Protein AF-A0A7J2VVN9-F1 (afdb_monomer)

Structure (mmCIF, N/CA/C/O backbone):
data_AF-A0A7J2VVN9-F1
#
_entry.id   AF-A0A7J2VVN9-F1
#
loop_
_atom_site.group_PDB
_atom_site.id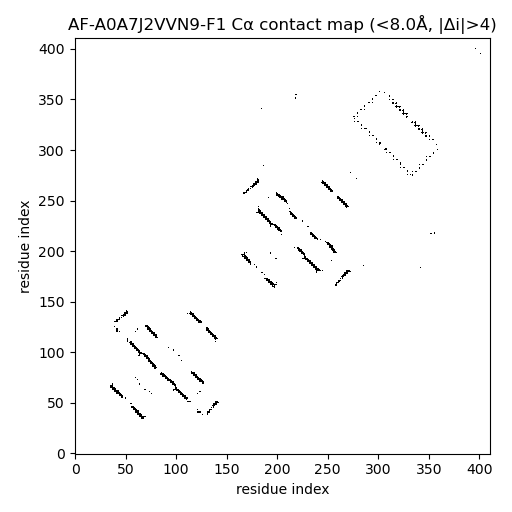
_atom_site.type_symbol
_atom_site.label_atom_id
_atom_site.label_alt_id
_atom_site.label_comp_id
_atom_site.label_asym_id
_atom_site.label_entity_id
_atom_site.label_seq_id
_atom_site.pdbx_PDB_ins_code
_atom_site.Cartn_x
_atom_site.Cartn_y
_atom_site.Cartn_z
_atom_site.occupancy
_atom_site.B_iso_or_equiv
_atom_site.auth_seq_id
_atom_site.auth_comp_id
_atom_site.auth_asym_id
_atom_site.auth_atom_id
_atom_site.pdbx_PDB_model_num
ATOM 1 N N . MET A 1 1 ? 41.593 1.697 -72.044 1.00 54.31 1 MET A N 1
ATOM 2 C CA . MET A 1 1 ? 40.332 1.819 -71.274 1.00 54.31 1 MET A CA 1
ATOM 3 C C . MET A 1 1 ? 39.118 1.327 -72.062 1.00 54.31 1 MET A C 1
ATOM 5 O O . MET A 1 1 ? 38.317 0.597 -71.500 1.00 54.31 1 MET A O 1
ATOM 9 N N . GLU A 1 2 ? 39.014 1.615 -73.360 1.00 51.53 2 GLU A N 1
ATOM 10 C CA . GLU A 1 2 ? 37.853 1.244 -74.196 1.00 51.53 2 GLU A CA 1
ATOM 11 C C . GLU A 1 2 ? 37.579 -0.270 -74.304 1.00 51.53 2 GLU A C 1
ATOM 13 O O . GLU A 1 2 ? 36.425 -0.691 -74.287 1.00 51.53 2 GLU A O 1
ATOM 18 N N . ARG A 1 3 ? 38.615 -1.123 -74.301 1.00 52.56 3 ARG A N 1
ATOM 19 C CA . ARG A 1 3 ? 38.439 -2.591 -74.343 1.00 52.56 3 ARG A CA 1
ATOM 20 C C . ARG A 1 3 ? 37.792 -3.180 -73.081 1.00 52.56 3 ARG A C 1
ATOM 22 O O . ARG A 1 3 ? 37.100 -4.188 -73.172 1.00 52.56 3 ARG A O 1
ATOM 29 N N . TYR A 1 4 ? 37.966 -2.542 -71.924 1.00 64.62 4 TYR A N 1
ATOM 30 C CA . TYR A 1 4 ? 37.359 -2.999 -70.667 1.00 64.62 4 TYR A CA 1
ATOM 31 C C . TYR A 1 4 ? 35.884 -2.602 -70.558 1.00 64.62 4 TYR A C 1
ATOM 33 O O . TYR A 1 4 ? 35.097 -3.328 -69.958 1.00 64.62 4 TYR A O 1
ATOM 41 N N . ILE A 1 5 ? 35.494 -1.500 -71.203 1.00 71.25 5 ILE A N 1
ATOM 42 C CA . ILE A 1 5 ? 34.099 -1.052 -71.268 1.00 71.25 5 ILE A CA 1
ATOM 43 C C . ILE A 1 5 ? 33.277 -2.023 -72.125 1.00 71.25 5 ILE A C 1
ATOM 45 O O . ILE A 1 5 ? 32.183 -2.413 -71.725 1.00 71.25 5 ILE A O 1
ATOM 49 N N . LEU A 1 6 ? 33.830 -2.494 -73.248 1.00 71.62 6 LEU A N 1
ATOM 50 C CA . LEU A 1 6 ? 33.146 -3.460 -74.112 1.00 71.62 6 LEU A CA 1
ATOM 51 C C . LEU A 1 6 ? 32.907 -4.804 -73.403 1.00 71.62 6 LEU A C 1
ATOM 53 O O . LEU A 1 6 ? 31.810 -5.347 -73.477 1.00 71.62 6 LEU A O 1
ATOM 57 N N . ILE A 1 7 ? 33.907 -5.307 -72.668 1.00 78.44 7 ILE A N 1
ATOM 58 C CA . ILE A 1 7 ? 33.799 -6.555 -71.893 1.00 78.44 7 ILE A CA 1
ATOM 59 C C . ILE A 1 7 ? 32.754 -6.415 -70.780 1.00 78.44 7 ILE A C 1
ATOM 61 O O . ILE A 1 7 ? 31.955 -7.325 -70.573 1.00 78.44 7 ILE A O 1
ATOM 65 N N . PHE A 1 8 ? 32.711 -5.265 -70.103 1.00 74.56 8 PHE A N 1
ATOM 66 C CA . PHE A 1 8 ? 31.728 -5.007 -69.052 1.00 74.56 8 PHE A CA 1
ATOM 67 C C . PHE A 1 8 ? 30.294 -4.943 -69.600 1.00 74.56 8 PHE A C 1
ATOM 69 O O . PHE A 1 8 ? 29.388 -5.530 -69.013 1.00 74.56 8 PHE A O 1
ATOM 76 N N . ILE A 1 9 ? 30.091 -4.309 -70.760 1.00 77.06 9 ILE A N 1
ATOM 77 C CA . ILE A 1 9 ? 28.781 -4.258 -71.430 1.00 77.06 9 ILE A CA 1
ATOM 78 C C . ILE A 1 9 ? 28.341 -5.661 -71.870 1.00 77.06 9 ILE A C 1
ATOM 80 O O . ILE A 1 9 ? 27.191 -6.037 -71.650 1.00 77.06 9 ILE A O 1
ATOM 84 N N . LEU A 1 10 ? 29.250 -6.470 -72.422 1.00 77.06 10 LEU A N 1
ATOM 85 C CA . LEU A 1 10 ? 28.954 -7.846 -72.842 1.00 77.06 10 LEU A CA 1
ATOM 86 C C . LEU A 1 10 ? 28.573 -8.744 -71.655 1.00 77.06 10 LEU A C 1
ATOM 88 O O . LEU A 1 10 ? 27.655 -9.560 -71.755 1.00 77.06 10 LEU A O 1
ATOM 92 N N . LEU A 1 11 ? 29.230 -8.551 -70.510 1.00 78.94 11 LEU A N 1
ATOM 93 C CA . LEU A 1 11 ? 28.948 -9.288 -69.280 1.00 78.94 11 LEU A CA 1
ATOM 94 C C . LEU A 1 11 ? 27.598 -8.874 -68.670 1.00 78.94 11 LEU A C 1
ATOM 96 O O . LEU A 1 11 ? 26.834 -9.731 -68.228 1.00 78.94 11 LEU A O 1
ATOM 100 N N . LEU A 1 12 ? 27.249 -7.584 -68.742 1.00 72.75 12 LEU A N 1
ATOM 101 C CA . LEU A 1 12 ? 25.950 -7.070 -68.301 1.00 72.75 12 LEU A CA 1
ATOM 102 C C . LEU A 1 12 ? 24.794 -7.595 -69.174 1.00 72.75 12 LEU A C 1
ATOM 104 O O . LEU A 1 12 ? 23.745 -7.977 -68.657 1.00 72.75 12 LEU A O 1
ATOM 108 N N . VAL A 1 13 ? 24.998 -7.671 -70.494 1.00 77.31 13 VAL A N 1
ATOM 109 C CA . VAL A 1 13 ? 24.012 -8.219 -71.443 1.00 77.31 13 VAL A CA 1
ATOM 110 C C . VAL A 1 13 ? 23.832 -9.729 -71.252 1.00 77.31 13 VAL A C 1
ATOM 112 O O . VAL A 1 13 ? 22.702 -10.212 -71.294 1.00 77.31 13 VAL A O 1
ATOM 115 N N . SER A 1 14 ? 24.906 -10.470 -70.959 1.00 69.94 14 SER A N 1
ATOM 116 C CA . SER A 1 14 ? 24.836 -11.904 -70.638 1.00 69.94 14 SER A CA 1
ATOM 117 C C . SER A 1 14 ? 24.003 -12.177 -69.377 1.00 69.94 14 SER A C 1
ATOM 119 O O . SER A 1 14 ? 23.122 -13.037 -69.393 1.00 69.94 14 SER A O 1
ATOM 121 N N . ILE A 1 15 ? 24.190 -11.383 -68.314 1.00 70.50 15 ILE A N 1
ATOM 122 C CA . ILE A 1 15 ? 23.403 -11.490 -67.071 1.00 70.50 15 ILE A CA 1
ATOM 123 C C . ILE A 1 15 ? 21.917 -11.192 -67.330 1.00 70.50 15 ILE A C 1
ATOM 125 O O . ILE A 1 15 ? 21.035 -11.894 -66.826 1.00 70.50 15 ILE A O 1
ATOM 129 N N . LEU A 1 16 ? 21.620 -10.196 -68.169 1.00 65.69 16 LEU A N 1
ATOM 130 C CA . LEU A 1 16 ? 20.244 -9.844 -68.521 1.00 65.69 16 LEU A CA 1
ATOM 131 C C . LEU A 1 16 ? 19.568 -10.906 -69.403 1.00 65.69 16 LEU A C 1
ATOM 133 O O . LEU A 1 16 ? 18.378 -11.162 -69.227 1.00 65.69 16 LEU A O 1
ATOM 137 N N . LEU A 1 17 ? 20.307 -11.575 -70.291 1.00 64.75 17 LEU A N 1
ATOM 138 C CA . LEU A 1 17 ? 19.769 -12.654 -71.126 1.00 64.75 17 LEU A CA 1
ATOM 139 C C . LEU A 1 17 ? 19.561 -13.955 -70.337 1.00 64.75 17 LEU A C 1
ATOM 141 O O . LEU A 1 17 ? 18.522 -14.595 -70.497 1.00 64.75 17 LEU A O 1
ATOM 145 N N . PHE A 1 18 ? 20.473 -14.318 -69.429 1.00 56.47 18 PHE A N 1
ATOM 146 C CA . PHE A 1 18 ? 20.329 -15.529 -68.608 1.00 56.47 18 PHE A CA 1
ATOM 147 C C . PHE A 1 18 ? 19.225 -15.426 -67.548 1.00 56.47 18 PHE A C 1
ATOM 149 O O . PHE A 1 18 ? 18.619 -16.441 -67.208 1.00 56.47 18 PHE A O 1
ATOM 156 N N . SER A 1 19 ? 18.883 -14.219 -67.086 1.00 53.41 19 SER A N 1
ATOM 157 C CA . SER A 1 19 ? 17.768 -14.031 -66.141 1.00 53.41 19 SER A CA 1
ATOM 158 C C . SER A 1 19 ? 16.377 -14.290 -66.740 1.00 53.41 19 SER A C 1
ATOM 160 O O . SER A 1 19 ? 15.420 -14.453 -65.987 1.00 53.41 19 SER A O 1
ATOM 162 N N . ARG A 1 20 ? 16.243 -14.375 -68.075 1.00 51.59 20 ARG A N 1
ATOM 163 C CA . ARG A 1 20 ? 14.962 -14.681 -68.744 1.00 51.59 20 ARG A CA 1
ATOM 164 C C . ARG A 1 20 ? 14.750 -16.159 -69.083 1.00 51.59 20 ARG A C 1
ATOM 166 O O . ARG A 1 20 ? 13.628 -16.525 -69.419 1.00 51.59 20 ARG A O 1
ATOM 173 N N . TYR A 1 21 ? 15.778 -17.004 -68.982 1.00 51.88 21 TYR A N 1
ATOM 174 C CA . TYR A 1 21 ? 15.713 -18.409 -69.419 1.00 51.88 21 TYR A CA 1
ATOM 175 C C . TYR A 1 21 ? 15.824 -19.448 -68.294 1.00 51.88 21 TYR A C 1
ATOM 177 O O . TYR A 1 21 ? 15.706 -20.642 -68.559 1.00 51.88 21 TYR A O 1
ATOM 185 N N . SER A 1 22 ? 15.958 -19.042 -67.030 1.00 48.84 22 SER A N 1
ATOM 186 C CA . SER A 1 22 ? 16.034 -19.972 -65.891 1.00 48.84 22 SER A CA 1
ATOM 187 C C . SER A 1 22 ? 14.689 -20.597 -65.466 1.00 48.84 22 SER A C 1
ATOM 189 O O . SER A 1 22 ? 14.632 -21.269 -64.441 1.00 48.84 22 SER A O 1
ATOM 191 N N . GLY A 1 23 ? 13.612 -20.423 -66.242 1.00 48.97 23 GLY A N 1
ATOM 192 C CA . GLY A 1 23 ? 12.259 -20.884 -65.890 1.00 48.97 23 GLY A CA 1
ATOM 193 C C . GLY A 1 23 ? 11.760 -22.180 -66.550 1.00 48.97 23 GLY A C 1
ATOM 194 O O . GLY A 1 23 ? 10.648 -22.595 -66.245 1.00 48.97 23 GLY A O 1
ATOM 195 N N . TYR A 1 24 ? 12.516 -22.823 -67.452 1.00 45.91 24 TYR A N 1
ATOM 196 C CA . TYR A 1 24 ? 11.967 -23.880 -68.331 1.00 45.91 24 TYR A CA 1
ATOM 197 C C . TYR A 1 24 ? 12.238 -25.342 -67.933 1.00 45.91 24 TYR A C 1
ATOM 199 O O . TYR A 1 24 ? 11.859 -26.246 -68.672 1.00 45.91 24 TYR A O 1
ATOM 207 N N . PHE A 1 25 ? 12.806 -25.610 -66.756 1.00 44.59 25 PHE A N 1
ATOM 208 C CA . PHE A 1 25 ? 12.904 -26.976 -66.221 1.00 44.59 25 PHE A CA 1
ATOM 209 C C . PHE A 1 25 ? 12.124 -27.104 -64.911 1.00 44.59 25 PHE A C 1
ATOM 211 O O . PHE A 1 25 ? 12.698 -27.211 -63.830 1.00 44.59 25 PHE A O 1
ATOM 218 N N . VAL A 1 26 ? 10.792 -27.093 -65.010 1.00 46.69 26 VAL A N 1
ATOM 219 C CA . VAL A 1 26 ? 9.916 -27.527 -63.915 1.00 46.69 26 VAL A CA 1
ATOM 220 C C . VAL A 1 26 ? 9.619 -29.012 -64.121 1.00 46.69 26 VAL A C 1
ATOM 222 O O . VAL A 1 26 ? 8.921 -29.403 -65.052 1.00 46.69 26 VAL A O 1
ATOM 225 N N . SER A 1 27 ? 10.219 -29.830 -63.257 1.00 52.69 27 SER A N 1
ATOM 226 C CA . SER A 1 27 ? 9.911 -31.249 -63.045 1.00 52.69 27 SER A CA 1
ATOM 227 C C . SER A 1 27 ? 8.397 -31.466 -62.869 1.00 52.69 27 SER A C 1
ATOM 229 O O . SER A 1 27 ? 7.743 -30.586 -62.304 1.00 52.69 27 SER A O 1
ATOM 231 N N . PRO A 1 28 ? 7.817 -32.605 -63.301 1.00 46.62 28 PRO A N 1
ATOM 232 C CA . PRO A 1 28 ? 6.397 -32.887 -63.111 1.00 46.62 28 PRO A CA 1
ATOM 233 C C . PRO A 1 28 ? 6.008 -32.702 -61.644 1.00 46.62 28 PRO A C 1
ATOM 235 O O . PRO A 1 28 ? 6.649 -33.231 -60.734 1.00 46.62 28 PRO A O 1
ATOM 238 N N . THR A 1 29 ? 4.965 -31.902 -61.438 1.00 47.56 29 THR A N 1
ATOM 239 C CA . THR A 1 29 ? 4.355 -31.596 -60.148 1.00 47.56 29 THR A CA 1
ATOM 240 C C . THR A 1 29 ? 4.072 -32.887 -59.387 1.00 47.56 29 THR A C 1
ATOM 242 O O . THR A 1 29 ? 3.136 -33.617 -59.716 1.00 47.56 29 THR A O 1
ATOM 245 N N . VAL A 1 30 ? 4.862 -33.164 -58.349 1.00 42.16 30 VAL A N 1
ATOM 246 C CA . VAL A 1 30 ? 4.464 -34.115 -57.315 1.00 42.16 30 VAL A CA 1
ATOM 247 C C . VAL A 1 30 ? 3.270 -33.473 -56.618 1.00 42.16 30 VAL A C 1
ATOM 249 O O . VAL A 1 30 ? 3.413 -32.461 -55.934 1.00 42.16 30 VAL A O 1
ATOM 252 N N . SER A 1 31 ? 2.076 -34.013 -56.854 1.00 39.78 31 SER A N 1
ATOM 253 C CA . SER A 1 31 ? 0.870 -33.616 -56.134 1.00 39.78 31 SER A CA 1
ATOM 254 C C . SER A 1 31 ? 0.997 -34.120 -54.698 1.00 39.78 31 SER A C 1
ATOM 256 O O . SER A 1 31 ? 0.586 -35.227 -54.362 1.00 39.78 31 SER A O 1
ATOM 258 N N . VAL A 1 32 ? 1.659 -33.330 -53.855 1.00 48.81 32 VAL A N 1
ATOM 259 C CA . VAL A 1 32 ? 1.630 -33.527 -52.411 1.00 48.81 32 VAL A CA 1
ATOM 260 C C . VAL A 1 32 ? 0.395 -32.780 -51.926 1.00 48.81 32 VAL A C 1
ATOM 262 O O . VAL A 1 32 ? 0.388 -31.551 -51.870 1.00 48.81 32 VAL A O 1
ATOM 265 N N . SER A 1 33 ? -0.675 -33.513 -51.619 1.00 41.75 33 SER A N 1
ATOM 266 C CA . SER A 1 33 ? -1.794 -32.962 -50.855 1.00 41.75 33 SER A CA 1
ATOM 267 C C . SER A 1 33 ? -1.299 -32.710 -49.431 1.00 41.75 33 SER A C 1
ATOM 269 O O . SER A 1 33 ? -1.388 -33.579 -48.567 1.00 41.75 33 SER A O 1
ATOM 271 N N . ILE A 1 34 ? -0.682 -31.549 -49.206 1.00 62.16 34 ILE A N 1
ATOM 272 C CA . ILE A 1 34 ? -0.289 -31.098 -47.872 1.00 62.16 34 ILE A CA 1
ATOM 273 C C . ILE A 1 34 ? -1.542 -30.495 -47.248 1.00 62.16 34 ILE A C 1
ATOM 275 O O . ILE A 1 34 ? -1.877 -29.338 -47.501 1.00 62.16 34 ILE A O 1
ATOM 279 N N . GLU A 1 35 ? -2.269 -31.294 -46.471 1.00 76.81 35 GLU A N 1
ATOM 280 C CA . GLU A 1 35 ? -3.360 -30.756 -45.666 1.00 76.81 35 GLU A CA 1
ATOM 281 C C . GLU A 1 35 ? -2.802 -29.705 -44.692 1.00 76.81 35 GLU A C 1
ATOM 283 O O . GLU A 1 35 ? -1.783 -29.948 -44.033 1.00 76.81 35 GLU A O 1
ATOM 288 N N . PRO A 1 36 ? -3.432 -28.521 -44.591 1.00 83.12 36 PRO A N 1
ATOM 289 C CA . PRO A 1 36 ? -2.976 -27.483 -43.683 1.00 83.12 36 PRO A CA 1
ATOM 290 C C . PRO A 1 36 ? -3.052 -27.977 -42.234 1.00 83.12 36 PRO A C 1
ATOM 292 O O . PRO A 1 36 ? -4.127 -28.286 -41.717 1.00 83.12 36 PRO A O 1
ATOM 295 N N . LYS A 1 37 ? -1.905 -28.024 -41.552 1.00 88.94 37 LYS A N 1
ATOM 296 C CA . LYS A 1 37 ? -1.806 -28.492 -40.168 1.00 88.94 37 LYS A CA 1
ATOM 297 C C . LYS A 1 37 ? -1.775 -27.298 -39.217 1.00 88.94 37 LYS A C 1
ATOM 299 O O . LYS A 1 37 ? -0.860 -26.485 -39.276 1.00 88.94 37 LYS A O 1
ATOM 304 N N . LYS A 1 38 ? -2.754 -27.215 -38.314 1.00 92.56 38 LYS A N 1
ATOM 305 C CA . LYS A 1 38 ? -2.739 -26.309 -37.149 1.00 92.56 38 LYS A CA 1
ATOM 306 C C . LYS A 1 38 ? -2.186 -27.047 -35.939 1.00 92.56 38 LYS A C 1
ATOM 308 O O . LYS A 1 38 ? -2.835 -27.993 -35.473 1.00 92.56 38 LYS A O 1
ATOM 313 N N . GLU A 1 39 ? -1.023 -26.626 -35.457 1.00 94.44 39 GLU A N 1
ATOM 314 C CA . GLU A 1 39 ? -0.313 -27.241 -34.337 1.00 94.44 39 GLU A CA 1
ATOM 315 C C . GLU A 1 39 ? 0.547 -26.194 -33.621 1.00 94.44 39 GLU A C 1
ATOM 317 O O . GLU A 1 39 ? 1.228 -25.398 -34.265 1.00 94.44 39 GLU A O 1
ATOM 322 N N . ALA A 1 40 ? 0.522 -26.213 -32.293 1.00 96.19 40 ALA A N 1
ATOM 323 C CA . ALA A 1 40 ? 1.376 -25.387 -31.453 1.00 96.19 40 ALA A CA 1
ATOM 324 C C . ALA A 1 40 ? 2.096 -26.261 -30.427 1.00 96.19 40 ALA A C 1
ATOM 326 O O . ALA A 1 40 ? 1.557 -27.276 -29.979 1.00 96.19 40 ALA A O 1
ATOM 327 N N . LYS A 1 41 ? 3.293 -25.839 -30.023 1.00 97.25 41 LYS A N 1
ATOM 328 C CA . LYS A 1 41 ? 4.080 -26.460 -28.955 1.00 97.25 41 LYS A CA 1
ATOM 329 C C . LYS A 1 41 ? 4.408 -25.420 -27.892 1.00 97.25 41 LYS A C 1
ATOM 331 O O . LYS A 1 41 ? 4.777 -24.301 -28.236 1.00 97.25 41 LYS A O 1
ATOM 336 N N . ILE A 1 42 ? 4.337 -25.813 -26.621 1.00 97.75 42 ILE A N 1
ATOM 337 C CA . ILE A 1 42 ? 4.761 -24.973 -25.496 1.00 97.75 42 ILE A CA 1
ATOM 338 C C . ILE A 1 42 ? 6.118 -25.455 -24.984 1.00 97.75 42 ILE A C 1
ATOM 340 O O . ILE A 1 42 ? 6.287 -26.638 -24.673 1.00 97.75 42 ILE A O 1
ATOM 344 N N . LEU A 1 43 ? 7.067 -24.533 -24.865 1.00 96.94 43 LEU A N 1
ATOM 345 C CA . LEU A 1 43 ? 8.331 -24.714 -24.162 1.00 96.94 43 LEU A CA 1
ATOM 346 C C . LEU A 1 43 ? 8.239 -23.988 -22.823 1.00 96.94 43 LEU A C 1
ATOM 348 O O . LEU A 1 43 ? 7.843 -22.828 -22.772 1.00 96.94 43 LEU A O 1
ATOM 352 N N . LEU A 1 44 ? 8.589 -24.674 -21.742 1.00 96.69 44 LEU A N 1
ATOM 353 C CA . LEU A 1 44 ? 8.511 -24.125 -20.396 1.00 96.69 44 LEU A CA 1
ATOM 354 C C . LEU A 1 44 ? 9.911 -24.107 -19.783 1.00 96.69 44 LEU A C 1
ATOM 356 O O . LEU A 1 44 ? 10.586 -25.135 -19.768 1.00 96.69 44 LEU A O 1
ATOM 360 N N . ASN A 1 45 ? 10.338 -22.947 -19.294 1.00 97.25 45 ASN A N 1
ATOM 361 C CA . ASN A 1 45 ? 11.632 -22.747 -18.651 1.00 97.25 45 ASN A CA 1
ATOM 362 C C . ASN A 1 45 ? 11.429 -22.200 -17.234 1.00 97.25 45 ASN A C 1
ATOM 364 O O . ASN A 1 45 ? 10.692 -21.233 -17.048 1.00 97.25 45 ASN A O 1
ATOM 368 N N . TYR A 1 46 ? 12.058 -22.847 -16.258 1.00 97.94 46 TYR A N 1
ATOM 369 C CA . TYR A 1 46 ? 11.968 -22.549 -14.828 1.00 97.94 46 TYR A CA 1
ATOM 370 C C . TYR A 1 46 ? 13.116 -23.268 -14.095 1.00 97.94 46 TYR A C 1
ATOM 372 O O . TYR A 1 46 ? 13.712 -24.214 -14.627 1.00 97.94 46 TYR A O 1
ATOM 380 N N . LYS A 1 47 ? 13.440 -22.850 -12.870 1.00 97.19 47 LYS A N 1
ATOM 381 C CA . LYS A 1 47 ? 14.387 -23.555 -12.001 1.00 97.19 47 LYS A CA 1
ATOM 382 C C . LYS A 1 47 ? 13.679 -24.715 -11.286 1.00 97.19 47 LYS A C 1
ATOM 384 O O . LYS A 1 47 ? 12.613 -24.521 -10.713 1.00 97.19 47 LYS A O 1
ATOM 389 N N . PRO A 1 48 ? 14.260 -25.925 -11.250 1.00 96.81 48 PRO A N 1
ATOM 390 C CA . PRO A 1 48 ? 13.617 -27.072 -10.604 1.00 96.81 48 PRO A CA 1
ATOM 391 C C . PRO A 1 48 ? 13.590 -26.973 -9.071 1.00 96.81 48 PRO A C 1
ATOM 393 O O . PRO A 1 48 ? 12.766 -27.629 -8.440 1.00 96.81 48 PRO A O 1
ATOM 396 N N . ILE A 1 49 ? 14.493 -26.197 -8.466 1.00 97.06 49 ILE A N 1
ATOM 397 C CA . ILE A 1 49 ? 14.588 -26.008 -7.016 1.00 97.06 49 ILE A CA 1
ATOM 398 C C . ILE A 1 49 ? 14.920 -24.542 -6.749 1.00 97.06 49 ILE A C 1
ATOM 400 O O . ILE A 1 49 ? 15.845 -24.007 -7.367 1.00 97.06 49 ILE A O 1
ATOM 404 N N . ILE A 1 50 ? 14.201 -23.929 -5.810 1.00 96.94 50 ILE A N 1
ATOM 405 C CA . ILE A 1 50 ? 14.506 -22.598 -5.279 1.00 96.94 50 ILE A CA 1
ATOM 406 C C . ILE A 1 50 ? 14.404 -22.566 -3.759 1.00 96.94 50 ILE A C 1
ATOM 408 O O . ILE A 1 50 ? 13.708 -23.373 -3.139 1.00 96.94 50 ILE A O 1
ATOM 412 N N . ASP A 1 51 ? 15.098 -21.605 -3.161 1.00 95.31 51 ASP A N 1
ATOM 413 C CA . ASP A 1 51 ? 14.886 -21.254 -1.765 1.00 95.31 51 ASP A CA 1
ATOM 414 C C . ASP A 1 51 ? 13.575 -20.464 -1.604 1.00 95.31 51 ASP A C 1
ATOM 416 O O . ASP A 1 51 ? 13.184 -19.719 -2.502 1.00 95.31 51 ASP A O 1
ATOM 420 N N . ILE A 1 52 ? 12.897 -20.582 -0.460 1.00 95.88 52 ILE A N 1
ATOM 421 C CA . ILE A 1 52 ? 11.683 -19.803 -0.154 1.00 95.88 52 ILE A CA 1
ATOM 422 C C . ILE A 1 52 ? 11.914 -18.284 -0.188 1.00 95.88 52 ILE A C 1
ATOM 424 O O . ILE A 1 52 ? 10.969 -17.518 -0.361 1.00 95.88 52 ILE A O 1
ATOM 428 N N . THR A 1 53 ? 13.161 -17.842 -0.023 1.00 91.88 53 THR A N 1
ATOM 429 C CA . THR A 1 53 ? 13.555 -16.431 -0.131 1.00 91.88 53 THR A CA 1
ATOM 430 C C . THR A 1 53 ? 13.810 -15.976 -1.573 1.00 91.88 53 THR A C 1
ATOM 432 O O . THR A 1 53 ? 13.895 -14.774 -1.829 1.00 91.88 53 THR A O 1
ATOM 435 N N . GLU A 1 54 ? 13.913 -16.906 -2.527 1.00 93.56 54 GLU A N 1
ATOM 436 C CA . GLU A 1 54 ? 14.091 -16.606 -3.945 1.00 93.56 54 GLU A CA 1
ATOM 437 C C . GLU A 1 54 ? 12.748 -16.444 -4.677 1.00 93.56 54 GLU A C 1
ATOM 439 O O . GLU A 1 54 ? 11.704 -16.965 -4.287 1.00 93.56 54 GLU A O 1
ATOM 444 N N . ARG A 1 55 ? 12.791 -15.720 -5.799 1.00 95.44 55 ARG A N 1
ATOM 445 C CA . ARG A 1 55 ? 11.693 -15.638 -6.771 1.00 95.44 55 ARG A CA 1
ATOM 446 C C . ARG A 1 55 ? 11.921 -16.627 -7.912 1.00 95.44 55 ARG A C 1
ATOM 448 O O . ARG A 1 55 ? 13.046 -16.758 -8.397 1.00 95.44 55 ARG A O 1
ATOM 455 N N . GLU A 1 56 ? 10.847 -17.248 -8.381 1.0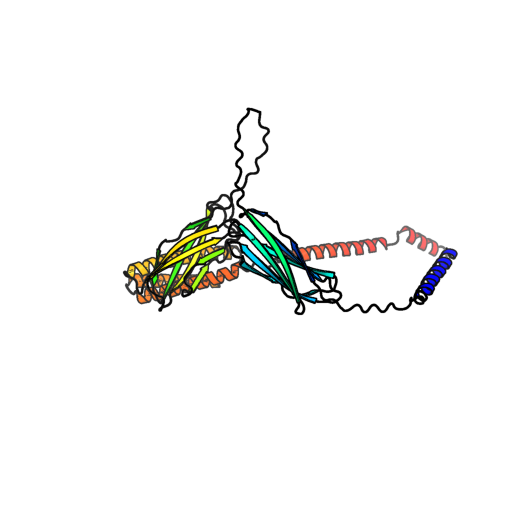0 97.12 56 GLU A N 1
ATOM 456 C CA . GLU A 1 56 ? 10.846 -18.141 -9.535 1.00 97.12 56 GLU A CA 1
ATOM 457 C C . GLU A 1 56 ? 10.537 -17.347 -10.808 1.00 97.12 56 GLU A C 1
ATOM 459 O O . GLU A 1 56 ? 9.498 -16.689 -10.908 1.00 97.12 56 GLU A O 1
ATOM 464 N N . ASN A 1 57 ? 11.437 -17.396 -11.789 1.00 96.81 57 ASN A N 1
ATOM 465 C CA . ASN A 1 57 ? 11.233 -16.757 -13.088 1.00 96.81 57 ASN A CA 1
ATOM 466 C C . ASN A 1 57 ? 10.781 -17.832 -14.079 1.00 96.81 57 ASN A C 1
ATOM 468 O O . ASN A 1 57 ? 11.593 -18.661 -14.490 1.00 96.81 57 ASN A O 1
ATOM 472 N N . ILE A 1 58 ? 9.508 -17.804 -14.469 1.00 97.44 58 ILE A N 1
ATOM 473 C CA . ILE A 1 58 ? 8.921 -18.802 -15.367 1.00 97.44 58 ILE A CA 1
ATOM 474 C C . ILE A 1 58 ? 8.722 -18.159 -16.738 1.00 97.44 58 ILE A C 1
ATOM 476 O O . ILE A 1 58 ? 8.078 -17.115 -16.866 1.00 97.44 58 ILE A O 1
ATOM 480 N N . THR A 1 59 ? 9.248 -18.811 -17.772 1.00 97.31 59 THR A N 1
ATOM 481 C CA . THR A 1 59 ? 9.027 -18.431 -19.169 1.00 97.31 59 THR A CA 1
ATOM 482 C C . THR A 1 59 ? 8.259 -19.538 -19.872 1.00 97.31 59 THR A C 1
ATOM 484 O O . THR A 1 59 ? 8.721 -20.679 -19.924 1.00 97.31 59 THR A O 1
ATOM 487 N N . ALA A 1 60 ? 7.100 -19.201 -20.429 1.00 97.38 60 ALA A N 1
ATOM 488 C CA . ALA A 1 60 ? 6.331 -20.077 -21.302 1.00 97.38 60 ALA A CA 1
ATOM 489 C C . ALA A 1 60 ? 6.400 -19.535 -22.733 1.00 97.38 60 ALA A C 1
ATOM 491 O O . ALA A 1 60 ? 5.945 -18.424 -23.002 1.00 97.38 60 ALA A O 1
ATOM 492 N N . GLU A 1 61 ? 6.986 -20.302 -23.648 1.00 97.12 61 GLU A N 1
ATOM 493 C CA . GLU A 1 61 ? 7.075 -19.949 -25.063 1.00 97.12 61 GLU A CA 1
ATOM 494 C C . GLU A 1 61 ? 6.134 -20.819 -25.885 1.00 97.12 61 GLU A C 1
ATOM 496 O O . GLU A 1 61 ? 6.209 -22.046 -25.821 1.00 97.12 61 GLU A O 1
ATOM 501 N N . VAL A 1 62 ? 5.276 -20.197 -26.689 1.00 97.56 62 VAL A N 1
ATOM 502 C CA . VAL A 1 62 ? 4.412 -20.900 -27.640 1.00 97.56 62 VAL A CA 1
ATOM 503 C C . VAL A 1 62 ? 5.003 -20.753 -29.030 1.00 97.56 62 VAL A C 1
ATOM 505 O O . VAL A 1 62 ? 5.282 -19.641 -29.476 1.00 97.56 62 VAL A O 1
ATOM 508 N N . VAL A 1 63 ? 5.200 -21.879 -29.711 1.00 97.62 63 VAL A N 1
ATOM 509 C CA . VAL A 1 63 ? 5.736 -21.946 -31.072 1.00 97.62 63 VAL A CA 1
ATOM 510 C C . VAL A 1 63 ? 4.675 -22.543 -31.985 1.00 97.62 63 VAL A C 1
ATOM 512 O O . VAL A 1 63 ? 4.190 -23.647 -31.721 1.00 97.62 63 VAL A O 1
ATOM 515 N N . ASN A 1 64 ? 4.340 -21.849 -33.073 1.00 97.50 64 ASN A N 1
ATOM 516 C CA . ASN A 1 64 ? 3.497 -22.416 -34.121 1.00 97.50 64 ASN A CA 1
ATOM 517 C C . ASN A 1 64 ? 4.332 -23.396 -34.960 1.00 97.50 64 ASN A C 1
ATOM 519 O O . ASN A 1 64 ? 5.168 -22.986 -35.765 1.00 97.50 64 ASN A O 1
ATOM 523 N N . THR A 1 65 ? 4.115 -24.696 -34.762 1.00 96.56 65 THR A N 1
ATOM 524 C CA . THR A 1 65 ? 4.781 -25.765 -35.525 1.00 96.56 65 THR A CA 1
ATOM 525 C C . THR A 1 65 ? 3.949 -26.239 -36.718 1.00 96.56 65 THR A C 1
ATOM 527 O O . THR A 1 65 ? 4.365 -27.145 -37.439 1.00 96.56 65 THR A O 1
ATOM 530 N N . GLY A 1 66 ? 2.766 -25.653 -36.911 1.00 94.06 66 GLY A N 1
ATOM 531 C CA . GLY A 1 66 ? 1.878 -25.910 -38.031 1.00 94.06 66 GLY A CA 1
ATOM 532 C C . GLY A 1 66 ? 2.327 -25.249 -39.334 1.00 94.06 66 GLY A C 1
ATOM 533 O O . GLY A 1 66 ? 3.325 -24.537 -39.404 1.00 94.06 66 GLY A O 1
ATOM 534 N N . SER A 1 67 ? 1.551 -25.484 -40.391 1.00 92.88 67 SER A N 1
ATOM 535 C CA . SER A 1 67 ? 1.776 -24.929 -41.730 1.00 92.88 67 SER A CA 1
ATOM 536 C C . SER A 1 67 ? 0.881 -23.727 -42.053 1.00 92.88 67 SER A C 1
ATOM 538 O O . SER A 1 67 ? 0.965 -23.181 -43.150 1.00 92.88 67 SER A O 1
ATOM 540 N N . VAL A 1 68 ? 0.013 -23.316 -41.122 1.00 95.56 68 VAL A N 1
ATOM 541 C CA . VAL A 1 68 ? -0.884 -22.154 -41.250 1.00 95.56 68 VAL A CA 1
ATOM 542 C C . VAL A 1 68 ? -0.862 -21.301 -39.983 1.00 95.56 68 VAL A C 1
ATOM 544 O O . VAL A 1 68 ? -0.422 -21.760 -38.929 1.00 95.56 68 VAL A O 1
ATOM 547 N N . SER A 1 69 ? -1.329 -20.057 -40.080 1.00 95.44 69 SER A N 1
ATOM 548 C CA . SER A 1 69 ? -1.429 -19.165 -38.926 1.00 95.44 69 SER A CA 1
ATOM 549 C C . SER A 1 69 ? -2.438 -19.675 -37.895 1.00 95.44 69 SER A C 1
ATOM 551 O O . SER A 1 69 ? -3.466 -20.249 -38.271 1.00 95.44 69 SER A O 1
ATOM 553 N N . ILE A 1 70 ? -2.162 -19.423 -36.618 1.00 96.56 70 ILE A N 1
ATOM 554 C CA . ILE A 1 70 ? -3.041 -19.774 -35.498 1.00 96.56 70 ILE A CA 1
ATOM 555 C C . ILE A 1 70 ? -3.344 -18.540 -34.649 1.00 96.56 70 ILE A C 1
ATOM 557 O O . ILE A 1 70 ? -2.450 -17.733 -34.395 1.00 96.56 70 ILE A O 1
ATOM 561 N N . TYR A 1 71 ? -4.590 -18.410 -34.195 1.00 96.50 71 TYR A N 1
ATOM 562 C CA . TYR A 1 71 ? -4.968 -17.415 -33.195 1.00 96.50 71 TYR A CA 1
ATOM 563 C C . TYR A 1 71 ? -4.919 -18.057 -31.811 1.00 96.50 71 TYR A C 1
ATOM 565 O O . TYR A 1 71 ? -5.688 -18.974 -31.532 1.00 96.50 71 TYR A O 1
ATOM 573 N N . GLU A 1 72 ? -3.972 -17.620 -30.994 1.00 95.56 72 GLU A N 1
ATOM 574 C CA . GLU A 1 72 ? -3.513 -18.299 -29.788 1.00 95.56 72 GLU A CA 1
ATOM 575 C C . GLU A 1 72 ? -3.792 -17.472 -28.533 1.00 95.56 72 GLU A C 1
ATOM 577 O O . GLU A 1 72 ? -3.643 -16.253 -28.560 1.00 95.56 72 GLU A O 1
ATOM 582 N N . GLU A 1 73 ? -4.181 -18.140 -27.446 1.00 96.44 73 GLU A N 1
ATOM 583 C CA . GLU A 1 73 ? -4.353 -17.576 -26.106 1.00 96.44 73 GLU A CA 1
ATOM 584 C C . GLU A 1 73 ? -3.658 -18.469 -25.064 1.00 96.44 73 GLU A C 1
ATOM 586 O O . GLU A 1 73 ? -4.049 -19.628 -24.854 1.00 96.44 73 GLU A O 1
ATOM 591 N N . LEU A 1 74 ? -2.639 -17.916 -24.401 1.00 96.81 74 LEU A N 1
ATOM 592 C CA . LEU A 1 74 ? -1.835 -18.607 -23.398 1.00 96.81 74 LEU A CA 1
ATOM 593 C C . LEU A 1 74 ? -2.340 -18.325 -21.981 1.00 96.81 74 LEU A C 1
ATOM 595 O O . LEU A 1 74 ? -2.512 -17.178 -21.569 1.00 96.81 74 LEU A O 1
ATOM 599 N N . MET A 1 75 ? -2.455 -19.389 -21.197 1.00 97.69 75 MET A N 1
ATOM 600 C CA . MET A 1 75 ? -2.729 -19.364 -19.767 1.00 97.69 75 MET A CA 1
ATOM 601 C C . MET A 1 75 ? -1.620 -20.109 -19.021 1.00 97.69 75 MET A C 1
ATOM 603 O O . MET A 1 75 ? -1.269 -21.236 -19.377 1.00 97.69 75 MET A O 1
ATOM 607 N N . VAL A 1 76 ? -1.102 -19.518 -17.946 1.00 98.00 76 VAL A N 1
ATOM 608 C CA . VAL A 1 76 ? -0.189 -20.193 -17.015 1.00 98.00 76 VAL A CA 1
ATOM 609 C C . VAL A 1 76 ? -0.815 -20.232 -15.629 1.00 98.00 76 VAL A C 1
ATOM 611 O O . VAL A 1 76 ? -1.144 -19.201 -15.049 1.00 98.00 76 VAL A O 1
ATOM 614 N N . ARG A 1 77 ? -0.962 -21.435 -15.077 1.00 98.31 77 ARG A N 1
ATOM 615 C CA . ARG A 1 77 ? -1.561 -21.683 -13.765 1.00 98.31 77 ARG A CA 1
ATOM 616 C C . ARG A 1 77 ? -0.564 -22.382 -12.853 1.00 98.31 77 ARG A C 1
ATOM 618 O O . ARG A 1 77 ? 0.020 -23.397 -13.224 1.00 98.31 77 ARG A O 1
ATOM 625 N N . ILE A 1 78 ? -0.391 -21.861 -11.645 1.00 98.00 78 ILE A N 1
ATOM 626 C CA . ILE A 1 78 ? 0.503 -22.428 -10.636 1.00 98.00 78 ILE A CA 1
ATOM 627 C C . ILE A 1 78 ? -0.340 -23.131 -9.579 1.00 98.00 78 ILE A C 1
ATOM 629 O O . ILE A 1 78 ? -1.305 -22.569 -9.054 1.00 98.00 78 ILE A O 1
ATOM 633 N N . HIS A 1 79 ? 0.038 -24.363 -9.260 1.00 97.69 79 HIS A N 1
ATOM 634 C CA . HIS A 1 79 ? -0.593 -25.190 -8.243 1.00 97.69 79 HIS A CA 1
ATOM 635 C C . HIS A 1 79 ? 0.386 -25.459 -7.108 1.00 97.69 79 HIS A C 1
ATOM 637 O O . HIS A 1 79 ? 1.566 -25.704 -7.352 1.00 97.69 79 HIS A O 1
ATOM 643 N N . PHE A 1 80 ? -0.122 -25.482 -5.881 1.00 97.00 80 PHE A N 1
ATOM 644 C CA . PHE A 1 80 ? 0.619 -25.961 -4.721 1.00 97.00 80 PHE A CA 1
ATOM 645 C C . PHE A 1 80 ? 0.146 -27.365 -4.356 1.00 97.00 80 PHE A C 1
ATOM 647 O O . PHE A 1 80 ? -1.060 -27.605 -4.222 1.00 97.00 80 PHE A O 1
ATOM 654 N N . TYR A 1 81 ? 1.085 -28.297 -4.200 1.00 94.38 81 TYR A N 1
ATOM 655 C CA . TYR A 1 81 ? 0.776 -29.671 -3.834 1.00 94.38 81 TYR A CA 1
ATOM 656 C C . TYR A 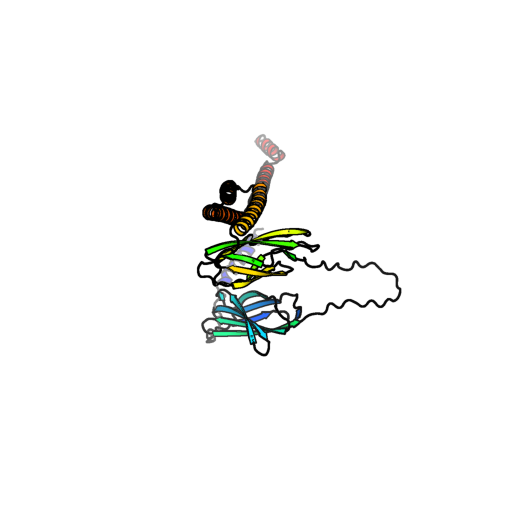1 81 ? 0.800 -29.852 -2.317 1.00 94.38 81 TYR A C 1
ATOM 658 O O . TYR A 1 81 ? 1.845 -30.043 -1.700 1.00 94.38 81 TYR A O 1
ATOM 666 N N . ASN A 1 82 ? -0.390 -29.858 -1.720 1.00 88.62 82 ASN A N 1
ATOM 667 C CA . ASN A 1 82 ? -0.600 -30.235 -0.323 1.00 88.62 82 ASN A CA 1
ATOM 668 C C . ASN A 1 82 ? -1.652 -31.346 -0.268 1.00 88.62 82 ASN A C 1
ATOM 670 O O . ASN A 1 82 ? -2.819 -31.105 0.041 1.00 88.62 82 ASN A O 1
ATOM 674 N N . ARG A 1 83 ? -1.252 -32.555 -0.697 1.00 86.44 83 ARG A N 1
ATOM 675 C CA . ARG A 1 83 ? -2.115 -33.749 -0.874 1.00 86.44 83 ARG A CA 1
ATOM 676 C C . ARG A 1 83 ? -3.219 -33.611 -1.936 1.00 86.44 83 ARG A C 1
ATOM 678 O O . ARG A 1 83 ? -3.923 -34.573 -2.215 1.00 86.44 83 ARG A O 1
ATOM 685 N N . SER A 1 84 ? -3.352 -32.435 -2.541 1.00 89.50 84 SER A N 1
ATOM 686 C CA . SER A 1 84 ? -4.197 -32.128 -3.696 1.00 89.50 84 SER A CA 1
ATOM 687 C C . SER A 1 84 ? -3.531 -31.020 -4.517 1.00 89.50 84 SER A C 1
ATOM 689 O O . SER A 1 84 ? -2.766 -30.223 -3.969 1.00 89.50 84 SER A O 1
ATOM 691 N N . LEU A 1 85 ? -3.788 -30.983 -5.829 1.00 92.19 85 LEU A N 1
ATOM 692 C CA . LEU A 1 85 ? -3.305 -29.928 -6.726 1.00 92.19 85 LEU A CA 1
ATOM 693 C C . LEU A 1 85 ? -4.237 -28.719 -6.638 1.00 92.19 85 LEU A C 1
ATOM 695 O O . LEU A 1 85 ? -5.181 -28.586 -7.416 1.00 92.19 85 LEU A O 1
ATOM 699 N N . ARG A 1 86 ? -3.992 -27.840 -5.664 1.00 91.00 86 ARG A N 1
ATOM 700 C CA . ARG A 1 86 ? -4.785 -26.619 -5.500 1.00 91.00 86 ARG A CA 1
ATOM 701 C C . ARG A 1 86 ? -4.199 -25.497 -6.362 1.00 91.00 86 ARG A C 1
ATOM 703 O O . ARG A 1 86 ? -3.024 -25.182 -6.171 1.00 91.00 86 ARG A O 1
ATOM 710 N N . PRO A 1 87 ? -4.977 -24.856 -7.252 1.00 95.31 87 PRO A N 1
ATOM 711 C CA . PRO A 1 87 ? -4.510 -23.673 -7.964 1.00 95.31 87 PRO A CA 1
ATOM 712 C C . PRO A 1 87 ? -4.343 -22.512 -6.979 1.00 95.31 87 PRO A C 1
ATOM 714 O O . PRO A 1 87 ? -5.225 -22.250 -6.158 1.00 95.31 87 PRO A O 1
ATOM 717 N N . ILE A 1 88 ? -3.196 -21.842 -7.041 1.00 96.62 88 ILE A N 1
ATOM 718 C CA . ILE A 1 88 ? -2.852 -20.710 -6.168 1.00 96.62 88 ILE A CA 1
ATOM 719 C C . ILE A 1 88 ? -2.635 -19.411 -6.943 1.00 96.62 88 ILE A C 1
ATOM 721 O O . ILE A 1 88 ? -2.760 -18.337 -6.363 1.00 96.62 88 ILE A O 1
ATOM 725 N N . ALA A 1 89 ? -2.332 -19.504 -8.237 1.00 95.75 89 ALA A N 1
ATOM 726 C CA . ALA A 1 89 ? -2.190 -18.359 -9.119 1.00 95.75 89 ALA A CA 1
ATOM 727 C C . ALA A 1 89 ? -2.543 -18.751 -10.555 1.00 95.75 89 ALA A C 1
ATOM 729 O O . ALA A 1 89 ? -2.321 -19.891 -10.971 1.00 95.75 89 ALA A O 1
ATOM 730 N N . GLU A 1 90 ? -3.081 -17.801 -11.307 1.00 97.69 90 GLU A N 1
ATOM 731 C CA . GLU A 1 90 ? -3.447 -17.970 -12.706 1.00 97.69 90 GLU A CA 1
ATOM 732 C C . GLU A 1 90 ? -3.192 -16.667 -13.460 1.00 97.69 90 GLU A C 1
ATOM 734 O O . GLU A 1 90 ? -3.507 -15.583 -12.969 1.00 97.69 90 GLU A O 1
ATOM 739 N N . TYR A 1 91 ? -2.593 -16.790 -14.639 1.00 96.56 91 TYR A N 1
ATOM 740 C CA . TYR A 1 91 ? -2.159 -15.680 -15.471 1.00 96.56 91 TYR A CA 1
ATOM 741 C C . TYR A 1 91 ? -2.565 -15.943 -16.918 1.00 96.56 91 TYR A C 1
ATOM 743 O O . TYR A 1 91 ? -2.481 -17.079 -17.385 1.00 96.56 91 TYR A O 1
ATOM 751 N N . TYR A 1 92 ? -2.958 -14.884 -17.619 1.00 95.44 92 TYR A N 1
ATOM 752 C CA . TYR A 1 92 ? -3.390 -14.924 -19.013 1.00 95.44 92 TYR A CA 1
ATOM 753 C C . TYR A 1 92 ? -2.547 -13.936 -19.824 1.00 95.44 92 TYR A C 1
ATOM 755 O O . TYR A 1 92 ? -2.325 -12.808 -19.373 1.00 95.44 92 TYR A O 1
ATOM 763 N N . ASP A 1 93 ? -2.079 -14.350 -21.001 1.00 94.25 93 ASP A N 1
ATOM 764 C CA . ASP A 1 93 ? -1.522 -13.433 -22.000 1.00 94.25 93 ASP A CA 1
ATOM 765 C C . ASP A 1 93 ? -2.635 -12.952 -22.943 1.00 94.25 93 ASP A C 1
ATOM 767 O O . ASP A 1 93 ? -3.670 -13.598 -23.110 1.00 94.25 93 ASP A O 1
ATOM 771 N N . SER A 1 94 ? -2.427 -11.796 -23.568 1.00 91.38 94 SER A N 1
ATOM 772 C CA . SER A 1 94 ? -3.330 -11.311 -24.609 1.00 91.38 94 SER A CA 1
ATOM 773 C C . SER A 1 94 ? -3.267 -12.232 -25.830 1.00 91.38 94 SER A C 1
ATOM 775 O O . SER A 1 94 ? -2.155 -12.576 -26.237 1.00 91.38 94 SER A O 1
ATOM 777 N N . PRO A 1 95 ? -4.408 -12.569 -26.458 1.00 93.50 95 PRO A N 1
ATOM 778 C CA . PRO A 1 95 ? -4.418 -13.415 -27.640 1.00 93.50 95 PRO A CA 1
ATOM 779 C C . PRO A 1 95 ? -3.648 -12.812 -28.820 1.00 93.50 95 PRO A C 1
ATOM 781 O O . PRO A 1 95 ? -3.699 -11.597 -29.053 1.00 93.50 95 PRO A O 1
ATOM 784 N N . ARG A 1 96 ? -2.952 -13.647 -29.599 1.00 94.88 96 ARG A N 1
ATOM 785 C CA . ARG A 1 96 ? -2.119 -13.207 -30.735 1.00 94.88 96 ARG A CA 1
ATOM 786 C C . ARG A 1 96 ? -2.240 -14.147 -31.923 1.00 94.88 96 ARG A C 1
ATOM 788 O O . ARG A 1 96 ? -2.490 -15.336 -31.781 1.00 94.88 96 ARG A O 1
ATOM 795 N N . ASN A 1 97 ? -2.018 -13.601 -33.114 1.00 96.56 97 ASN A N 1
ATOM 796 C CA . ASN A 1 97 ? -1.895 -14.400 -34.326 1.00 96.56 97 ASN A CA 1
ATOM 797 C C . ASN A 1 97 ? -0.422 -14.776 -34.543 1.00 96.56 97 ASN A C 1
ATOM 799 O O . ASN A 1 97 ? 0.416 -13.881 -34.644 1.00 96.56 97 ASN A O 1
ATOM 803 N N . LEU A 1 98 ? -0.115 -16.071 -34.622 1.00 96.62 98 LEU A N 1
ATOM 804 C CA . LEU A 1 98 ? 1.234 -16.588 -34.868 1.00 96.62 98 LEU A CA 1
ATOM 805 C C . LEU A 1 98 ? 1.313 -17.182 -36.273 1.00 96.62 98 LEU A C 1
ATOM 807 O O . LEU A 1 98 ? 0.566 -18.111 -36.597 1.00 96.62 98 LEU A O 1
ATOM 811 N N . LEU A 1 99 ? 2.234 -16.693 -37.106 1.00 97.38 99 LEU A N 1
ATOM 812 C CA . LEU A 1 99 ? 2.518 -17.302 -38.407 1.00 97.38 99 LEU A CA 1
ATOM 813 C C . LEU A 1 99 ? 3.291 -18.623 -38.227 1.00 97.38 99 LEU A C 1
ATOM 815 O O . LEU A 1 99 ? 3.842 -18.875 -37.154 1.00 97.38 99 LEU A O 1
ATOM 819 N N . PRO A 1 100 ? 3.335 -19.503 -39.243 1.00 96.88 100 PRO A N 1
ATOM 820 C CA . PRO A 1 100 ? 4.144 -20.720 -39.191 1.00 96.88 100 PRO A CA 1
ATOM 821 C C . PRO A 1 100 ? 5.606 -20.430 -38.825 1.00 96.88 100 PRO A C 1
ATOM 823 O O . PRO A 1 100 ? 6.278 -19.662 -39.511 1.00 96.88 100 PRO A O 1
ATOM 826 N N . GLY A 1 101 ? 6.099 -21.052 -37.752 1.00 93.12 101 GLY A N 1
ATOM 827 C CA . GLY A 1 101 ? 7.452 -20.842 -37.227 1.00 93.12 101 GLY A CA 1
ATOM 828 C C . GLY A 1 101 ? 7.616 -19.646 -36.279 1.00 93.12 101 GLY A C 1
ATOM 829 O O . GLY A 1 101 ? 8.675 -19.530 -35.653 1.00 93.12 101 GLY A O 1
ATOM 830 N N . ASP A 1 102 ? 6.596 -18.795 -36.121 1.00 96.81 102 ASP A N 1
ATOM 831 C CA . ASP A 1 102 ? 6.621 -17.720 -35.129 1.00 96.81 102 ASP A CA 1
ATOM 832 C C . ASP A 1 102 ? 6.588 -18.283 -33.709 1.00 96.81 102 ASP A C 1
ATOM 834 O O . ASP A 1 102 ? 6.056 -19.367 -33.432 1.00 96.81 102 ASP A O 1
ATOM 838 N N . ARG A 1 103 ? 7.149 -17.494 -32.792 1.00 96.06 103 ARG A N 1
ATOM 839 C CA . ARG A 1 103 ? 7.152 -17.776 -31.362 1.00 96.06 103 ARG A CA 1
ATOM 840 C C . ARG A 1 103 ? 6.715 -16.551 -30.571 1.00 96.06 103 ARG A C 1
ATOM 842 O O . ARG A 1 103 ? 7.087 -15.430 -30.914 1.00 96.06 103 ARG A O 1
ATOM 849 N N . THR A 1 104 ? 5.989 -16.774 -29.486 1.00 95.00 104 THR A N 1
ATOM 850 C CA . THR A 1 104 ? 5.704 -15.758 -28.468 1.00 95.00 104 THR A CA 1
ATOM 851 C C . THR A 1 104 ? 6.185 -16.258 -27.116 1.00 95.00 104 THR A C 1
ATOM 853 O O . THR A 1 104 ? 6.145 -17.459 -26.860 1.00 95.00 104 THR A O 1
ATOM 856 N N . ALA A 1 105 ? 6.670 -15.353 -26.271 1.00 93.75 105 ALA A N 1
ATOM 857 C CA . ALA A 1 105 ? 7.169 -15.674 -24.942 1.00 93.75 105 ALA A CA 1
ATOM 858 C C . ALA A 1 105 ? 6.395 -14.876 -23.894 1.00 93.75 105 ALA A C 1
ATOM 860 O O . ALA A 1 105 ? 6.289 -13.651 -23.985 1.00 93.75 105 ALA A O 1
ATOM 861 N N . PHE A 1 106 ? 5.898 -15.583 -22.887 1.00 94.44 106 PHE A N 1
ATOM 862 C CA . PHE A 1 106 ? 5.247 -15.020 -21.718 1.00 94.44 106 PHE A CA 1
ATOM 863 C C . PHE A 1 106 ? 6.152 -15.205 -20.503 1.00 94.44 106 PHE A C 1
ATOM 865 O O . PHE A 1 106 ? 6.515 -16.329 -20.147 1.00 94.44 106 PHE A O 1
ATOM 872 N N . PHE A 1 107 ? 6.535 -14.087 -19.890 1.00 95.12 107 PHE A N 1
ATOM 873 C CA . PHE A 1 107 ? 7.419 -14.045 -18.730 1.00 95.12 107 PHE A CA 1
ATOM 874 C C . PHE A 1 107 ? 6.600 -13.735 -17.487 1.00 95.12 107 PHE A C 1
ATOM 876 O O . PHE A 1 107 ? 5.899 -12.723 -17.442 1.00 95.12 107 PHE A O 1
ATOM 883 N N . LEU A 1 108 ? 6.733 -14.565 -16.459 1.00 95.00 108 LEU A N 1
ATOM 884 C CA . LEU A 1 108 ? 6.114 -14.323 -15.164 1.00 95.00 108 LEU A CA 1
ATOM 885 C C . LEU A 1 108 ? 7.143 -14.500 -14.044 1.00 95.00 108 LEU A C 1
ATOM 887 O O . LEU A 1 108 ? 8.068 -15.309 -14.130 1.00 95.00 108 LEU A O 1
ATOM 891 N N . VAL A 1 109 ? 6.957 -13.730 -12.978 1.00 96.50 109 VAL A N 1
ATOM 892 C CA . VAL A 1 109 ? 7.747 -13.831 -11.752 1.00 96.50 109 VAL A CA 1
ATOM 893 C C . VAL A 1 109 ? 6.809 -14.292 -10.649 1.00 96.50 109 VAL A C 1
ATOM 895 O O . VAL A 1 109 ? 5.843 -13.601 -10.326 1.00 96.50 109 VAL A O 1
ATOM 898 N N . PHE A 1 110 ? 7.085 -15.461 -10.087 1.00 96.88 110 PHE A N 1
ATOM 899 C CA . PHE A 1 110 ? 6.306 -16.054 -9.011 1.00 96.88 110 PHE A CA 1
ATOM 900 C C . PHE A 1 110 ? 7.106 -16.036 -7.707 1.00 96.88 110 PHE A C 1
ATOM 902 O O . PHE A 1 110 ? 8.271 -16.424 -7.676 1.00 96.88 110 PHE A O 1
ATOM 909 N N . VAL A 1 111 ? 6.480 -15.586 -6.621 1.00 96.75 111 VAL A N 1
ATOM 910 C CA . VAL A 1 111 ? 7.080 -15.590 -5.281 1.00 96.75 111 VAL A CA 1
ATOM 911 C C . VAL A 1 111 ? 6.320 -16.611 -4.433 1.00 96.75 111 VAL A C 1
ATOM 913 O O . VAL A 1 111 ? 5.134 -16.392 -4.167 1.00 96.75 111 VAL A O 1
ATOM 916 N N . PRO A 1 112 ? 6.946 -17.733 -4.037 1.00 95.94 112 PRO A N 1
ATOM 917 C CA . PRO A 1 112 ? 6.276 -18.741 -3.229 1.00 95.94 112 PRO A CA 1
ATOM 918 C C . PRO A 1 112 ? 5.974 -18.206 -1.824 1.00 95.94 112 PRO A C 1
ATOM 920 O O . PRO A 1 112 ? 6.762 -17.474 -1.234 1.00 95.94 112 PRO A O 1
ATOM 923 N N . ASN A 1 113 ? 4.828 -18.592 -1.267 1.00 93.00 113 ASN A N 1
ATOM 924 C CA . ASN A 1 113 ? 4.405 -18.205 0.085 1.00 93.00 113 ASN A CA 1
ATOM 925 C C . ASN A 1 113 ? 4.609 -19.318 1.129 1.00 93.00 113 ASN A C 1
ATOM 927 O O . ASN A 1 113 ? 4.438 -19.084 2.323 1.00 93.00 113 ASN A O 1
ATOM 931 N N . SER A 1 114 ? 4.961 -20.526 0.688 1.00 94.69 114 SER A N 1
ATOM 932 C CA . SER A 1 114 ? 5.256 -21.676 1.545 1.00 94.69 114 SER A CA 1
ATOM 933 C C . SER A 1 114 ? 6.281 -22.610 0.904 1.00 94.69 114 SER A C 1
ATOM 935 O O . SER A 1 114 ? 6.408 -22.653 -0.321 1.00 94.69 114 SER A O 1
ATOM 937 N N . THR A 1 115 ? 6.984 -23.401 1.715 1.00 96.12 115 THR A N 1
ATOM 938 C CA . THR A 1 115 ? 7.815 -24.504 1.214 1.00 96.12 115 THR A CA 1
ATOM 939 C C . THR A 1 115 ? 6.955 -25.655 0.703 1.00 96.12 115 THR A C 1
ATOM 941 O O . THR A 1 115 ? 5.821 -25.851 1.145 1.00 96.12 115 THR A O 1
ATOM 944 N N . GLY A 1 116 ? 7.501 -26.435 -0.226 1.00 96.19 116 GLY A N 1
ATOM 945 C CA . GLY A 1 116 ? 6.854 -27.619 -0.785 1.00 96.19 116 GLY A CA 1
ATOM 946 C C . GLY A 1 116 ? 6.950 -27.687 -2.304 1.00 96.19 116 GLY A C 1
ATOM 947 O O . GLY A 1 116 ? 7.716 -26.958 -2.929 1.00 96.19 116 GLY A O 1
ATOM 948 N N . THR A 1 117 ? 6.171 -28.588 -2.894 1.00 97.94 117 THR A N 1
ATOM 949 C CA . THR A 1 117 ? 6.187 -28.838 -4.338 1.00 97.94 117 THR A CA 1
ATOM 950 C C . THR A 1 117 ? 5.125 -28.006 -5.044 1.00 97.94 117 THR A C 1
ATOM 952 O O . THR A 1 117 ? 3.947 -28.027 -4.675 1.00 97.94 117 THR A O 1
ATOM 955 N N . TYR A 1 118 ? 5.539 -27.326 -6.106 1.00 98.06 118 TYR A N 1
ATOM 956 C CA . TYR A 1 118 ? 4.681 -26.533 -6.970 1.00 98.06 118 TYR A CA 1
ATOM 957 C C . TYR A 1 118 ? 4.657 -27.124 -8.378 1.00 98.06 118 TYR A C 1
ATOM 959 O O . TYR A 1 118 ? 5.644 -27.681 -8.862 1.00 98.06 118 TYR A O 1
ATOM 967 N N . PHE A 1 119 ? 3.514 -26.983 -9.043 1.00 98.31 119 PHE A N 1
ATOM 968 C CA . PHE A 1 119 ? 3.322 -27.397 -10.428 1.00 98.31 119 PHE A CA 1
ATOM 969 C C . PHE A 1 119 ? 2.905 -26.208 -11.281 1.00 98.31 119 PHE A C 1
ATOM 971 O O . PHE A 1 119 ? 2.024 -25.439 -10.903 1.00 98.31 119 PHE A O 1
ATOM 978 N N . ILE A 1 120 ? 3.512 -26.088 -12.452 1.00 98.12 120 ILE A N 1
ATOM 979 C CA . ILE A 1 120 ? 3.210 -25.067 -13.448 1.00 98.12 120 ILE A CA 1
ATOM 980 C C . ILE A 1 120 ? 2.438 -25.759 -14.566 1.00 98.12 120 ILE A C 1
ATOM 982 O O . ILE A 1 120 ? 2.948 -26.697 -15.168 1.00 98.12 120 ILE A O 1
ATOM 986 N N . GLN A 1 121 ? 1.226 -25.307 -14.853 1.00 98.25 121 GLN A N 1
ATOM 987 C CA . GLN A 1 121 ? 0.452 -25.726 -16.014 1.00 98.25 121 GLN A CA 1
ATOM 988 C C . GLN A 1 121 ? 0.451 -24.576 -17.015 1.00 98.25 121 GLN A C 1
ATOM 990 O O . GLN A 1 121 ? -0.181 -23.552 -16.766 1.00 98.25 121 GLN A O 1
ATOM 995 N N . ALA A 1 122 ? 1.139 -24.737 -18.140 1.00 97.88 122 ALA A N 1
ATOM 996 C CA . ALA A 1 122 ? 1.026 -23.823 -19.268 1.00 97.88 122 ALA A CA 1
ATOM 997 C C . ALA A 1 122 ? 0.078 -24.445 -20.295 1.00 97.88 122 ALA A C 1
ATOM 999 O O . ALA A 1 122 ? 0.338 -25.537 -20.800 1.00 97.88 122 ALA A O 1
ATOM 1000 N N . LYS A 1 123 ? -1.028 -23.766 -20.584 1.00 97.94 123 LYS A N 1
ATOM 1001 C CA . LYS A 1 123 ? -2.062 -24.210 -21.517 1.00 97.94 123 LYS A CA 1
ATOM 1002 C C . LYS A 1 123 ? -2.275 -23.133 -22.566 1.00 97.94 123 LYS A C 1
ATOM 1004 O O . LYS A 1 123 ? -2.562 -21.995 -22.225 1.00 97.94 123 LYS A O 1
ATOM 1009 N N . SER A 1 124 ? -2.183 -23.516 -23.828 1.00 97.06 124 SER A N 1
ATOM 1010 C CA . SER A 1 124 ? -2.421 -22.643 -24.968 1.00 97.06 124 SER A CA 1
ATOM 1011 C C . SER A 1 124 ? -3.639 -23.151 -25.727 1.00 97.06 124 SER A C 1
ATOM 1013 O O . SER A 1 124 ? -3.711 -24.333 -26.085 1.00 97.06 124 SER A O 1
ATOM 1015 N N . THR A 1 125 ? -4.619 -22.273 -25.922 1.00 96.81 125 THR A N 1
ATOM 1016 C CA . THR A 1 125 ? -5.821 -22.550 -26.713 1.00 96.81 125 THR A CA 1
ATOM 1017 C C . THR A 1 125 ? -5.688 -21.832 -28.045 1.00 96.81 125 THR A C 1
ATOM 1019 O O . THR A 1 125 ? -5.438 -20.633 -28.073 1.00 96.81 125 THR A O 1
ATOM 1022 N N . TYR A 1 126 ? -5.840 -22.552 -29.152 1.00 95.44 126 TYR A N 1
ATOM 1023 C CA . TYR A 1 126 ? -5.724 -21.978 -30.486 1.00 95.44 126 TYR A CA 1
ATOM 1024 C C . TYR A 1 126 ? -6.729 -22.606 -31.445 1.00 95.44 126 TYR A C 1
ATOM 1026 O O . TYR A 1 126 ? -6.779 -23.825 -31.602 1.00 95.44 126 TYR A O 1
ATOM 1034 N N . ASP A 1 127 ? -7.553 -21.773 -32.082 1.00 90.25 127 ASP A N 1
ATOM 1035 C CA . ASP A 1 127 ? -8.561 -22.193 -33.068 1.00 90.25 127 ASP A CA 1
ATOM 1036 C C . ASP A 1 127 ? -9.410 -23.416 -32.634 1.00 90.25 127 ASP A C 1
ATOM 1038 O O . ASP A 1 127 ? -9.666 -24.329 -33.423 1.00 90.25 127 ASP A O 1
ATOM 1042 N N . GLY A 1 128 ? -9.808 -23.472 -31.356 1.00 90.69 128 GLY A N 1
ATOM 1043 C CA . GLY A 1 128 ? -10.601 -24.568 -30.777 1.00 90.69 128 GLY A CA 1
ATOM 1044 C C . GLY A 1 128 ? -9.814 -25.828 -30.386 1.00 90.69 128 GLY A C 1
ATOM 1045 O O . GLY A 1 128 ? -10.400 -26.765 -29.846 1.00 90.69 128 GLY A O 1
ATOM 1046 N N . LYS A 1 129 ? -8.497 -25.863 -30.614 1.00 94.94 129 LYS A N 1
ATOM 1047 C CA . LYS A 1 129 ? -7.582 -26.885 -30.085 1.00 94.94 129 LYS A CA 1
ATOM 1048 C C . LYS A 1 129 ? -6.883 -26.379 -28.830 1.00 94.94 129 LYS A C 1
ATOM 1050 O O . LYS A 1 129 ? -6.768 -25.179 -28.604 1.00 94.94 129 LYS A O 1
ATOM 1055 N N . THR A 1 130 ? -6.371 -27.306 -28.030 1.00 96.25 130 THR A N 1
ATOM 1056 C CA . THR A 1 130 ? -5.580 -26.988 -26.840 1.00 96.25 130 THR A CA 1
ATOM 1057 C C . THR A 1 130 ? -4.300 -27.801 -26.827 1.00 96.25 130 THR A C 1
ATOM 1059 O O . THR A 1 130 ? -4.335 -29.002 -27.092 1.00 96.25 130 THR A O 1
ATOM 1062 N N . THR A 1 131 ? -3.191 -27.169 -26.464 1.00 97.06 131 THR A N 1
ATOM 1063 C CA . THR A 1 131 ? -1.957 -27.856 -26.078 1.00 97.06 131 THR A CA 1
ATOM 1064 C C . THR A 1 131 ? -1.601 -27.463 -24.653 1.00 97.06 131 THR A C 1
ATOM 1066 O O . THR A 1 131 ? -1.853 -26.332 -24.236 1.00 97.06 131 THR A O 1
ATOM 1069 N N . GLU A 1 132 ? -1.011 -28.381 -23.898 1.00 97.69 132 GLU A N 1
ATOM 1070 C CA . GLU A 1 132 ? -0.539 -28.094 -22.549 1.00 97.69 132 GLU A CA 1
ATOM 1071 C C . GLU A 1 132 ? 0.821 -28.729 -22.271 1.00 97.69 132 GLU A C 1
ATOM 1073 O O . GLU A 1 132 ? 1.155 -29.784 -22.809 1.00 97.69 132 GLU A O 1
ATOM 1078 N N . THR A 1 133 ? 1.591 -28.063 -21.415 1.00 98.00 133 THR A N 1
ATOM 1079 C CA . THR A 1 133 ? 2.872 -28.529 -20.887 1.00 98.00 133 THR A CA 1
ATOM 1080 C C . THR A 1 133 ? 2.888 -28.286 -19.383 1.00 98.00 133 THR A C 1
ATOM 1082 O O . THR A 1 133 ? 2.431 -27.246 -18.902 1.00 98.00 133 THR A O 1
ATOM 1085 N N . TRP A 1 134 ? 3.444 -29.243 -18.642 1.00 98.12 134 TRP A N 1
ATOM 1086 C CA . TRP A 1 134 ? 3.555 -29.183 -17.190 1.00 98.12 134 TRP A CA 1
ATOM 1087 C C . TRP A 1 134 ? 5.010 -29.050 -16.745 1.00 98.12 134 TRP A C 1
ATOM 1089 O O . TRP A 1 134 ? 5.902 -29.685 -17.305 1.00 98.12 134 TRP A O 1
ATOM 1099 N N . GLY A 1 135 ? 5.228 -28.245 -15.710 1.00 97.31 135 GLY A N 1
ATOM 1100 C CA . GLY A 1 135 ? 6.486 -28.120 -14.987 1.00 97.31 135 GLY A CA 1
ATOM 1101 C C . GLY A 1 135 ? 6.304 -28.416 -13.503 1.00 97.31 135 GLY A C 1
ATOM 1102 O O . GLY A 1 135 ? 5.203 -28.289 -12.966 1.00 97.31 135 GLY A O 1
ATOM 1103 N N . ARG A 1 136 ? 7.386 -28.801 -12.829 1.00 97.69 136 ARG A N 1
ATOM 1104 C CA . ARG A 1 136 ? 7.434 -29.006 -11.376 1.00 97.69 136 ARG A CA 1
ATOM 1105 C C . ARG A 1 136 ? 8.681 -28.347 -10.811 1.00 97.69 136 ARG A C 1
ATOM 1107 O O . ARG A 1 136 ? 9.770 -28.651 -11.291 1.00 97.69 136 ARG A O 1
ATOM 1114 N N . PHE A 1 137 ? 8.523 -27.563 -9.752 1.00 98.06 137 PHE A N 1
ATOM 1115 C CA . PHE A 1 137 ? 9.643 -27.055 -8.966 1.00 98.06 137 PHE A CA 1
ATOM 1116 C C . PHE A 1 137 ? 9.390 -27.214 -7.466 1.00 98.06 137 PHE A C 1
ATOM 1118 O O . PHE A 1 137 ? 8.242 -27.238 -7.016 1.00 98.06 137 PHE A O 1
ATOM 1125 N N . ASP A 1 138 ? 10.466 -27.359 -6.700 1.00 97.44 138 ASP A N 1
ATOM 1126 C CA . ASP A 1 138 ? 10.421 -27.530 -5.251 1.00 97.44 138 ASP A CA 1
ATOM 1127 C C . ASP A 1 138 ? 10.969 -26.279 -4.548 1.00 97.44 138 ASP A C 1
ATOM 1129 O O . ASP A 1 138 ? 12.031 -25.760 -4.892 1.00 97.44 138 ASP A O 1
ATOM 1133 N N . VAL A 1 139 ? 10.233 -25.802 -3.545 1.00 97.12 139 VAL A N 1
ATOM 1134 C CA . VAL A 1 139 ? 10.612 -24.663 -2.704 1.00 97.12 139 VAL A CA 1
ATOM 1135 C C . VAL A 1 139 ? 11.101 -25.196 -1.367 1.00 97.12 139 VAL A C 1
ATOM 1137 O O . VAL A 1 139 ? 10.322 -25.767 -0.594 1.00 97.12 139 VAL A O 1
ATOM 1140 N N . ILE A 1 140 ? 12.387 -25.009 -1.092 1.00 96.19 140 ILE A N 1
ATOM 1141 C CA . ILE A 1 140 ? 13.052 -25.490 0.120 1.00 96.19 140 ILE A CA 1
ATOM 1142 C C . ILE A 1 140 ? 13.476 -24.325 1.015 1.00 96.19 140 ILE A C 1
ATOM 1144 O O . ILE A 1 140 ? 13.523 -23.176 0.591 1.00 96.19 140 ILE A O 1
ATOM 1148 N N . ILE A 1 141 ? 13.777 -24.627 2.275 1.00 92.94 141 ILE A N 1
ATOM 1149 C CA . ILE A 1 141 ? 14.534 -23.718 3.138 1.00 92.94 141 ILE A CA 1
ATOM 1150 C C . ILE A 1 141 ? 15.959 -24.246 3.154 1.00 92.94 141 ILE A C 1
ATOM 1152 O O . ILE A 1 141 ? 16.206 -25.340 3.667 1.00 92.94 141 ILE A O 1
ATOM 1156 N N . THR A 1 142 ? 16.885 -23.486 2.588 1.00 85.94 142 THR A N 1
ATOM 1157 C CA . THR A 1 142 ? 18.310 -23.778 2.677 1.00 85.94 142 THR A CA 1
ATOM 1158 C C . THR A 1 142 ? 18.786 -23.270 4.033 1.00 85.94 142 THR A C 1
ATOM 1160 O O . THR A 1 142 ? 18.783 -22.058 4.268 1.00 85.94 142 THR A O 1
ATOM 1163 N N . PRO A 1 143 ? 19.166 -24.154 4.973 1.00 75.19 143 PRO A N 1
ATOM 1164 C CA . PRO A 1 143 ? 19.718 -23.696 6.233 1.00 75.19 143 PRO A CA 1
ATOM 1165 C C . PRO A 1 143 ? 21.004 -22.931 5.931 1.00 75.19 143 PRO A C 1
ATOM 1167 O O . PRO A 1 143 ? 21.883 -23.426 5.223 1.00 75.19 143 PRO A O 1
ATOM 1170 N N . ILE A 1 144 ? 21.113 -21.719 6.468 1.00 69.62 144 ILE A N 1
ATOM 1171 C CA . ILE A 1 144 ? 22.347 -20.946 6.392 1.00 69.62 144 ILE A CA 1
ATOM 1172 C C . ILE A 1 144 ? 23.394 -21.734 7.184 1.00 69.62 144 ILE A C 1
ATOM 1174 O O . ILE A 1 144 ? 23.393 -21.720 8.416 1.00 69.62 144 ILE A O 1
ATOM 1178 N N . LEU A 1 145 ? 24.255 -22.472 6.479 1.00 50.06 145 LEU A N 1
ATOM 1179 C CA . LEU A 1 145 ? 25.388 -23.160 7.082 1.00 50.06 145 LEU A CA 1
ATOM 1180 C C . LEU A 1 145 ? 26.370 -22.089 7.552 1.00 50.06 145 LEU A C 1
ATOM 1182 O O . LEU A 1 145 ? 27.186 -21.589 6.780 1.00 50.06 145 LEU A O 1
ATOM 1186 N N . GLN A 1 146 ? 26.273 -21.713 8.824 1.00 54.16 146 GLN A N 1
ATOM 1187 C CA . GLN A 1 146 ? 27.346 -20.982 9.478 1.00 54.16 146 GLN A CA 1
ATOM 1188 C C . GLN A 1 146 ? 28.556 -21.925 9.534 1.00 54.16 146 GLN A C 1
ATOM 1190 O O . GLN A 1 146 ? 28.438 -23.016 10.101 1.00 54.16 146 GLN A O 1
ATOM 1195 N N . PRO A 1 147 ? 29.705 -21.579 8.931 1.00 51.41 147 PRO A N 1
ATOM 1196 C CA . PRO A 1 147 ? 30.882 -22.423 9.036 1.00 51.41 147 PRO A CA 1
ATOM 1197 C C . PRO A 1 147 ? 31.309 -22.491 10.506 1.00 51.41 147 PRO A C 1
ATOM 1199 O O . PRO A 1 147 ? 31.658 -21.479 11.112 1.00 51.41 147 PRO A O 1
ATOM 1202 N N . VAL A 1 148 ? 31.287 -23.693 11.083 1.00 53.12 148 VAL A N 1
ATOM 1203 C CA . VAL A 1 148 ? 31.930 -23.959 12.371 1.00 53.12 148 VAL A CA 1
ATOM 1204 C C . VAL A 1 148 ? 33.436 -23.938 12.123 1.00 53.12 148 VAL A C 1
ATOM 1206 O O . VAL A 1 148 ? 34.004 -24.882 11.576 1.00 53.12 148 VAL A O 1
ATOM 1209 N N . ILE A 1 149 ? 34.081 -22.831 12.481 1.00 47.88 149 ILE A N 1
ATOM 1210 C CA . ILE A 1 149 ? 35.537 -22.700 12.428 1.00 47.88 149 ILE A CA 1
ATOM 1211 C C . ILE A 1 149 ? 36.111 -23.481 13.616 1.00 47.88 149 ILE A C 1
ATOM 1213 O O . ILE A 1 149 ? 36.101 -23.004 14.748 1.00 47.88 149 ILE A O 1
ATOM 1217 N N . LEU A 1 150 ? 36.613 -24.691 13.364 1.00 51.56 150 LEU A N 1
ATOM 1218 C CA . LEU A 1 150 ? 37.586 -25.332 14.249 1.00 51.56 150 LEU A CA 1
ATOM 1219 C C . LEU A 1 150 ? 38.969 -24.826 13.837 1.00 51.56 150 LEU A C 1
ATOM 1221 O O . LEU A 1 150 ? 39.452 -25.150 12.755 1.00 51.56 150 LEU A O 1
ATOM 1225 N N . SER A 1 151 ? 39.572 -23.991 14.679 1.00 45.09 151 SER A N 1
ATOM 1226 C CA . SER A 1 151 ? 40.895 -23.403 14.462 1.00 45.09 151 SER A CA 1
ATOM 1227 C C . SER A 1 151 ? 42.004 -24.461 14.435 1.00 45.09 151 SER A C 1
ATOM 1229 O O . SER A 1 151 ? 42.205 -25.159 15.429 1.00 45.09 151 SER A O 1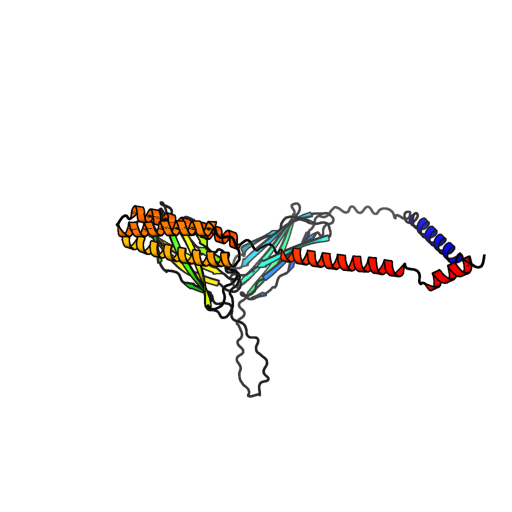
ATOM 1231 N N . PRO A 1 152 ? 42.832 -24.483 13.381 1.00 52.97 152 PRO A N 1
ATOM 1232 C CA . PRO A 1 152 ? 44.268 -24.624 13.543 1.00 52.97 152 PRO A CA 1
ATOM 1233 C C . PRO A 1 152 ? 44.925 -23.257 13.328 1.00 52.97 152 PRO A C 1
ATOM 1235 O O . PRO A 1 152 ? 44.650 -22.558 12.354 1.00 52.97 152 PRO A O 1
ATOM 1238 N N . GLU A 1 153 ? 45.784 -22.875 14.267 1.00 61.56 153 GLU A N 1
ATOM 1239 C CA . GLU A 1 153 ? 46.550 -21.632 14.262 1.00 61.56 153 GLU A CA 1
ATOM 1240 C C . GLU A 1 153 ? 47.382 -21.516 12.975 1.00 61.56 153 GLU A C 1
ATOM 1242 O O . GLU A 1 153 ? 48.414 -22.166 12.803 1.00 61.56 153 GLU A O 1
ATOM 1247 N N . LYS A 1 154 ? 46.902 -20.719 12.016 1.00 50.47 154 LYS A N 1
ATOM 1248 C CA . LYS A 1 154 ? 47.656 -20.366 10.814 1.00 50.47 154 LYS A CA 1
ATOM 1249 C C . LYS A 1 154 ? 47.295 -18.950 10.384 1.00 50.47 154 LYS A C 1
ATOM 1251 O O . LYS A 1 154 ? 46.127 -18.592 10.278 1.00 50.47 154 LYS A O 1
ATOM 1256 N N . ILE A 1 155 ? 48.342 -18.156 10.194 1.00 58.88 155 ILE A N 1
ATOM 1257 C CA . ILE A 1 155 ? 48.336 -16.700 10.020 1.00 58.88 155 ILE A CA 1
ATOM 1258 C C . ILE A 1 155 ? 47.336 -16.290 8.914 1.00 58.88 155 ILE A C 1
ATOM 1260 O O . ILE A 1 155 ? 47.501 -16.728 7.772 1.00 58.88 155 ILE A O 1
ATOM 1264 N N . PRO A 1 156 ? 46.302 -15.482 9.218 1.00 51.75 156 PRO A N 1
ATOM 1265 C CA . PRO A 1 156 ? 45.226 -15.198 8.277 1.00 51.75 156 PRO A CA 1
ATOM 1266 C C . PRO A 1 156 ? 45.651 -14.182 7.210 1.00 51.75 156 PRO A C 1
ATOM 1268 O O . PRO A 1 156 ? 46.009 -13.044 7.511 1.00 51.75 156 PRO A O 1
ATOM 1271 N N . GLN A 1 157 ? 45.542 -14.580 5.941 1.00 54.41 157 GLN A N 1
ATOM 1272 C CA . GLN A 1 157 ? 45.355 -13.634 4.843 1.00 54.41 157 GLN A CA 1
ATOM 1273 C C . GLN A 1 157 ? 43.945 -13.042 4.954 1.00 54.41 157 GLN A C 1
ATOM 1275 O O . GLN A 1 157 ? 42.956 -13.774 4.953 1.00 54.41 157 GLN A O 1
ATOM 1280 N N . TYR A 1 158 ? 43.864 -11.715 5.058 1.00 55.47 158 TYR A N 1
ATOM 1281 C CA . TYR A 1 158 ? 42.611 -10.966 5.085 1.00 55.47 158 TYR A CA 1
ATOM 1282 C C . TYR A 1 158 ? 41.913 -11.075 3.724 1.00 55.47 158 TYR A C 1
ATOM 1284 O O . TYR A 1 158 ? 42.252 -10.366 2.777 1.00 55.47 158 TYR A O 1
ATOM 1292 N N . VAL A 1 159 ? 40.946 -11.982 3.620 1.00 58.84 159 VAL A N 1
ATOM 1293 C CA . VAL A 1 159 ? 39.934 -11.941 2.564 1.00 58.84 159 VAL A CA 1
ATOM 1294 C C . VAL A 1 159 ? 38.758 -11.165 3.155 1.00 58.84 159 VAL A C 1
ATOM 1296 O O . VAL A 1 159 ? 38.218 -11.616 4.167 1.00 58.84 159 VAL A O 1
ATOM 1299 N N . PRO A 1 160 ? 38.370 -9.996 2.613 1.00 62.34 160 PRO A N 1
ATOM 1300 C CA . PRO A 1 160 ? 37.201 -9.289 3.114 1.00 62.34 160 PRO A CA 1
ATOM 1301 C C . PRO A 1 160 ? 35.977 -10.185 2.913 1.00 62.34 160 PRO A C 1
ATOM 1303 O O . PRO A 1 160 ? 35.584 -10.474 1.782 1.00 62.34 160 PRO A O 1
ATOM 1306 N N . THR A 1 161 ? 35.405 -10.666 4.015 1.00 64.31 161 THR A N 1
ATOM 1307 C CA . THR A 1 161 ? 34.136 -11.393 4.015 1.00 64.31 161 THR A CA 1
ATOM 1308 C C . THR A 1 161 ? 33.089 -10.513 3.330 1.00 64.31 161 THR A C 1
ATOM 1310 O O . THR A 1 161 ? 32.970 -9.344 3.711 1.00 64.31 161 THR A O 1
ATOM 1313 N N . PRO A 1 162 ? 32.333 -11.008 2.331 1.00 53.62 162 PRO A N 1
ATOM 1314 C CA . PRO A 1 162 ? 31.224 -10.247 1.779 1.00 53.62 162 PRO A CA 1
ATOM 1315 C C . PRO A 1 162 ? 30.255 -9.954 2.922 1.00 53.62 162 PRO A C 1
ATOM 1317 O O . PRO A 1 162 ? 29.668 -10.863 3.508 1.00 53.62 162 PRO A O 1
ATOM 1320 N N . VAL A 1 163 ? 30.149 -8.680 3.289 1.00 58.62 163 VAL A N 1
ATOM 1321 C CA . VAL A 1 163 ? 29.213 -8.227 4.311 1.00 58.62 163 VAL A CA 1
ATOM 1322 C C . VAL A 1 163 ? 27.822 -8.439 3.730 1.00 58.62 163 VAL A C 1
ATOM 1324 O O . VAL A 1 163 ? 27.396 -7.705 2.839 1.00 58.62 163 VAL A O 1
ATOM 1327 N N . PHE A 1 164 ? 27.135 -9.488 4.182 1.00 60.38 164 PHE A N 1
ATOM 1328 C CA . PHE A 1 164 ? 25.725 -9.687 3.879 1.00 60.38 164 PHE A CA 1
ATOM 1329 C C . PHE A 1 164 ? 24.975 -8.550 4.567 1.00 60.38 164 PHE A C 1
ATOM 1331 O O . PHE A 1 164 ? 24.784 -8.558 5.783 1.00 60.38 164 PHE A O 1
ATOM 1338 N N . LEU A 1 165 ? 24.648 -7.512 3.803 1.00 67.12 165 LEU A N 1
ATOM 1339 C CA . LEU A 1 165 ? 23.935 -6.363 4.331 1.00 67.12 165 LEU A CA 1
ATOM 1340 C C . LEU A 1 165 ? 22.532 -6.829 4.728 1.00 67.12 165 LEU A C 1
ATOM 1342 O O . LEU A 1 165 ? 21.746 -7.235 3.869 1.00 67.12 165 LEU A O 1
ATOM 1346 N N . ALA A 1 166 ? 22.240 -6.803 6.029 1.00 82.94 166 ALA A N 1
ATOM 1347 C CA . ALA A 1 166 ? 20.947 -7.213 6.559 1.00 82.94 166 ALA A CA 1
ATOM 1348 C C . ALA A 1 166 ? 19.809 -6.433 5.868 1.00 82.94 166 ALA A C 1
ATOM 1350 O O . ALA A 1 166 ? 19.985 -5.249 5.562 1.00 82.94 166 ALA A O 1
ATOM 1351 N N . PRO A 1 167 ? 18.655 -7.068 5.597 1.00 86.25 167 PRO A N 1
ATOM 1352 C CA . PRO A 1 167 ? 17.512 -6.371 5.016 1.00 86.25 167 PRO A CA 1
ATOM 1353 C C . PRO A 1 167 ? 17.035 -5.237 5.943 1.00 86.25 167 PRO A C 1
ATOM 1355 O O . PRO A 1 167 ? 17.284 -5.283 7.155 1.00 86.25 167 PRO A O 1
ATOM 1358 N N . PRO A 1 168 ? 16.332 -4.219 5.412 1.00 92.12 168 PRO A N 1
ATOM 1359 C CA . PRO A 1 168 ? 15.735 -3.173 6.230 1.00 92.12 168 PRO A CA 1
ATOM 1360 C C . PRO A 1 168 ? 14.799 -3.781 7.281 1.00 92.12 168 PRO A C 1
ATOM 1362 O O . PRO A 1 168 ? 14.152 -4.812 7.062 1.00 92.12 168 PRO A O 1
ATOM 1365 N N . LYS A 1 169 ? 14.707 -3.126 8.439 1.00 95.94 169 LYS A N 1
ATOM 1366 C CA . LYS A 1 169 ? 13.909 -3.598 9.572 1.00 95.94 169 LYS A CA 1
ATOM 1367 C C . LYS A 1 169 ? 12.811 -2.592 9.869 1.00 95.94 169 LYS A C 1
ATOM 1369 O O . LYS A 1 169 ? 13.047 -1.576 10.514 1.00 95.94 169 LYS A O 1
ATOM 1374 N N . LEU A 1 170 ? 11.599 -2.892 9.421 1.00 97.12 170 LEU A N 1
ATOM 1375 C CA . LEU A 1 170 ? 10.436 -2.037 9.642 1.00 97.12 170 LEU A CA 1
ATOM 1376 C C . LEU A 1 170 ? 9.736 -2.375 10.965 1.00 97.12 170 LEU A C 1
ATOM 1378 O O . LEU A 1 170 ? 9.656 -3.534 11.370 1.00 97.12 170 LEU A O 1
ATOM 1382 N N . SER A 1 171 ? 9.203 -1.356 11.635 1.00 97.50 171 SER A N 1
ATOM 1383 C CA . SER A 1 171 ? 8.356 -1.499 12.822 1.00 97.50 171 SER A CA 1
ATOM 1384 C C . SER A 1 171 ? 7.161 -0.558 12.743 1.00 97.50 171 SER A C 1
ATOM 1386 O O . SER A 1 171 ? 7.282 0.552 12.231 1.00 97.50 171 SER A O 1
ATOM 1388 N N . ILE A 1 172 ? 6.010 -1.008 13.237 1.00 98.12 172 ILE A N 1
ATOM 1389 C CA . ILE A 1 172 ? 4.758 -0.250 13.198 1.00 98.12 172 ILE A CA 1
ATOM 1390 C C . ILE A 1 172 ? 4.363 0.137 14.623 1.00 98.12 172 ILE A C 1
ATOM 1392 O O . ILE A 1 172 ? 4.300 -0.718 15.510 1.00 98.12 172 ILE A O 1
ATOM 1396 N N . GLN A 1 173 ? 4.063 1.417 14.819 1.00 97.25 173 GLN A N 1
ATOM 1397 C CA . GLN A 1 173 ? 3.498 1.976 16.040 1.00 97.25 173 GLN A CA 1
ATOM 1398 C C . GLN A 1 173 ? 2.078 2.473 15.761 1.00 97.25 173 GLN A C 1
ATOM 1400 O O . GLN A 1 173 ? 1.852 3.298 14.877 1.00 97.25 173 GLN A O 1
ATOM 1405 N N . ILE A 1 174 ? 1.118 1.950 16.519 1.00 95.75 174 ILE A N 1
ATOM 1406 C CA . ILE A 1 174 ? -0.308 2.264 16.410 1.00 95.75 174 ILE A CA 1
ATOM 1407 C C . ILE A 1 174 ? -0.969 2.057 17.776 1.00 95.75 174 ILE A C 1
ATOM 1409 O O . ILE A 1 174 ? -0.516 1.217 18.561 1.00 95.75 174 ILE A O 1
ATOM 1413 N N . LYS A 1 175 ? -2.034 2.812 18.073 1.00 91.25 175 LYS A N 1
ATOM 1414 C CA . LYS A 1 175 ? -2.862 2.586 19.267 1.00 91.25 175 LYS A CA 1
ATOM 1415 C C . LYS A 1 175 ? -3.503 1.195 19.172 1.00 91.25 175 LYS A C 1
ATOM 1417 O O . LYS A 1 175 ? -4.095 0.857 18.153 1.00 91.25 175 LYS A O 1
ATOM 1422 N N . ASN A 1 176 ? -3.385 0.390 20.230 1.00 90.69 176 ASN A N 1
ATOM 1423 C CA . ASN A 1 176 ? -3.901 -0.986 20.224 1.00 90.69 176 ASN A CA 1
ATOM 1424 C C . ASN A 1 176 ? -5.429 -1.046 20.100 1.00 90.69 176 ASN A C 1
ATOM 1426 O O . ASN A 1 176 ? -5.938 -1.980 19.494 1.00 90.69 176 ASN A O 1
ATOM 1430 N N . ILE A 1 177 ? -6.146 -0.093 20.701 1.00 90.69 177 ILE A N 1
ATOM 1431 C CA . ILE A 1 177 ? -7.609 -0.018 20.677 1.00 90.69 177 ILE A CA 1
ATOM 1432 C C . ILE A 1 177 ? -8.005 1.420 20.364 1.00 90.69 177 ILE A C 1
ATOM 1434 O O . ILE A 1 177 ? -7.556 2.343 21.046 1.00 90.69 177 ILE A O 1
ATOM 1438 N N . THR A 1 178 ? -8.854 1.595 19.360 1.00 90.94 178 THR A N 1
ATOM 1439 C CA . THR A 1 178 ? -9.444 2.885 19.004 1.00 90.94 178 THR A CA 1
ATOM 1440 C C . THR A 1 178 ? -10.957 2.781 19.096 1.00 90.94 178 THR A C 1
ATOM 1442 O O . THR A 1 178 ? -11.551 1.887 18.492 1.00 90.94 178 THR A O 1
ATOM 1445 N N . ASP A 1 179 ? -11.573 3.696 19.835 1.00 89.44 179 ASP A N 1
ATOM 1446 C CA . ASP A 1 179 ? -13.024 3.793 19.929 1.00 89.44 179 ASP A CA 1
ATOM 1447 C C . ASP A 1 179 ? -13.589 4.531 18.711 1.00 89.44 179 ASP A C 1
ATOM 1449 O O . ASP A 1 179 ? -13.022 5.515 18.228 1.00 89.44 179 ASP A O 1
ATOM 1453 N N . ALA A 1 180 ? -14.702 4.029 18.191 1.00 90.38 180 ALA A N 1
ATOM 1454 C CA . ALA A 1 180 ? -15.430 4.627 17.085 1.00 90.38 180 ALA A CA 1
ATOM 1455 C C . ALA A 1 180 ? -16.934 4.468 17.293 1.00 90.38 180 ALA A C 1
ATOM 1457 O O . ALA A 1 180 ? -17.392 3.595 18.034 1.00 90.38 180 ALA A O 1
ATOM 1458 N N . TYR A 1 181 ? -17.716 5.306 16.619 1.00 90.69 181 TYR A N 1
ATOM 1459 C CA . TYR A 1 181 ? -19.168 5.311 16.777 1.00 90.69 181 TYR A CA 1
ATOM 1460 C C . TYR A 1 181 ? -19.870 5.127 15.447 1.00 90.69 181 TYR A C 1
ATOM 1462 O O . TYR A 1 181 ? -19.347 5.517 14.404 1.00 90.69 181 TYR A O 1
ATOM 1470 N N . GLN A 1 182 ? -21.062 4.545 15.485 1.00 91.00 182 GLN A N 1
ATOM 1471 C CA . GLN A 1 182 ? -21.943 4.488 14.321 1.00 91.00 182 GLN A CA 1
ATOM 1472 C C . GLN A 1 182 ? -22.175 5.891 13.741 1.00 91.00 182 GLN A C 1
ATOM 1474 O O . GLN A 1 182 ? -22.308 6.858 14.490 1.00 91.00 182 GLN A O 1
ATOM 1479 N N . ASP A 1 183 ? -22.249 5.983 12.412 1.00 88.12 183 ASP A N 1
ATOM 1480 C CA . ASP A 1 183 ? -22.459 7.240 11.674 1.00 88.12 183 ASP A CA 1
ATOM 1481 C C . ASP A 1 183 ? -21.368 8.297 11.931 1.00 88.12 183 ASP A C 1
ATOM 1483 O O . ASP A 1 183 ? -21.624 9.499 11.981 1.00 88.12 183 ASP A O 1
ATOM 1487 N N . SER A 1 184 ? -20.128 7.847 12.136 1.00 84.56 184 SER A N 1
ATOM 1488 C CA . SER A 1 184 ? -18.991 8.733 12.384 1.00 84.56 184 SER A CA 1
ATOM 1489 C C . SER A 1 184 ? -17.759 8.341 11.578 1.00 84.56 184 SER A C 1
ATOM 1491 O O . SER A 1 184 ? -17.644 7.226 11.064 1.00 84.56 184 SER A O 1
ATOM 1493 N N . PHE A 1 185 ? -16.828 9.284 11.467 1.00 84.25 185 PHE A N 1
ATOM 1494 C CA . PHE A 1 185 ? -15.501 9.048 10.920 1.00 84.25 185 PHE A CA 1
ATOM 1495 C C . PHE A 1 185 ? -14.504 8.917 12.067 1.00 84.25 185 PHE A C 1
ATOM 1497 O O . PHE A 1 185 ? -14.543 9.683 13.034 1.00 84.25 185 PHE A O 1
ATOM 1504 N N . VAL A 1 186 ? -13.591 7.961 11.944 1.00 87.31 186 VAL A N 1
ATOM 1505 C CA . VAL A 1 186 ? -12.449 7.813 12.838 1.00 87.31 186 VAL A CA 1
ATOM 1506 C C . VAL A 1 186 ? -11.177 7.839 12.014 1.00 87.31 186 VAL A C 1
ATOM 1508 O O . VAL A 1 186 ? -11.040 7.125 11.018 1.00 87.31 186 VAL A O 1
ATOM 1511 N N . LEU A 1 187 ? -10.236 8.675 12.441 1.00 84.50 187 LEU A N 1
ATOM 1512 C CA . LEU A 1 187 ? -8.915 8.717 11.846 1.00 84.50 187 LEU A CA 1
ATOM 1513 C C . LEU A 1 187 ? -7.888 8.096 12.786 1.00 84.50 187 LEU A C 1
ATOM 1515 O O . LEU A 1 187 ? -7.794 8.473 13.955 1.00 84.50 187 LEU A O 1
ATOM 1519 N N . ILE A 1 188 ? -7.096 7.169 12.255 1.00 91.38 188 ILE A N 1
ATOM 1520 C CA . ILE A 1 188 ? -6.100 6.413 13.007 1.00 91.38 188 ILE A CA 1
ATOM 1521 C C . ILE A 1 188 ? -4.715 6.676 12.403 1.00 91.38 188 ILE A C 1
ATOM 1523 O O . ILE A 1 188 ? -4.457 6.250 11.272 1.00 91.38 188 ILE A O 1
ATOM 1527 N N . PRO A 1 189 ? -3.812 7.368 13.124 1.00 91.62 189 PRO A N 1
ATOM 1528 C CA . PRO A 1 189 ? -2.430 7.517 12.698 1.00 91.62 189 PRO A CA 1
ATOM 1529 C C . PRO A 1 189 ? -1.645 6.225 12.955 1.00 91.62 189 PRO A C 1
ATOM 1531 O O . PRO A 1 189 ? -1.733 5.618 14.025 1.00 91.62 189 PRO A O 1
ATOM 1534 N N . VAL A 1 190 ? -0.850 5.823 11.969 1.00 96.00 190 VAL A N 1
ATOM 1535 C CA . VAL A 1 190 ? -0.010 4.624 11.996 1.00 96.00 190 VAL A CA 1
ATOM 1536 C C . VAL A 1 190 ? 1.406 5.008 11.607 1.00 96.00 190 VAL A C 1
ATOM 1538 O O . VAL A 1 190 ? 1.679 5.315 10.448 1.00 96.00 190 VAL A O 1
ATOM 1541 N N . THR A 1 191 ? 2.320 4.982 12.568 1.00 96.31 191 THR A N 1
ATOM 1542 C CA . THR A 1 191 ? 3.712 5.373 12.340 1.00 96.31 191 THR A CA 1
ATOM 1543 C C . THR A 1 191 ? 4.538 4.150 11.971 1.00 96.31 191 THR A C 1
ATOM 1545 O O . THR A 1 191 ? 4.663 3.207 12.751 1.00 96.31 191 THR A O 1
ATOM 1548 N N . LEU A 1 192 ? 5.127 4.167 10.781 1.00 97.75 192 LEU A N 1
ATOM 1549 C CA . LEU A 1 192 ? 6.099 3.185 10.322 1.00 97.75 192 LEU A CA 1
ATOM 1550 C C . LEU A 1 192 ? 7.507 3.738 10.550 1.00 97.75 192 LEU A C 1
ATOM 1552 O O . LEU A 1 192 ? 7.803 4.847 10.117 1.00 97.75 192 LEU A O 1
ATOM 1556 N N . ILE A 1 193 ? 8.373 2.966 11.199 1.00 97.69 193 ILE A N 1
ATOM 1557 C CA . ILE A 1 193 ? 9.754 3.353 11.510 1.00 97.69 193 ILE A CA 1
ATOM 1558 C C . ILE A 1 193 ? 10.707 2.326 10.907 1.00 97.69 193 ILE A C 1
ATOM 1560 O O . ILE A 1 193 ? 10.515 1.120 11.106 1.00 97.69 193 ILE A O 1
ATOM 1564 N N . ASN A 1 194 ? 11.745 2.794 10.213 1.00 97.44 194 ASN A N 1
ATOM 1565 C CA . ASN A 1 194 ? 12.838 1.943 9.760 1.00 97.44 194 ASN A CA 1
ATOM 1566 C C . ASN A 1 194 ? 13.941 1.875 10.828 1.00 97.44 194 ASN A C 1
ATOM 1568 O O . ASN A 1 194 ? 14.787 2.756 10.934 1.00 97.44 194 ASN A O 1
ATOM 1572 N N . ASN A 1 195 ? 13.940 0.799 11.610 1.00 96.38 195 ASN A N 1
ATOM 1573 C CA . ASN A 1 195 ? 14.959 0.504 12.621 1.00 96.38 195 ASN A CA 1
ATOM 1574 C C . ASN A 1 195 ? 16.144 -0.302 12.052 1.00 96.38 195 ASN A C 1
ATOM 1576 O O . ASN A 1 195 ? 16.924 -0.862 12.823 1.00 96.38 195 ASN A O 1
ATOM 1580 N N . GLY A 1 196 ? 16.219 -0.476 10.729 1.00 92.88 196 GLY A N 1
ATOM 1581 C CA . GLY A 1 196 ? 17.334 -1.141 10.061 1.00 92.88 196 GLY A CA 1
ATOM 1582 C C . GLY A 1 196 ? 18.465 -0.171 9.733 1.00 92.88 196 GLY A C 1
ATOM 1583 O O . GLY A 1 196 ? 18.319 1.038 9.858 1.00 92.88 196 GLY A O 1
ATOM 1584 N N . GLU A 1 197 ? 19.585 -0.713 9.259 1.00 92.69 197 GLU A N 1
ATOM 1585 C CA . GLU A 1 197 ? 20.748 0.072 8.810 1.00 92.69 197 GLU A CA 1
ATOM 1586 C C . GLU A 1 197 ? 20.689 0.427 7.314 1.00 92.69 197 GLU A C 1
ATOM 1588 O O . GLU A 1 197 ? 21.563 1.119 6.797 1.00 92.69 197 GLU A O 1
ATOM 1593 N N . ARG A 1 198 ? 19.656 -0.042 6.603 1.00 93.12 198 ARG A N 1
ATOM 1594 C CA . ARG A 1 198 ? 19.450 0.188 5.168 1.00 93.12 198 ARG A CA 1
ATOM 1595 C C . ARG A 1 198 ? 18.128 0.874 4.886 1.00 93.12 198 ARG A C 1
ATOM 1597 O O . ARG A 1 198 ? 17.159 0.676 5.613 1.00 93.12 198 ARG A O 1
ATOM 1604 N N . ASP A 1 199 ? 18.085 1.593 3.773 1.00 94.69 199 ASP A N 1
ATOM 1605 C CA . ASP A 1 199 ? 16.856 2.145 3.212 1.00 94.69 199 ASP A CA 1
ATOM 1606 C C . ASP A 1 199 ? 15.840 1.042 2.880 1.00 94.69 199 ASP A C 1
ATOM 1608 O O . ASP A 1 199 ? 16.185 0.012 2.298 1.00 94.69 199 ASP A O 1
ATOM 1612 N N . ALA A 1 200 ? 14.570 1.288 3.192 1.00 94.88 200 ALA A N 1
ATOM 1613 C CA . ALA A 1 200 ? 13.454 0.486 2.707 1.00 94.88 200 ALA A CA 1
ATOM 1614 C C . ALA A 1 200 ? 12.829 1.160 1.479 1.00 94.88 200 ALA A C 1
ATOM 1616 O O . ALA A 1 200 ? 12.442 2.326 1.553 1.00 94.88 200 ALA A O 1
ATOM 1617 N N . TYR A 1 201 ? 12.701 0.433 0.367 1.00 94.00 201 TYR A N 1
ATOM 1618 C CA . TYR A 1 201 ? 12.184 0.966 -0.897 1.00 94.00 201 TYR A CA 1
ATOM 1619 C C . TYR A 1 201 ? 10.797 0.418 -1.245 1.00 94.00 201 TYR A C 1
ATOM 1621 O O . TYR A 1 201 ? 10.436 -0.699 -0.878 1.00 94.00 201 TYR A O 1
ATOM 1629 N N . GLU A 1 202 ? 10.034 1.209 -1.998 1.00 93.56 202 GLU A N 1
ATOM 1630 C CA . GLU A 1 202 ? 8.726 0.836 -2.555 1.00 93.56 202 GLU A CA 1
ATOM 1631 C C . GLU A 1 202 ? 7.714 0.330 -1.514 1.00 93.56 202 GLU A C 1
ATOM 1633 O O . GLU A 1 202 ? 7.039 -0.683 -1.704 1.00 93.56 202 GLU A O 1
ATOM 1638 N N . ILE A 1 203 ? 7.599 1.042 -0.395 1.00 96.06 203 ILE A N 1
ATOM 1639 C CA . ILE A 1 203 ? 6.720 0.657 0.704 1.00 96.06 203 ILE A CA 1
ATOM 1640 C C . ILE A 1 203 ? 5.261 0.914 0.314 1.00 96.06 203 ILE A C 1
ATOM 1642 O O . ILE A 1 203 ? 4.879 2.033 -0.044 1.00 96.06 203 ILE A O 1
ATOM 1646 N N . ARG A 1 204 ? 4.437 -0.127 0.432 1.00 97.19 204 ARG A N 1
ATOM 1647 C CA . ARG A 1 204 ? 2.993 -0.110 0.179 1.00 97.19 204 ARG A CA 1
ATOM 1648 C C . ARG A 1 204 ? 2.242 -0.525 1.446 1.00 97.19 204 ARG A C 1
ATOM 1650 O O . ARG A 1 204 ? 2.530 -1.605 1.974 1.00 97.19 204 ARG A O 1
ATOM 1657 N N . PRO A 1 205 ? 1.311 0.303 1.946 1.00 96.88 205 PRO A N 1
ATOM 1658 C CA . PRO A 1 205 ? 0.456 -0.061 3.060 1.00 96.88 205 PRO A CA 1
ATOM 1659 C C . PRO A 1 205 ? -0.723 -0.920 2.586 1.00 96.88 205 PRO A C 1
ATOM 1661 O O . PRO A 1 205 ? -1.281 -0.712 1.509 1.00 96.88 205 PRO A O 1
ATOM 1664 N N . TYR A 1 206 ? -1.140 -1.844 3.439 1.00 96.06 206 TYR A N 1
ATOM 1665 C CA . TYR A 1 206 ? -2.322 -2.677 3.283 1.00 96.06 206 TYR A CA 1
ATOM 1666 C C . TYR A 1 206 ? -3.066 -2.722 4.614 1.00 96.06 206 TYR A C 1
ATOM 1668 O O . TYR A 1 206 ? -2.453 -2.790 5.679 1.00 96.06 206 TYR A O 1
ATOM 1676 N N . LEU A 1 207 ? -4.396 -2.703 4.558 1.00 96.12 207 LEU A N 1
ATOM 1677 C CA . LEU A 1 207 ? -5.243 -2.880 5.731 1.00 96.12 207 LEU A CA 1
ATOM 1678 C C . LEU A 1 207 ? -6.242 -4.003 5.465 1.00 96.12 207 LEU A C 1
ATOM 1680 O O . LEU A 1 207 ? -6.964 -3.967 4.470 1.00 96.12 207 LEU A O 1
ATOM 1684 N N . SER A 1 208 ? -6.303 -4.973 6.371 1.00 95.50 208 SER A N 1
ATOM 1685 C CA . SER A 1 208 ? -7.378 -5.964 6.423 1.00 95.50 208 SER A CA 1
ATOM 1686 C C . SER A 1 208 ? -8.468 -5.481 7.377 1.00 95.50 208 SER A C 1
ATOM 1688 O O . SER A 1 208 ? -8.178 -5.184 8.539 1.00 95.50 208 SER A O 1
ATOM 1690 N N . TYR A 1 209 ? -9.707 -5.392 6.889 1.00 94.06 209 TYR A N 1
ATOM 1691 C CA . TYR A 1 209 ? -10.860 -4.875 7.630 1.00 94.06 209 TYR A CA 1
ATOM 1692 C C . TYR A 1 209 ? -12.187 -5.489 7.126 1.00 94.06 209 TYR A C 1
ATOM 1694 O O . TYR A 1 209 ? -12.240 -6.021 6.011 1.00 94.06 209 TYR A O 1
ATOM 1702 N N . PRO A 1 210 ? -13.276 -5.437 7.920 1.00 89.12 210 PRO A N 1
ATOM 1703 C CA . PRO A 1 210 ? -14.603 -5.873 7.484 1.00 89.12 210 PRO A CA 1
ATOM 1704 C C . PRO A 1 210 ? -15.106 -5.089 6.263 1.00 89.12 210 PRO A C 1
ATOM 1706 O O . PRO A 1 210 ? -15.105 -3.863 6.276 1.00 89.12 210 PRO A O 1
ATOM 1709 N N . LYS A 1 211 ? -15.620 -5.782 5.237 1.00 88.31 211 LYS A N 1
ATOM 1710 C CA . LYS A 1 211 ? -16.072 -5.169 3.965 1.00 88.31 211 LYS A CA 1
ATOM 1711 C C . LYS A 1 211 ? -17.149 -4.085 4.102 1.00 88.31 211 LYS A C 1
ATOM 1713 O O . LYS A 1 211 ? -17.353 -3.330 3.161 1.00 88.31 211 LYS A O 1
ATOM 1718 N N . SER A 1 212 ? -17.867 -4.048 5.220 1.00 89.81 212 SER A N 1
ATOM 1719 C CA . SER A 1 212 ? -18.890 -3.041 5.507 1.00 89.81 212 SER A CA 1
ATOM 1720 C C . SER A 1 212 ? -18.320 -1.690 5.957 1.00 89.81 212 SER A C 1
ATOM 1722 O O . SER A 1 212 ? -19.084 -0.739 6.060 1.00 89.81 212 SER A O 1
ATOM 1724 N N . LEU A 1 213 ? -17.014 -1.579 6.219 1.00 91.06 213 LEU A N 1
ATOM 1725 C CA . LEU A 1 213 ? -16.360 -0.298 6.494 1.00 91.06 213 LEU A CA 1
ATOM 1726 C C . LEU A 1 213 ? -15.875 0.353 5.195 1.00 91.06 213 LEU A C 1
ATOM 1728 O O . LEU A 1 213 ? -15.285 -0.315 4.345 1.00 91.06 213 LEU A O 1
ATOM 1732 N N . GLU A 1 214 ? -16.055 1.667 5.071 1.00 91.44 214 GLU A N 1
ATOM 1733 C CA . GLU A 1 214 ? -15.370 2.451 4.041 1.00 91.44 214 GLU A CA 1
ATOM 1734 C C . GLU A 1 214 ? -14.037 2.935 4.625 1.00 91.44 214 GLU A C 1
ATOM 1736 O O . GLU A 1 214 ? -14.023 3.631 5.643 1.00 91.44 214 GLU A O 1
ATOM 1741 N N . VAL A 1 215 ? -12.916 2.555 4.003 1.00 92.50 215 VAL A N 1
ATOM 1742 C CA . VAL A 1 215 ? -11.571 2.903 4.483 1.00 92.50 215 VAL A CA 1
ATOM 1743 C C . VAL A 1 215 ? -10.729 3.534 3.382 1.00 92.50 215 VAL A C 1
ATOM 1745 O O . VAL A 1 215 ? -10.665 3.014 2.268 1.00 92.50 215 VAL A O 1
ATOM 1748 N N . SER A 1 216 ? -10.004 4.601 3.716 1.00 89.19 216 SER A N 1
ATOM 1749 C CA . SER A 1 216 ? -8.916 5.143 2.899 1.00 89.19 216 SER A CA 1
ATOM 1750 C C . SER A 1 216 ? -7.609 5.253 3.693 1.00 89.19 216 SER A C 1
ATOM 1752 O O . SER A 1 216 ? -7.610 5.383 4.916 1.00 89.19 216 SER A O 1
ATOM 1754 N N . ILE A 1 217 ? -6.475 5.145 2.992 1.00 92.25 217 ILE A N 1
ATOM 1755 C CA . ILE A 1 217 ? -5.121 5.188 3.563 1.00 92.25 217 ILE A CA 1
ATOM 1756 C C . ILE A 1 217 ? -4.327 6.264 2.821 1.00 92.25 217 ILE A C 1
ATOM 1758 O O . ILE A 1 217 ? -4.294 6.251 1.593 1.00 92.25 217 ILE A O 1
ATOM 1762 N N . SER A 1 218 ? -3.660 7.169 3.538 1.00 85.75 218 SER A N 1
ATOM 1763 C CA . SER A 1 218 ? -2.702 8.117 2.946 1.00 85.75 218 SER A CA 1
ATOM 1764 C C . SER A 1 218 ? -1.405 8.178 3.762 1.00 85.75 218 SER A C 1
ATOM 1766 O O . SER A 1 218 ? -1.458 8.375 4.975 1.00 85.75 218 SER A O 1
ATOM 1768 N N . PRO A 1 219 ? -0.219 8.082 3.142 1.00 89.31 219 PRO A N 1
ATOM 1769 C CA . PRO A 1 219 ? 0.006 7.961 1.704 1.00 89.31 219 PRO A CA 1
ATOM 1770 C C . PRO A 1 219 ? -0.199 6.524 1.218 1.00 89.31 219 PRO A C 1
ATOM 1772 O O . PRO A 1 219 ? -0.083 5.580 1.991 1.00 89.31 219 PRO A O 1
ATOM 1775 N N . LEU A 1 220 ? -0.488 6.342 -0.071 1.00 89.19 220 LEU A N 1
ATOM 1776 C CA . LEU A 1 220 ? -0.656 5.003 -0.664 1.00 89.19 220 LEU A CA 1
ATOM 1777 C C . LEU A 1 220 ? 0.678 4.354 -1.055 1.00 89.19 220 LEU A C 1
ATOM 1779 O O . LEU A 1 220 ? 0.736 3.158 -1.335 1.00 89.19 220 LEU A O 1
ATOM 1783 N N . TYR A 1 221 ? 1.746 5.145 -1.116 1.00 90.00 221 TYR A N 1
ATOM 1784 C CA . TYR A 1 221 ? 3.050 4.697 -1.573 1.00 90.00 221 TYR A CA 1
ATOM 1785 C C . TYR A 1 221 ? 4.158 5.561 -0.983 1.00 90.00 221 TYR A C 1
ATOM 1787 O O . TYR A 1 221 ? 4.101 6.787 -1.050 1.00 90.00 221 TYR A O 1
ATOM 1795 N N . ILE A 1 222 ? 5.199 4.915 -0.462 1.00 91.50 222 ILE A N 1
ATOM 1796 C CA . ILE A 1 222 ? 6.427 5.574 -0.025 1.00 91.50 222 ILE A CA 1
ATOM 1797 C C . ILE A 1 222 ? 7.590 5.005 -0.827 1.00 91.50 222 ILE A C 1
ATOM 1799 O O . ILE A 1 222 ? 7.897 3.817 -0.764 1.00 91.50 222 ILE A O 1
ATOM 1803 N N . LYS A 1 223 ? 8.256 5.872 -1.592 1.00 89.00 223 LYS A N 1
ATOM 1804 C CA . LYS A 1 223 ? 9.360 5.469 -2.470 1.00 89.00 223 LYS A CA 1
ATOM 1805 C C . LYS A 1 223 ? 10.559 4.932 -1.689 1.00 89.00 223 LYS A C 1
ATOM 1807 O O . LYS A 1 223 ? 11.152 3.943 -2.109 1.00 89.00 223 LYS A O 1
ATOM 1812 N N . GLN A 1 224 ? 10.919 5.610 -0.605 1.00 93.19 224 GLN A N 1
ATOM 1813 C CA . GLN A 1 224 ? 12.089 5.317 0.211 1.00 93.19 224 GLN A CA 1
ATOM 1814 C C . GLN A 1 224 ? 11.825 5.762 1.650 1.00 93.19 224 GLN A C 1
ATOM 1816 O O . GLN A 1 224 ? 11.219 6.814 1.858 1.00 93.19 224 GLN A O 1
ATOM 1821 N N . LEU A 1 225 ? 12.291 4.970 2.612 1.00 95.56 225 LEU A N 1
ATOM 1822 C CA . LEU A 1 225 ? 12.340 5.311 4.030 1.00 95.56 225 LEU A CA 1
ATOM 1823 C C . LEU A 1 225 ? 13.735 4.975 4.565 1.00 95.56 225 LEU A C 1
ATOM 1825 O O . LEU A 1 225 ? 14.105 3.797 4.626 1.00 95.56 225 LEU A O 1
ATOM 1829 N N . SER A 1 226 ? 14.511 5.995 4.918 1.00 95.44 226 SER A N 1
ATOM 1830 C CA . SER A 1 226 ? 15.915 5.833 5.303 1.00 95.44 226 SER A CA 1
ATOM 1831 C C . SER A 1 226 ? 16.055 5.291 6.735 1.00 95.44 226 SER A C 1
ATOM 1833 O O . SER A 1 226 ? 15.094 5.334 7.508 1.00 95.44 226 SER A O 1
ATOM 1835 N N . PRO A 1 227 ? 17.223 4.749 7.121 1.00 95.81 227 PRO A N 1
ATOM 1836 C CA . PRO A 1 227 ? 17.500 4.324 8.493 1.00 95.81 227 PRO A CA 1
ATOM 1837 C C . PRO A 1 227 ? 17.181 5.409 9.526 1.00 95.81 227 PRO A C 1
ATOM 1839 O O . PRO A 1 227 ? 17.634 6.545 9.403 1.00 95.81 227 PRO A O 1
ATOM 1842 N N . GLY A 1 228 ? 16.406 5.061 10.552 1.00 93.31 228 GLY A N 1
ATOM 1843 C CA . GLY A 1 228 ? 15.980 5.980 11.611 1.00 93.31 228 GLY A CA 1
ATOM 1844 C C . GLY A 1 228 ? 14.857 6.945 11.216 1.00 93.31 228 GLY A C 1
ATOM 1845 O O . GLY A 1 228 ? 14.311 7.618 12.091 1.00 93.31 228 GLY A O 1
ATOM 1846 N N . GLU A 1 229 ? 14.469 7.002 9.939 1.00 93.69 229 GLU A N 1
ATOM 1847 C CA . GLU A 1 229 ? 13.318 7.789 9.507 1.00 93.69 229 GLU A CA 1
ATOM 1848 C C . GLU A 1 229 ? 12.005 7.084 9.849 1.00 93.69 229 GLU A C 1
ATOM 1850 O O . GLU A 1 229 ? 11.906 5.854 9.966 1.00 93.69 229 GLU A O 1
ATOM 1855 N N . ASN A 1 230 ? 10.964 7.899 9.990 1.00 95.06 230 ASN A N 1
ATOM 1856 C CA . ASN A 1 230 ? 9.607 7.432 10.173 1.00 95.06 230 ASN A CA 1
ATOM 1857 C C . ASN A 1 230 ? 8.655 8.121 9.198 1.00 95.06 230 ASN A C 1
ATOM 1859 O O . ASN A 1 230 ? 8.927 9.193 8.660 1.00 95.06 230 ASN A O 1
ATOM 1863 N N . VAL A 1 231 ? 7.533 7.460 8.953 1.00 93.75 231 VAL A N 1
ATOM 1864 C CA . VAL A 1 231 ? 6.450 7.990 8.139 1.00 93.75 231 VAL A CA 1
ATOM 1865 C C . VAL A 1 231 ? 5.120 7.595 8.754 1.00 93.75 231 VAL A C 1
ATOM 1867 O O . VAL A 1 231 ? 4.921 6.446 9.145 1.00 93.75 231 VAL A O 1
ATOM 1870 N N . THR A 1 232 ? 4.200 8.549 8.840 1.00 93.12 232 THR A N 1
ATOM 1871 C CA . THR A 1 232 ? 2.863 8.311 9.386 1.00 93.12 232 THR A CA 1
ATOM 1872 C C . THR A 1 232 ? 1.864 8.102 8.256 1.00 93.12 232 THR A C 1
ATOM 1874 O O . THR A 1 232 ? 1.636 9.004 7.446 1.00 93.12 232 THR A O 1
ATOM 1877 N N . PHE A 1 233 ? 1.244 6.925 8.223 1.00 94.06 233 PHE A N 1
ATOM 1878 C CA . PHE A 1 233 ? 0.045 6.640 7.443 1.00 94.06 233 PHE A CA 1
ATOM 1879 C C . PHE A 1 233 ? -1.190 7.084 8.228 1.00 94.06 233 PHE A C 1
ATOM 1881 O O . PHE A 1 233 ? -1.281 6.877 9.434 1.00 94.06 233 PHE A O 1
ATOM 1888 N N . LEU A 1 234 ? -2.150 7.690 7.546 1.00 90.25 234 LEU A N 1
ATOM 1889 C CA . LEU A 1 234 ? -3.423 8.123 8.100 1.00 90.25 234 LEU A CA 1
ATOM 1890 C C . LEU A 1 234 ? -4.508 7.204 7.542 1.00 90.25 234 LEU A C 1
ATOM 1892 O O . LEU A 1 234 ? -4.737 7.186 6.331 1.00 90.25 234 LEU A O 1
ATOM 1896 N N . LEU A 1 235 ? -5.131 6.418 8.421 1.00 93.88 235 LEU A N 1
ATOM 1897 C CA . LEU A 1 235 ? -6.275 5.573 8.087 1.00 93.88 235 LEU A CA 1
ATOM 1898 C C . LEU A 1 235 ? -7.553 6.351 8.381 1.00 93.88 235 LEU A C 1
ATOM 1900 O O . LEU A 1 235 ? -7.792 6.684 9.538 1.00 93.88 235 LEU A O 1
ATOM 1904 N N . ASN A 1 236 ? -8.371 6.614 7.368 1.00 89.81 236 ASN A N 1
ATOM 1905 C CA . ASN A 1 236 ? -9.696 7.204 7.528 1.00 89.81 236 ASN A CA 1
ATOM 1906 C C . ASN A 1 236 ? -10.749 6.117 7.376 1.00 89.81 236 ASN A C 1
ATOM 1908 O O . ASN A 1 236 ? -10.882 5.536 6.303 1.00 89.81 236 ASN A O 1
ATOM 1912 N N . ILE A 1 237 ? -11.455 5.824 8.464 1.00 94.06 237 ILE A N 1
ATOM 1913 C CA . ILE A 1 237 ? -12.464 4.773 8.535 1.00 94.06 237 ILE A CA 1
ATOM 1914 C C . ILE A 1 237 ? -13.805 5.447 8.807 1.00 94.06 237 ILE A C 1
ATOM 1916 O O . ILE A 1 237 ? -14.001 6.079 9.845 1.00 94.06 237 ILE A O 1
ATOM 1920 N N . LYS A 1 238 ? -14.751 5.284 7.889 1.00 91.69 238 LYS A N 1
ATOM 1921 C CA . LYS A 1 238 ? -16.136 5.709 8.079 1.00 91.69 238 LYS A CA 1
ATOM 1922 C C . LYS A 1 238 ? -16.956 4.528 8.572 1.00 91.69 238 LYS A C 1
ATOM 1924 O O . LYS A 1 238 ? -16.954 3.461 7.953 1.00 91.69 238 LYS A O 1
ATOM 1929 N N . ILE A 1 239 ? -17.666 4.735 9.674 1.00 93.88 239 ILE A N 1
ATOM 1930 C CA . ILE A 1 239 ? -18.530 3.737 10.295 1.00 93.88 239 ILE A CA 1
ATOM 1931 C C . ILE A 1 239 ? -19.976 4.004 9.862 1.00 93.88 239 ILE A C 1
ATOM 1933 O O . ILE A 1 239 ? -20.538 5.033 10.243 1.00 93.88 239 ILE A O 1
ATOM 1937 N N . PRO A 1 240 ? -20.612 3.106 9.091 1.00 93.81 240 PRO A N 1
ATOM 1938 C CA . PRO A 1 240 ? -22.024 3.241 8.750 1.00 93.81 240 PRO A CA 1
ATOM 1939 C C . PRO A 1 240 ? -22.931 3.250 9.984 1.00 93.81 240 PRO A C 1
ATOM 1941 O O . PRO A 1 240 ? -22.616 2.664 11.022 1.00 93.81 240 PRO A O 1
ATOM 1944 N N . LYS A 1 241 ? -24.099 3.883 9.861 1.00 92.12 241 LYS A N 1
ATOM 1945 C CA . LYS A 1 241 ? -25.100 3.952 10.937 1.00 92.12 241 LYS A CA 1
ATOM 1946 C C . LYS A 1 241 ? -25.630 2.576 11.361 1.00 92.12 241 LYS A C 1
ATOM 1948 O O . LYS A 1 241 ? -25.982 2.374 12.517 1.00 92.12 241 LYS A O 1
ATOM 1953 N N . ASP A 1 242 ? -25.700 1.644 10.421 1.00 93.00 242 ASP A N 1
ATOM 1954 C CA . ASP A 1 242 ? -26.179 0.270 10.583 1.00 93.00 242 ASP A CA 1
ATOM 1955 C C . ASP A 1 242 ? -25.061 -0.731 10.918 1.00 93.00 242 ASP A C 1
ATOM 1957 O O . ASP A 1 242 ? -25.321 -1.927 11.065 1.00 93.00 242 ASP A O 1
ATOM 1961 N N . PHE A 1 243 ? -23.819 -0.265 11.075 1.00 94.12 243 PHE A N 1
ATOM 1962 C CA . PHE A 1 243 ? -22.693 -1.128 11.408 1.00 94.12 243 PHE A CA 1
ATOM 1963 C C . PHE A 1 243 ? -22.856 -1.723 12.811 1.00 94.12 243 PHE A C 1
ATOM 1965 O O . PHE A 1 243 ? -23.173 -1.011 13.762 1.00 94.12 243 PHE A O 1
ATOM 1972 N N . GLN A 1 244 ? -22.652 -3.031 12.960 1.00 92.75 244 GLN A N 1
ATOM 1973 C CA . GLN A 1 244 ? -22.895 -3.713 14.229 1.00 92.75 244 GLN A CA 1
ATOM 1974 C C . GLN A 1 244 ? -21.943 -3.212 15.336 1.00 92.75 244 GLN A C 1
ATOM 1976 O O . GLN A 1 244 ? -20.766 -2.948 15.110 1.00 92.75 244 GLN A O 1
ATOM 1981 N N . VAL A 1 245 ? -22.479 -3.061 16.549 1.00 92.12 245 VAL A N 1
ATOM 1982 C CA . VAL A 1 245 ? -21.702 -2.708 17.747 1.00 92.12 245 VAL A CA 1
ATOM 1983 C C . VAL A 1 245 ? -20.838 -3.902 18.149 1.00 92.12 245 VAL A C 1
ATOM 1985 O O . VAL A 1 245 ? -21.332 -5.031 18.216 1.00 92.12 245 VAL A O 1
ATOM 1988 N N . GLY A 1 246 ? -19.562 -3.661 18.436 1.00 92.81 246 GLY A N 1
ATOM 1989 C CA . GLY A 1 246 ? -18.618 -4.714 18.793 1.00 92.81 246 GLY A CA 1
ATOM 1990 C C . GLY A 1 246 ? -17.158 -4.309 18.624 1.00 92.81 246 GLY A C 1
ATOM 1991 O O . GLY A 1 246 ? -16.840 -3.207 18.183 1.00 92.81 246 GLY A O 1
ATOM 1992 N N . VAL A 1 247 ? -16.262 -5.231 18.969 1.00 92.69 247 VAL A N 1
ATOM 1993 C CA . VAL A 1 247 ? -14.815 -5.056 18.810 1.00 92.69 247 VAL A CA 1
ATOM 1994 C C . VAL A 1 247 ? -14.361 -5.796 17.559 1.00 92.69 247 VAL A C 1
ATOM 1996 O O . VAL A 1 247 ? -14.546 -7.007 17.440 1.00 92.69 247 VAL A O 1
ATOM 1999 N N . TYR A 1 248 ? -13.748 -5.065 16.637 1.00 94.12 248 TYR A N 1
ATOM 2000 C CA . TYR A 1 248 ? -13.281 -5.577 15.356 1.00 94.12 248 TYR A CA 1
ATOM 2001 C C . TYR A 1 248 ? -11.760 -5.596 15.336 1.00 94.12 248 TYR A C 1
ATOM 2003 O O . TYR A 1 248 ? -11.126 -4.624 15.733 1.00 94.12 248 TYR A O 1
ATOM 2011 N N . GLN A 1 249 ? -11.172 -6.694 14.871 1.00 95.75 249 GLN A N 1
ATOM 2012 C CA . GLN A 1 249 ? -9.729 -6.811 14.679 1.00 95.75 249 GLN A CA 1
ATOM 2013 C C . GLN A 1 249 ? -9.358 -6.324 13.276 1.00 95.75 249 GLN A C 1
ATOM 2015 O O . GLN A 1 249 ? -9.972 -6.728 12.286 1.00 95.75 249 GLN A O 1
ATOM 2020 N N . LEU A 1 250 ? -8.349 -5.464 13.200 1.00 95.88 250 LEU A N 1
ATOM 2021 C CA . LEU A 1 250 ? -7.781 -4.948 11.964 1.00 95.88 250 LEU A CA 1
ATOM 2022 C C . LEU A 1 250 ? -6.295 -5.303 11.920 1.00 95.88 250 LEU A C 1
ATOM 2024 O O . LEU A 1 250 ? -5.617 -5.337 12.948 1.00 95.88 250 LEU A O 1
ATOM 2028 N N . LEU A 1 251 ? -5.781 -5.548 10.716 1.00 97.00 251 LEU A N 1
ATOM 2029 C CA . LEU A 1 251 ? -4.366 -5.835 10.485 1.00 97.00 251 LEU A CA 1
ATOM 2030 C C . LEU A 1 251 ? -3.805 -4.812 9.507 1.00 97.00 251 LEU A C 1
ATOM 2032 O O . LEU A 1 251 ? -4.219 -4.784 8.348 1.00 97.00 251 LEU A O 1
ATOM 2036 N N . PHE A 1 252 ? -2.864 -3.994 9.973 1.00 97.81 252 PHE A N 1
ATOM 2037 C CA . PHE A 1 252 ? -2.087 -3.106 9.116 1.00 97.81 252 PHE A CA 1
ATOM 2038 C C . PHE A 1 252 ? -0.777 -3.794 8.721 1.00 97.81 252 PHE A C 1
ATOM 2040 O O . PHE A 1 252 ? -0.024 -4.234 9.590 1.00 97.81 252 PHE A O 1
ATOM 2047 N N . GLU A 1 253 ? -0.495 -3.878 7.423 1.00 97.94 253 GLU A N 1
ATOM 2048 C CA . GLU A 1 253 ? 0.751 -4.402 6.856 1.00 97.94 253 GLU A CA 1
ATOM 2049 C C . GLU A 1 253 ? 1.431 -3.312 6.023 1.00 97.94 253 GLU A C 1
ATOM 2051 O O . GLU A 1 253 ? 0.810 -2.687 5.170 1.00 97.94 253 GLU A O 1
ATOM 2056 N N . ALA A 1 254 ? 2.726 -3.104 6.238 1.00 96.62 254 ALA A N 1
ATOM 2057 C CA . ALA A 1 254 ? 3.582 -2.316 5.365 1.00 96.62 254 ALA A CA 1
ATOM 2058 C C . ALA A 1 254 ? 4.572 -3.261 4.676 1.00 96.62 254 ALA A C 1
ATOM 2060 O O . ALA A 1 254 ? 5.422 -3.869 5.333 1.00 96.62 254 ALA A O 1
ATOM 2061 N N . SER A 1 255 ? 4.465 -3.382 3.353 1.00 96.12 255 SER A N 1
ATOM 2062 C CA . SER A 1 255 ? 5.354 -4.216 2.542 1.00 96.12 255 SER A CA 1
ATOM 2063 C C . SER A 1 255 ? 6.305 -3.340 1.748 1.00 96.12 255 SER A C 1
ATOM 2065 O O . SER A 1 255 ? 5.845 -2.502 0.979 1.00 96.12 255 SER A O 1
ATOM 2067 N N . SER A 1 256 ? 7.606 -3.568 1.885 1.00 94.75 256 SER A N 1
ATOM 2068 C CA . SER A 1 256 ? 8.622 -3.064 0.960 1.00 94.75 256 SER A CA 1
ATOM 2069 C C . SER A 1 256 ? 8.980 -4.146 -0.068 1.00 94.75 256 SER A C 1
ATOM 2071 O O . SER A 1 256 ? 8.405 -5.240 -0.064 1.00 94.75 256 SER A O 1
ATOM 2073 N N . ASN A 1 257 ? 9.927 -3.847 -0.953 1.00 89.62 257 ASN A N 1
ATOM 2074 C CA . ASN A 1 257 ? 10.522 -4.821 -1.872 1.00 89.62 257 ASN A CA 1
ATOM 2075 C C . ASN A 1 257 ? 11.408 -5.883 -1.181 1.00 89.62 257 ASN A C 1
ATOM 2077 O O . ASN A 1 257 ? 11.624 -6.950 -1.749 1.00 89.62 257 ASN A O 1
ATOM 2081 N N . GLU A 1 258 ? 11.927 -5.591 0.015 1.00 91.19 258 GLU A N 1
ATOM 2082 C CA . GLU A 1 258 ? 12.901 -6.430 0.735 1.00 91.19 258 GLU A CA 1
ATOM 2083 C C . GLU A 1 258 ? 12.362 -6.988 2.065 1.00 91.19 258 GLU A C 1
ATOM 2085 O O . GLU A 1 258 ? 12.870 -7.989 2.563 1.00 91.19 258 GLU A O 1
ATOM 2090 N N . THR A 1 259 ? 11.362 -6.347 2.677 1.00 94.62 259 THR A N 1
ATOM 2091 C CA . THR A 1 259 ? 10.870 -6.703 4.015 1.00 94.62 259 THR A CA 1
ATOM 2092 C C . THR A 1 259 ? 9.382 -6.405 4.176 1.00 94.62 259 THR A C 1
ATOM 2094 O O . THR A 1 259 ? 8.778 -5.666 3.396 1.00 94.62 259 THR A O 1
ATOM 2097 N N . LYS A 1 260 ? 8.783 -6.960 5.229 1.00 95.44 260 LYS A N 1
ATOM 2098 C CA . LYS A 1 260 ? 7.395 -6.709 5.614 1.00 95.44 260 LYS A CA 1
ATOM 2099 C C . LYS A 1 260 ? 7.299 -6.496 7.116 1.00 95.44 260 LYS A C 1
ATOM 2101 O O . LYS A 1 260 ? 7.967 -7.180 7.888 1.00 95.44 260 LYS A O 1
ATOM 2106 N N . ALA A 1 261 ? 6.433 -5.579 7.526 1.00 96.75 261 ALA A N 1
ATOM 2107 C CA . ALA A 1 261 ? 6.021 -5.426 8.913 1.00 96.75 261 ALA A CA 1
ATOM 2108 C C . ALA A 1 261 ? 4.499 -5.443 8.989 1.00 96.75 261 ALA A C 1
ATOM 2110 O O . ALA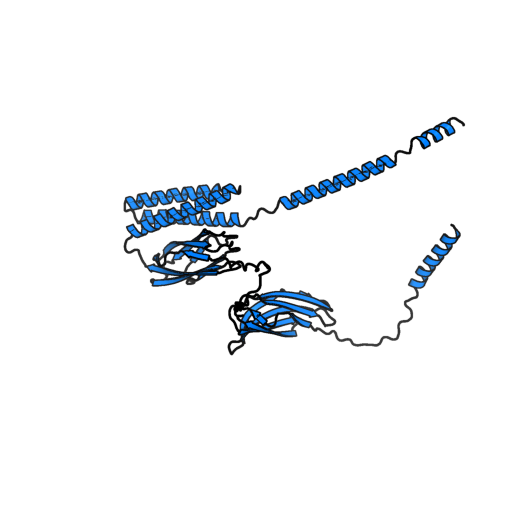 A 1 261 ? 3.828 -4.852 8.147 1.00 96.75 261 ALA A O 1
ATOM 2111 N N . SER A 1 262 ? 3.956 -6.086 10.016 1.00 96.75 262 SER A N 1
ATOM 2112 C CA . SER A 1 262 ? 2.517 -6.151 10.242 1.00 96.75 262 SER A CA 1
ATOM 2113 C C . SER A 1 262 ? 2.185 -5.938 11.714 1.00 96.75 262 SER A C 1
ATOM 2115 O O . SER A 1 262 ? 2.930 -6.373 12.596 1.00 96.75 262 SER A O 1
ATOM 2117 N N . LYS A 1 263 ? 1.066 -5.269 11.996 1.00 97.62 263 LYS A N 1
ATOM 2118 C CA . LYS A 1 263 ? 0.588 -5.017 13.356 1.00 97.62 263 LYS A CA 1
ATOM 2119 C C . LYS A 1 263 ? -0.933 -5.080 13.416 1.00 97.62 263 LYS A C 1
ATOM 2121 O O . LYS A 1 263 ? -1.629 -4.417 12.650 1.00 97.62 263 LYS A O 1
ATOM 2126 N N . GLU A 1 264 ? -1.421 -5.875 14.357 1.00 95.81 264 GLU A N 1
ATOM 2127 C CA . GLU A 1 264 ? -2.839 -5.961 14.686 1.00 95.81 264 GLU A CA 1
ATOM 2128 C C . GLU A 1 264 ? -3.239 -4.862 15.671 1.00 95.81 264 GLU A C 1
ATOM 2130 O O . GLU A 1 264 ? -2.470 -4.509 16.574 1.00 95.81 264 GLU A O 1
ATOM 2135 N N . PHE A 1 265 ? -4.454 -4.352 15.500 1.00 95.88 265 PHE A N 1
ATOM 2136 C CA . PHE A 1 265 ? -5.109 -3.413 16.404 1.00 95.88 265 PHE A CA 1
ATOM 2137 C C . PHE A 1 265 ? -6.625 -3.624 16.363 1.00 95.88 265 PHE A C 1
ATOM 2139 O O . PHE A 1 265 ? -7.145 -4.352 15.515 1.00 95.88 265 PHE A O 1
ATOM 2146 N N . TYR A 1 266 ? -7.336 -2.998 17.293 1.00 94.25 266 TYR A N 1
ATOM 2147 C CA . TYR A 1 266 ? -8.765 -3.193 17.477 1.00 94.25 266 TYR A CA 1
ATOM 2148 C C . TYR A 1 266 ? -9.531 -1.887 17.310 1.00 94.25 266 TYR A C 1
ATOM 2150 O O . TYR A 1 266 ? -9.125 -0.833 17.801 1.00 94.25 266 TYR A O 1
ATOM 2158 N N . LEU A 1 267 ? -10.673 -1.983 16.643 1.00 94.50 267 LEU A N 1
ATOM 2159 C CA . LEU A 1 267 ? -11.655 -0.922 16.515 1.00 94.50 267 LEU A CA 1
ATOM 2160 C C . LEU A 1 267 ? -12.866 -1.286 17.371 1.00 94.50 267 LEU A C 1
ATOM 2162 O O . LEU A 1 267 ? -13.578 -2.246 17.071 1.00 94.50 267 LEU A O 1
ATOM 2166 N N . ASN A 1 268 ? -13.077 -0.543 18.449 1.00 92.31 268 ASN A N 1
ATOM 2167 C CA . ASN A 1 268 ? -14.218 -0.721 19.333 1.00 92.31 268 ASN A CA 1
ATOM 2168 C C . ASN A 1 268 ? -15.370 0.167 18.853 1.00 92.31 268 ASN A C 1
ATOM 2170 O O . ASN A 1 268 ? -15.348 1.379 19.057 1.00 92.31 268 ASN A O 1
ATOM 2174 N N . VAL A 1 269 ? -16.362 -0.427 18.189 1.00 92.38 269 VAL A N 1
ATOM 2175 C CA . VAL A 1 269 ? -17.517 0.302 17.663 1.00 92.38 269 VAL A CA 1
ATOM 2176 C C . VAL A 1 269 ? -18.648 0.288 18.677 1.00 92.38 269 VAL A C 1
ATOM 2178 O O . VAL A 1 269 ? -19.178 -0.771 19.006 1.00 92.38 269 VAL A O 1
ATOM 2181 N N . SER A 1 270 ? -19.050 1.476 19.120 1.00 91.44 270 SER A N 1
ATOM 2182 C CA . SER A 1 270 ? -20.178 1.703 20.026 1.00 91.44 270 SER A CA 1
ATOM 2183 C C . SER A 1 270 ? -21.276 2.532 19.356 1.00 91.44 270 SER A C 1
ATOM 2185 O O . SER A 1 270 ? -21.058 3.180 18.336 1.00 91.44 270 SER A O 1
ATOM 2187 N N . SER A 1 271 ? -22.486 2.536 19.915 1.00 88.56 271 SER A N 1
ATOM 2188 C CA . SER A 1 271 ? -23.565 3.385 19.387 1.00 88.56 271 SER A CA 1
ATOM 2189 C C . SER A 1 271 ? -23.352 4.866 19.717 1.00 88.56 271 SER A C 1
ATOM 2191 O O . SER A 1 271 ? -23.693 5.724 18.907 1.00 88.56 271 SER A O 1
ATOM 2193 N N . LYS A 1 272 ? -22.792 5.173 20.897 1.00 82.25 272 LYS A N 1
ATOM 2194 C CA . LYS A 1 272 ? -22.501 6.532 21.382 1.00 82.25 272 LYS A CA 1
ATOM 2195 C C . LYS A 1 272 ? -21.304 6.543 22.349 1.00 82.25 272 LYS A C 1
ATOM 2197 O O . LYS A 1 272 ? -21.048 5.514 22.977 1.00 82.25 272 LYS A O 1
ATOM 2202 N N . PRO A 1 273 ? -20.608 7.684 22.504 1.00 79.25 273 PRO A N 1
ATOM 2203 C CA . PRO A 1 273 ? -19.568 7.867 23.519 1.00 79.25 273 PRO A CA 1
ATOM 2204 C C . PRO A 1 273 ? -20.131 7.800 24.942 1.00 79.25 273 PRO A C 1
ATOM 2206 O O . PRO A 1 273 ? -21.245 8.257 25.201 1.00 79.25 273 PRO A O 1
ATOM 2209 N N . ILE A 1 274 ? -19.334 7.251 25.866 1.00 76.31 274 ILE A N 1
ATOM 2210 C CA . ILE A 1 274 ? -19.649 7.203 27.305 1.00 76.31 274 ILE A CA 1
ATOM 2211 C C . ILE A 1 274 ? -19.445 8.586 27.941 1.00 76.31 274 ILE A C 1
ATOM 2213 O O . ILE A 1 274 ? -20.294 9.044 28.701 1.00 76.31 274 ILE A O 1
ATOM 2217 N N . ASP A 1 275 ? -18.345 9.260 27.596 1.00 84.81 275 ASP A N 1
ATOM 2218 C CA . ASP A 1 275 ? -18.065 10.647 27.968 1.00 84.81 275 ASP A CA 1
ATOM 2219 C C . ASP A 1 275 ? -17.846 11.469 26.698 1.00 84.81 275 ASP A C 1
ATOM 2221 O O . ASP A 1 275 ? -16.801 11.401 26.053 1.00 84.81 275 ASP A O 1
ATOM 2225 N N . LEU A 1 276 ? -18.867 12.243 26.338 1.00 85.00 276 LEU A N 1
ATOM 2226 C CA . LEU A 1 276 ? -18.868 13.074 25.139 1.00 85.00 276 LEU A CA 1
ATOM 2227 C C . LEU A 1 276 ? -17.801 14.179 25.197 1.00 85.00 276 LEU A C 1
ATOM 2229 O O . LEU A 1 276 ? -17.257 14.555 24.165 1.00 85.00 276 LEU A O 1
ATOM 2233 N N . THR A 1 277 ? -17.472 14.683 26.391 1.00 89.19 277 THR A N 1
ATOM 2234 C CA . THR A 1 277 ? -16.483 15.762 26.544 1.00 89.19 277 THR A CA 1
ATOM 2235 C C . THR A 1 277 ? -15.084 15.232 26.265 1.00 89.19 277 THR A C 1
ATOM 2237 O O . THR A 1 277 ? -14.354 15.807 25.455 1.00 89.19 277 THR A O 1
ATOM 2240 N N . GLN A 1 278 ? -14.729 14.117 26.910 1.00 86.50 278 GLN A N 1
ATOM 2241 C CA . GLN A 1 278 ? -13.440 13.461 26.711 1.00 86.50 278 GLN A CA 1
ATOM 2242 C C . GLN A 1 278 ? -13.287 12.958 25.269 1.00 86.50 278 GLN A C 1
ATOM 2244 O O . GLN A 1 278 ? -12.231 13.151 24.671 1.00 86.50 278 GLN A O 1
ATOM 2249 N N . ASP A 1 279 ? -14.346 12.387 24.684 1.00 85.62 279 ASP A N 1
ATOM 2250 C CA . ASP A 1 279 ? -14.332 11.912 23.295 1.00 85.62 279 ASP A CA 1
ATOM 2251 C C . ASP A 1 279 ? -14.029 13.038 22.300 1.00 85.62 279 ASP A C 1
ATOM 2253 O O . ASP A 1 279 ? -13.125 12.925 21.471 1.00 85.62 279 ASP A O 1
ATOM 2257 N N . ILE A 1 280 ? -14.750 14.160 22.404 1.00 90.19 280 ILE A N 1
ATOM 2258 C CA . ILE A 1 280 ? -14.539 15.308 21.517 1.00 90.19 280 ILE A CA 1
ATOM 2259 C C . ILE A 1 280 ? -13.132 15.879 21.709 1.00 90.19 280 ILE A C 1
ATOM 2261 O O . ILE A 1 280 ? -12.472 16.216 20.727 1.00 90.19 280 ILE A O 1
ATOM 2265 N N . TYR A 1 281 ? -12.641 15.948 22.949 1.00 91.25 281 TYR A N 1
ATOM 2266 C CA . TYR A 1 281 ? -11.286 16.415 23.234 1.00 91.25 281 TYR A CA 1
ATOM 2267 C C . TYR A 1 281 ? -10.211 15.533 22.579 1.00 91.25 281 TYR A C 1
ATOM 2269 O O . TYR A 1 281 ? -9.317 16.047 21.904 1.00 91.25 281 TYR A O 1
ATOM 2277 N N . GLU A 1 282 ? -10.312 14.209 22.708 1.00 86.25 282 GLU A N 1
ATOM 2278 C CA . GLU A 1 282 ? -9.381 13.277 22.060 1.00 86.25 282 GLU A CA 1
ATOM 2279 C C . GLU A 1 282 ? -9.434 13.380 20.533 1.00 86.25 282 GLU A C 1
ATOM 2281 O O . GLU A 1 282 ? -8.393 13.359 19.866 1.00 86.25 282 GLU A O 1
ATOM 2286 N N . LYS A 1 283 ? -10.632 13.561 19.967 1.00 88.25 283 LYS A N 1
ATOM 2287 C CA . LYS A 1 283 ? -10.784 13.800 18.531 1.00 88.25 283 LYS A CA 1
ATOM 2288 C C . LYS A 1 283 ? -10.122 15.108 18.111 1.00 88.25 283 LYS A C 1
ATOM 2290 O O . LYS A 1 283 ? -9.389 15.093 17.129 1.00 88.25 283 LYS A O 1
ATOM 2295 N N . ILE A 1 284 ? -10.295 16.201 18.858 1.00 93.44 284 ILE A N 1
ATOM 2296 C CA . ILE A 1 284 ? -9.615 17.481 18.595 1.00 93.44 284 ILE A CA 1
ATOM 2297 C C . ILE A 1 284 ? -8.098 17.290 18.546 1.00 93.44 284 ILE A C 1
ATOM 2299 O O . ILE A 1 284 ? -7.483 17.715 17.570 1.00 93.44 284 ILE A O 1
ATOM 2303 N N . LEU A 1 285 ? -7.508 16.604 19.531 1.00 89.00 285 LEU A N 1
ATOM 2304 C CA . LEU A 1 285 ? -6.065 16.323 19.548 1.00 89.00 285 LEU A CA 1
ATOM 2305 C C . LEU A 1 285 ? -5.616 15.533 18.309 1.00 89.00 285 LEU A C 1
ATOM 2307 O O . LEU A 1 285 ? -4.565 15.814 17.729 1.00 89.00 285 LEU A O 1
ATOM 2311 N N . SER A 1 286 ? -6.424 14.562 17.874 1.00 85.94 286 SER A N 1
ATOM 2312 C CA . SER A 1 286 ? -6.168 13.808 16.645 1.00 85.94 286 SER A CA 1
ATOM 2313 C C . SER A 1 286 ? -6.198 14.715 15.408 1.00 85.94 286 SER A C 1
ATOM 2315 O O . SER A 1 286 ? -5.247 14.709 14.625 1.00 85.94 286 SER A O 1
ATOM 2317 N N . VAL A 1 287 ? -7.233 15.556 15.255 1.00 91.06 287 VAL A N 1
ATOM 2318 C CA . VAL A 1 287 ? -7.355 16.510 14.132 1.00 91.06 287 VAL A CA 1
ATOM 2319 C C . VAL A 1 287 ? -6.216 17.534 14.124 1.00 91.06 287 VAL A C 1
ATOM 2321 O O . VAL A 1 287 ? -5.669 17.835 13.063 1.00 91.06 287 VAL A O 1
ATOM 2324 N N . GLU A 1 288 ? -5.796 18.035 15.287 1.00 93.12 288 GLU A N 1
ATOM 2325 C CA . GLU A 1 288 ? -4.636 18.927 15.404 1.00 93.12 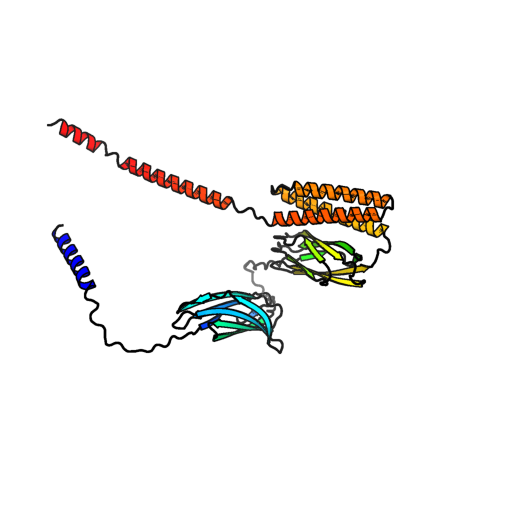288 GLU A CA 1
ATOM 2326 C C . GLU A 1 288 ? -3.353 18.272 14.897 1.00 93.12 288 GLU A C 1
ATOM 2328 O O . GLU A 1 288 ? -2.608 18.867 14.111 1.00 93.12 288 GLU A O 1
ATOM 2333 N N . TYR A 1 289 ? -3.106 17.032 15.321 1.00 87.69 289 TYR A N 1
ATOM 2334 C CA . TYR A 1 289 ? -1.952 16.275 14.862 1.00 87.69 289 TYR A CA 1
ATOM 2335 C C . TYR A 1 289 ? -1.985 16.084 13.340 1.00 87.69 289 TYR A C 1
ATOM 2337 O O . TYR A 1 289 ? -0.972 16.311 12.675 1.00 87.69 289 TYR A O 1
ATOM 2345 N N . MET A 1 290 ? -3.142 15.753 12.754 1.00 85.31 290 MET A N 1
ATOM 2346 C CA . MET A 1 290 ? -3.263 15.648 11.295 1.00 85.31 290 MET A CA 1
ATOM 2347 C C . MET A 1 290 ? -2.969 16.961 10.585 1.00 85.31 290 MET A C 1
ATOM 2349 O O . MET A 1 290 ? -2.272 16.959 9.575 1.00 85.31 290 MET A O 1
ATOM 2353 N N . LEU A 1 291 ? -3.530 18.070 11.075 1.00 94.62 291 LEU A N 1
ATOM 2354 C CA . LEU A 1 291 ? -3.355 19.380 10.465 1.00 94.62 291 LEU A CA 1
ATOM 2355 C C . LEU A 1 291 ? -1.866 19.739 10.435 1.00 94.62 291 LEU A C 1
ATOM 2357 O O . LEU A 1 291 ? -1.362 20.232 9.424 1.00 94.62 291 LEU A O 1
ATOM 2361 N N . SER A 1 292 ? -1.146 19.411 11.512 1.00 93.31 292 SER A N 1
ATOM 2362 C CA . SER A 1 292 ? 0.311 19.523 11.574 1.00 93.31 292 SER A CA 1
ATOM 2363 C C . SER A 1 292 ? 1.000 18.658 10.509 1.00 93.31 292 SER A C 1
ATOM 2365 O O . SER A 1 292 ? 1.794 19.185 9.729 1.00 93.31 292 SER A O 1
ATOM 2367 N N . GLN A 1 293 ? 0.648 17.371 10.393 1.00 86.38 293 GLN A N 1
ATOM 2368 C CA . GLN A 1 293 ? 1.218 16.472 9.377 1.00 86.38 293 GLN A CA 1
ATOM 2369 C C . GLN A 1 293 ? 0.924 16.935 7.940 1.00 86.38 293 GLN A C 1
ATOM 2371 O O . GLN A 1 293 ? 1.808 16.918 7.081 1.00 86.38 293 GLN A O 1
ATOM 2376 N N . ALA A 1 294 ? -0.302 17.387 7.672 1.00 91.00 294 ALA A N 1
ATOM 2377 C CA . ALA A 1 294 ? -0.717 17.913 6.378 1.00 91.00 294 ALA A CA 1
ATOM 2378 C C . ALA A 1 294 ? 0.085 19.169 6.008 1.00 91.00 294 ALA A C 1
ATOM 2380 O O . ALA A 1 294 ? 0.549 19.281 4.874 1.00 91.00 294 ALA A O 1
ATOM 2381 N N . ARG A 1 295 ? 0.341 20.072 6.968 1.00 95.06 295 ARG A N 1
ATOM 2382 C CA . ARG A 1 295 ? 1.221 21.233 6.759 1.00 95.06 295 ARG A CA 1
ATOM 2383 C C . ARG A 1 295 ? 2.653 20.822 6.437 1.00 95.06 295 ARG A C 1
ATOM 2385 O O . ARG A 1 295 ? 3.212 21.337 5.475 1.00 95.06 295 ARG A O 1
ATOM 2392 N N . THR A 1 296 ? 3.226 19.866 7.167 1.00 89.12 296 THR A N 1
ATOM 2393 C CA . THR A 1 296 ? 4.578 19.360 6.875 1.00 89.12 296 THR A CA 1
ATOM 2394 C C . THR A 1 296 ? 4.678 18.810 5.449 1.00 89.12 296 THR A C 1
ATOM 2396 O O . THR A 1 296 ? 5.635 19.115 4.736 1.00 89.12 296 THR A O 1
ATOM 2399 N N . ARG A 1 297 ? 3.674 18.049 4.994 1.00 87.50 297 ARG A N 1
ATOM 2400 C CA . ARG A 1 297 ? 3.630 17.527 3.618 1.00 87.50 297 ARG A CA 1
ATOM 2401 C C . ARG A 1 297 ? 3.452 18.629 2.578 1.00 87.50 297 ARG A C 1
ATOM 2403 O O . ARG A 1 297 ? 4.157 18.622 1.573 1.00 87.50 297 ARG A O 1
ATOM 2410 N N . MET A 1 298 ? 2.561 19.585 2.830 1.00 94.50 298 MET A N 1
ATOM 2411 C CA . MET A 1 298 ? 2.364 20.750 1.967 1.00 94.50 298 MET A CA 1
ATOM 2412 C C . MET A 1 298 ? 3.674 21.521 1.771 1.00 94.50 298 MET A C 1
ATOM 2414 O O . MET A 1 298 ? 4.059 21.781 0.634 1.00 94.50 298 MET A O 1
ATOM 2418 N N . SER A 1 299 ? 4.401 21.810 2.856 1.00 91.31 299 SER A N 1
ATOM 2419 C CA . SER A 1 299 ? 5.702 22.485 2.788 1.00 91.31 299 SER A CA 1
ATOM 2420 C C . SER A 1 299 ? 6.728 21.685 1.981 1.00 91.31 299 SER A C 1
ATOM 2422 O O . SER A 1 299 ? 7.500 22.262 1.221 1.00 91.31 299 SER A O 1
ATOM 2424 N N . ALA A 1 300 ? 6.720 20.352 2.074 1.00 86.31 300 ALA A N 1
ATOM 2425 C CA . ALA A 1 300 ? 7.595 19.514 1.255 1.00 86.31 300 ALA A CA 1
ATOM 2426 C C . ALA A 1 300 ? 7.276 19.603 -0.253 1.00 86.31 300 ALA A C 1
ATOM 2428 O O . ALA A 1 300 ? 8.191 19.520 -1.072 1.00 86.31 300 ALA A O 1
ATOM 2429 N N . LEU A 1 301 ? 6.005 19.775 -0.634 1.00 87.94 301 LEU A N 1
ATOM 2430 C CA . LEU A 1 301 ? 5.599 20.003 -2.029 1.00 87.94 301 LEU A CA 1
ATOM 2431 C C . LEU A 1 301 ? 5.976 21.408 -2.508 1.00 87.94 301 LEU A C 1
ATOM 2433 O O . LEU A 1 301 ? 6.491 21.557 -3.615 1.00 87.94 301 LEU A O 1
ATOM 2437 N N . GLU A 1 302 ? 5.786 22.415 -1.660 1.00 90.75 302 GLU A N 1
ATOM 2438 C CA . GLU A 1 302 ? 6.162 23.801 -1.941 1.00 90.75 302 GLU A CA 1
ATOM 2439 C C . GLU A 1 302 ? 7.670 23.933 -2.203 1.00 90.75 302 GLU A C 1
ATOM 2441 O O . GLU A 1 302 ? 8.079 24.526 -3.199 1.00 90.75 302 GLU A O 1
ATOM 2446 N N . ILE A 1 303 ? 8.509 23.278 -1.388 1.00 84.50 303 ILE A N 1
ATOM 2447 C CA . ILE A 1 303 ? 9.970 23.220 -1.588 1.00 84.50 303 ILE A CA 1
ATOM 2448 C C . ILE A 1 303 ? 10.337 22.576 -2.938 1.00 84.50 303 ILE A C 1
ATOM 2450 O O . ILE A 1 303 ? 11.359 22.917 -3.534 1.00 84.50 303 ILE A O 1
ATOM 2454 N N . ARG A 1 304 ? 9.502 21.668 -3.459 1.00 84.56 304 ARG A N 1
ATOM 2455 C CA . ARG A 1 304 ? 9.672 21.061 -4.793 1.00 84.56 304 ARG A CA 1
ATOM 2456 C C . ARG A 1 304 ? 9.187 21.966 -5.934 1.00 84.56 304 ARG A C 1
ATOM 2458 O O . ARG A 1 304 ? 9.248 21.550 -7.089 1.00 84.56 304 ARG A O 1
ATOM 2465 N N . GLY A 1 305 ? 8.718 23.177 -5.631 1.00 86.81 305 GLY A N 1
ATOM 2466 C CA . GLY A 1 305 ? 8.195 24.137 -6.602 1.00 86.81 305 GLY A CA 1
ATOM 2467 C C . GLY A 1 305 ? 6.801 23.791 -7.124 1.00 86.81 305 GLY A C 1
ATOM 2468 O O . GLY A 1 305 ? 6.416 24.270 -8.189 1.00 86.81 305 GLY A O 1
ATOM 2469 N N . ILE A 1 306 ? 6.059 22.931 -6.420 1.00 90.06 306 ILE A N 1
ATOM 2470 C CA . ILE A 1 306 ? 4.673 22.598 -6.760 1.00 90.06 306 ILE A CA 1
ATOM 2471 C C . ILE A 1 306 ? 3.766 23.699 -6.197 1.00 90.06 306 ILE A C 1
ATOM 2473 O O . ILE A 1 306 ? 3.909 24.081 -5.037 1.00 90.06 306 ILE A O 1
ATOM 2477 N N . ASP A 1 307 ? 2.826 24.199 -7.004 1.00 91.25 307 ASP A N 1
ATOM 2478 C CA . ASP A 1 307 ? 1.832 25.173 -6.541 1.00 91.25 307 ASP A CA 1
ATOM 2479 C C . ASP A 1 307 ? 0.859 24.513 -5.555 1.00 91.25 307 ASP A C 1
ATOM 2481 O O . ASP A 1 307 ? 0.073 23.635 -5.915 1.00 91.25 307 ASP A O 1
ATOM 2485 N N . VAL A 1 308 ? 0.926 24.944 -4.296 1.00 96.12 308 VAL A N 1
ATOM 2486 C CA . VAL A 1 308 ? 0.097 24.445 -3.191 1.00 96.12 308 VAL A CA 1
ATOM 2487 C C . VAL A 1 308 ? -0.965 25.454 -2.743 1.00 96.12 308 VAL A C 1
ATOM 2489 O O . VAL A 1 308 ? -1.579 25.264 -1.696 1.00 96.12 308 VAL A O 1
ATOM 2492 N N . SER A 1 309 ? -1.224 26.523 -3.505 1.00 96.31 309 SER A N 1
ATOM 2493 C CA . SER A 1 309 ? -2.089 27.636 -3.074 1.00 96.31 309 SER A CA 1
ATOM 2494 C C . SER A 1 309 ? -3.495 27.184 -2.663 1.00 96.31 309 SER A C 1
ATOM 2496 O O . SER A 1 309 ? -4.009 27.579 -1.613 1.00 96.31 309 SER A O 1
ATOM 2498 N N . LYS A 1 310 ? -4.103 26.291 -3.454 1.00 96.81 310 LYS A N 1
ATOM 2499 C CA . LYS A 1 310 ? -5.429 25.726 -3.167 1.00 96.81 310 LYS A CA 1
ATOM 2500 C C . LYS A 1 310 ? -5.420 24.831 -1.922 1.00 96.81 310 LYS A C 1
ATOM 2502 O O . LYS A 1 310 ? -6.291 24.968 -1.060 1.00 96.81 310 LYS A O 1
ATOM 2507 N N . ILE A 1 311 ? -4.407 23.978 -1.788 1.00 97.06 311 ILE A N 1
ATOM 2508 C CA . ILE A 1 311 ? -4.216 23.104 -0.622 1.00 97.06 311 ILE A CA 1
ATOM 2509 C C . ILE A 1 311 ? -4.055 23.944 0.649 1.00 97.06 311 ILE A C 1
ATOM 2511 O O . ILE A 1 311 ? -4.739 23.697 1.640 1.00 97.06 311 ILE A O 1
ATOM 2515 N N . ASN A 1 312 ? -3.228 24.991 0.601 1.00 97.88 312 ASN A N 1
ATOM 2516 C CA . ASN A 1 312 ? -3.019 25.902 1.723 1.00 97.88 312 ASN A CA 1
ATOM 2517 C C . ASN A 1 312 ? -4.328 26.580 2.148 1.00 97.88 312 ASN A C 1
ATOM 2519 O O . ASN A 1 312 ? -4.674 26.570 3.327 1.00 97.88 312 ASN A O 1
ATOM 2523 N N . SER A 1 313 ? -5.109 27.092 1.189 1.00 97.81 313 SER A N 1
ATOM 2524 C CA . SER A 1 313 ? -6.416 27.695 1.490 1.00 97.81 313 SER A CA 1
ATOM 2525 C C . SER A 1 313 ? -7.381 26.711 2.167 1.00 97.81 313 SER A C 1
ATOM 2527 O O . SER A 1 313 ? -8.073 27.078 3.114 1.00 97.81 313 SER A O 1
ATOM 2529 N N . THR A 1 314 ? -7.358 25.441 1.754 1.00 98.00 314 THR A N 1
ATOM 2530 C CA . THR A 1 314 ? -8.187 24.371 2.332 1.00 98.00 314 THR A CA 1
ATOM 2531 C C . THR A 1 314 ? -7.760 24.048 3.767 1.00 98.00 314 THR A C 1
ATOM 2533 O O . THR A 1 314 ? -8.605 23.948 4.656 1.00 98.00 314 THR A O 1
ATOM 2536 N N . LEU A 1 315 ? -6.451 23.959 4.032 1.00 97.75 315 LEU A N 1
ATOM 2537 C CA . LEU A 1 315 ? -5.924 23.725 5.382 1.00 97.75 315 LEU A CA 1
ATOM 2538 C C . LEU A 1 315 ? -6.163 24.912 6.329 1.00 97.75 315 LEU A C 1
ATOM 2540 O O . LEU A 1 315 ? -6.381 24.701 7.519 1.00 97.75 315 LEU A O 1
ATOM 2544 N N . ILE A 1 316 ? -6.165 26.150 5.822 1.00 98.25 316 ILE A N 1
ATOM 2545 C CA . ILE A 1 316 ? -6.547 27.337 6.607 1.00 98.25 316 ILE A CA 1
ATOM 2546 C C . ILE A 1 316 ? -8.023 27.258 7.013 1.00 98.25 316 ILE A C 1
ATOM 2548 O O . ILE A 1 316 ? -8.355 27.513 8.170 1.00 98.25 316 ILE A O 1
ATOM 2552 N N . LEU A 1 317 ? -8.916 26.869 6.096 1.00 98.06 317 LEU A N 1
ATOM 2553 C CA . LEU A 1 317 ? -10.329 26.666 6.431 1.00 98.06 317 LEU A CA 1
ATOM 2554 C C . LEU A 1 317 ? -10.501 25.565 7.484 1.00 98.06 317 LEU A C 1
ATOM 2556 O O . LEU A 1 317 ? -11.244 25.757 8.447 1.00 98.06 317 LEU A O 1
ATOM 2560 N N . ALA A 1 318 ? -9.767 24.456 7.361 1.00 97.81 318 ALA A N 1
ATOM 2561 C CA . ALA A 1 318 ? -9.783 23.394 8.362 1.00 97.81 318 ALA A CA 1
ATOM 2562 C C . ALA A 1 318 ? -9.348 23.890 9.754 1.00 97.81 318 ALA A C 1
ATOM 2564 O O . ALA A 1 318 ? -9.973 23.541 10.752 1.00 97.81 318 ALA A O 1
ATOM 2565 N N . GLU A 1 319 ? -8.322 24.744 9.831 1.00 98.31 319 GLU A N 1
ATOM 2566 C CA . GLU A 1 319 ? -7.864 25.359 11.085 1.00 98.31 319 GLU A CA 1
ATOM 2567 C C . GLU A 1 319 ? -8.943 26.250 11.721 1.00 98.31 319 GLU A C 1
ATOM 2569 O O . GLU A 1 319 ? -9.130 26.225 12.939 1.00 98.31 319 GLU A O 1
ATOM 2574 N N . VAL A 1 320 ? -9.696 26.998 10.907 1.00 98.44 320 VAL A N 1
ATOM 2575 C CA . VAL A 1 320 ? -10.825 27.817 11.378 1.00 98.44 320 VAL A CA 1
ATOM 2576 C C . VAL A 1 320 ? -11.927 26.942 11.980 1.00 98.44 320 VAL A C 1
ATOM 2578 O O . VAL A 1 320 ? -12.391 27.234 13.083 1.00 98.44 320 VAL A O 1
ATOM 2581 N N . HIS A 1 321 ? -12.322 25.867 11.295 1.00 98.06 321 HIS A N 1
ATOM 2582 C CA . HIS A 1 321 ? -13.319 24.914 11.793 1.00 98.06 321 HIS A CA 1
ATOM 2583 C C . HIS A 1 321 ? -12.845 24.213 13.078 1.00 98.06 321 HIS A C 1
ATOM 2585 O O . HIS A 1 321 ? -13.572 24.144 14.069 1.00 98.06 321 HIS A O 1
ATOM 2591 N N . LEU A 1 322 ? -11.578 23.795 13.128 1.00 97.94 322 LEU A N 1
ATOM 2592 C CA . LEU A 1 322 ? -10.984 23.189 14.320 1.00 97.94 322 LEU A CA 1
ATOM 2593 C C . LEU A 1 322 ? -10.967 24.154 15.515 1.00 97.94 322 LEU A C 1
ATOM 2595 O O . LEU A 1 322 ? -11.229 23.750 16.648 1.00 97.94 322 LEU A O 1
ATOM 2599 N N . LYS A 1 323 ? -10.694 25.442 15.276 1.00 98.31 323 LYS A N 1
ATOM 2600 C CA . LYS A 1 323 ? -10.754 26.472 16.318 1.00 98.31 323 LYS A CA 1
ATOM 2601 C C . LYS A 1 323 ? -12.177 26.655 16.849 1.00 98.31 323 LYS A C 1
ATOM 2603 O O . LYS A 1 323 ? -12.364 26.620 18.061 1.00 98.31 323 LYS A O 1
ATOM 2608 N N . LYS A 1 324 ? -13.174 26.767 15.965 1.00 98.25 324 LYS A N 1
ATOM 2609 C CA . LYS A 1 324 ? -14.589 26.845 16.369 1.00 98.25 324 LYS A CA 1
ATOM 2610 C C . LYS A 1 324 ? -15.018 25.628 17.184 1.00 98.25 324 LYS A C 1
ATOM 2612 O O . LYS A 1 324 ? -15.683 25.783 18.200 1.00 98.25 324 LYS A O 1
ATOM 2617 N N . SER A 1 325 ? -14.593 24.430 16.782 1.00 97.56 325 SER A N 1
ATOM 2618 C CA . SER A 1 325 ? -14.880 23.195 17.516 1.00 97.56 325 SER A CA 1
ATOM 2619 C C . SER A 1 325 ? -14.380 23.251 18.968 1.00 97.56 325 SER A C 1
ATOM 2621 O O . SER A 1 325 ? -15.126 22.898 19.885 1.00 97.56 325 SER A O 1
ATOM 2623 N N . LYS A 1 326 ? -13.167 23.772 19.205 1.00 97.94 326 LYS A N 1
ATOM 2624 C CA . LYS A 1 326 ? -12.620 23.986 20.560 1.00 97.94 326 LYS A CA 1
ATOM 2625 C C . LYS A 1 326 ? -13.396 25.027 21.362 1.00 97.94 326 LYS A C 1
ATOM 2627 O O . LYS A 1 326 ? -13.626 24.828 22.558 1.00 97.94 326 LYS A O 1
ATOM 2632 N N . ASP A 1 327 ? -13.795 26.120 20.717 1.00 97.88 327 ASP A N 1
ATOM 2633 C CA . ASP A 1 327 ? -14.593 27.170 21.354 1.00 97.88 327 ASP A CA 1
ATOM 2634 C C . ASP A 1 327 ? -15.964 26.605 21.778 1.00 97.88 327 ASP A C 1
ATOM 2636 O O . ASP A 1 327 ? -16.389 26.786 22.920 1.00 97.88 327 ASP A O 1
ATOM 2640 N N . TYR A 1 328 ? -16.614 25.822 20.910 1.00 97.75 328 TYR A N 1
ATOM 2641 C CA . TYR A 1 328 ? -17.869 25.132 21.219 1.00 97.75 328 TYR A CA 1
ATOM 2642 C C . TYR A 1 328 ? -17.723 24.094 22.335 1.00 97.75 328 TYR A C 1
ATOM 2644 O O . TYR A 1 328 ? -18.555 24.065 23.243 1.00 97.75 328 TYR A O 1
ATOM 2652 N N . LEU A 1 329 ? -16.643 23.303 22.342 1.00 96.06 329 LEU A N 1
ATOM 2653 C CA . LEU A 1 329 ? -16.358 22.367 23.435 1.00 96.06 329 LEU A CA 1
ATOM 2654 C C . LEU A 1 329 ? -16.214 23.105 24.774 1.00 96.06 329 LEU A C 1
ATOM 2656 O O . LEU A 1 329 ? -16.800 22.694 25.776 1.00 96.06 329 LEU A O 1
ATOM 2660 N N . SER A 1 330 ? -15.490 24.229 24.781 1.00 96.19 330 SER A N 1
ATOM 2661 C CA . SER A 1 330 ? -15.300 25.068 25.975 1.00 96.19 330 SER A CA 1
ATOM 2662 C C . SER A 1 330 ? -16.625 25.630 26.507 1.00 96.19 330 SER A C 1
ATOM 2664 O O . SER A 1 330 ? -16.807 25.760 27.717 1.00 96.19 330 SER A O 1
ATOM 2666 N N . ASN A 1 331 ? -17.579 25.887 25.609 1.00 96.75 331 ASN A N 1
ATOM 2667 C CA . ASN A 1 331 ? -18.931 26.349 25.926 1.00 96.75 331 ASN A CA 1
ATOM 2668 C C . ASN A 1 331 ? -19.939 25.210 26.181 1.00 96.75 331 ASN A C 1
ATOM 2670 O O . ASN A 1 331 ? -21.121 25.487 26.379 1.00 96.75 331 ASN A O 1
ATOM 2674 N N . LYS A 1 332 ? -19.499 23.941 26.203 1.00 95.56 332 LYS A N 1
ATOM 2675 C CA . LYS A 1 332 ? -20.348 22.738 26.345 1.00 95.56 332 LYS A CA 1
ATOM 2676 C C . LYS A 1 332 ? -21.398 22.568 25.232 1.00 95.56 332 LYS A C 1
ATOM 2678 O O . LYS A 1 332 ? -22.420 21.916 25.435 1.00 95.56 332 LYS A O 1
ATOM 2683 N N . GLN A 1 333 ? -21.144 23.143 24.059 1.00 96.50 333 GLN A N 1
ATOM 2684 C CA . GLN A 1 333 ? -21.950 22.996 22.846 1.00 96.50 333 GLN A CA 1
ATOM 2685 C C . GLN A 1 333 ? -21.427 21.803 22.037 1.00 96.50 333 GLN A C 1
ATOM 2687 O O . GLN A 1 333 ? -20.611 21.947 21.127 1.00 96.50 333 GLN A O 1
ATOM 2692 N N . PHE A 1 334 ? -21.798 20.591 22.455 1.00 92.12 334 PHE A N 1
ATOM 2693 C CA . PHE A 1 334 ? -21.165 19.367 21.956 1.00 92.12 334 PHE A CA 1
ATOM 2694 C C . PHE A 1 334 ? -21.531 19.023 20.508 1.00 92.12 334 PHE A C 1
ATOM 2696 O O . PHE A 1 334 ? -20.662 18.577 19.760 1.00 92.12 334 PHE A O 1
ATOM 2703 N N . ASP A 1 335 ? -22.782 19.249 20.104 1.00 90.56 335 ASP A N 1
ATOM 2704 C CA . ASP A 1 335 ? -23.252 18.926 18.753 1.00 90.56 335 ASP A CA 1
ATOM 2705 C C . ASP A 1 335 ? -22.585 19.839 17.713 1.00 90.56 335 ASP A C 1
ATOM 2707 O O . ASP A 1 335 ? -22.051 19.367 16.707 1.00 90.56 335 ASP A O 1
ATOM 2711 N N . GLU A 1 336 ? -22.521 21.142 17.997 1.00 95.88 336 GLU A N 1
ATOM 2712 C CA . GLU A 1 336 ? -21.833 22.126 17.160 1.00 95.88 336 GLU A CA 1
ATOM 2713 C C . GLU A 1 336 ? -20.321 21.875 17.130 1.00 95.88 336 GLU A C 1
ATOM 2715 O O . GLU A 1 336 ? -19.688 21.977 16.078 1.00 95.88 336 GLU A O 1
ATOM 2720 N N . SER A 1 337 ? -19.737 21.479 18.267 1.00 95.38 337 SER A N 1
ATOM 2721 C CA . SER A 1 337 ? -18.323 21.105 18.339 1.00 95.38 337 SER A CA 1
ATOM 2722 C C . SER A 1 337 ? 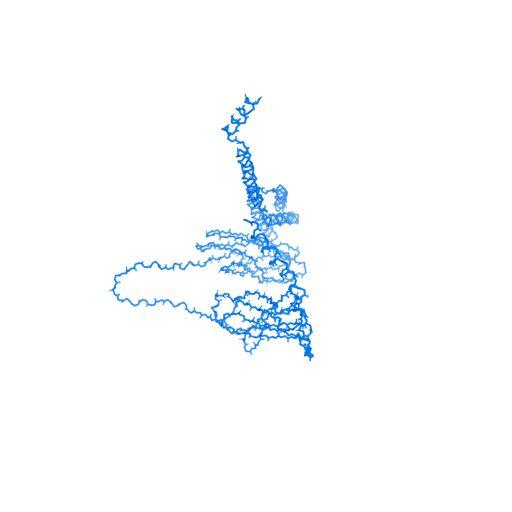-18.005 19.911 17.435 1.00 95.38 337 SER A C 1
ATOM 2724 O O . SER A 1 33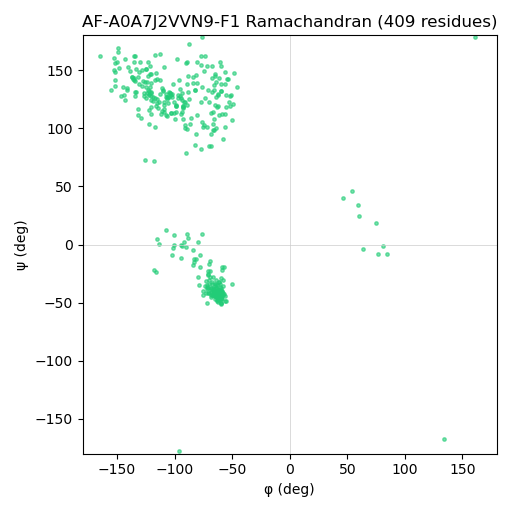7 ? -17.032 19.968 16.678 1.00 95.38 337 SER A O 1
ATOM 2726 N N . LEU A 1 338 ? -18.839 18.865 17.459 1.00 91.06 338 LEU A N 1
ATOM 2727 C CA . LEU A 1 338 ? -18.703 17.683 16.602 1.00 91.06 338 LEU A CA 1
ATOM 2728 C C . LEU A 1 338 ? -18.884 18.013 15.122 1.00 91.06 338 LEU A C 1
ATOM 2730 O O . LEU A 1 338 ? -18.122 17.519 14.291 1.00 91.06 338 LEU A O 1
ATOM 2734 N N . GLN A 1 339 ? -19.867 18.848 14.784 1.00 92.44 339 GLN A N 1
ATOM 2735 C CA . GLN A 1 339 ? -20.108 19.264 13.406 1.00 92.44 339 GLN A CA 1
ATOM 2736 C C . GLN A 1 339 ? -18.885 19.984 12.822 1.00 92.44 339 GLN A C 1
ATOM 2738 O O . GLN A 1 339 ? -18.381 19.594 11.769 1.00 92.44 339 GLN A O 1
ATOM 2743 N N . GLU A 1 340 ? -18.370 20.991 13.527 1.00 96.94 340 GLU A N 1
ATOM 2744 C CA . GLU A 1 340 ? -17.183 21.740 13.103 1.00 96.94 340 GLU A CA 1
ATOM 2745 C C . GLU A 1 340 ? -15.934 20.843 13.033 1.00 96.94 340 GLU A C 1
ATOM 2747 O O . GLU A 1 340 ? -15.105 20.992 12.136 1.00 96.94 340 GLU A O 1
ATOM 2752 N N . LEU A 1 341 ? -15.813 19.860 13.931 1.00 94.25 341 LEU A N 1
ATOM 2753 C CA . LEU A 1 341 ? -14.702 18.907 13.925 1.00 94.25 341 LEU A CA 1
ATOM 2754 C C . LEU A 1 341 ? -14.733 17.958 12.721 1.00 94.25 341 LEU A C 1
ATOM 2756 O O . LEU A 1 341 ? -13.686 17.649 12.140 1.00 94.25 341 LEU A O 1
ATOM 2760 N N . ASN A 1 342 ? -15.928 17.507 12.335 1.00 89.88 342 ASN A N 1
ATOM 2761 C CA . ASN A 1 342 ? -16.133 16.677 11.152 1.00 89.88 342 ASN A CA 1
ATOM 2762 C C . ASN A 1 342 ? -15.801 17.457 9.874 1.00 89.88 342 ASN A C 1
ATOM 2764 O O . ASN A 1 342 ? -15.115 16.923 9.003 1.00 89.88 342 ASN A O 1
ATOM 2768 N N . GLU A 1 343 ? -16.212 18.727 9.782 1.00 94.38 343 GLU A N 1
ATOM 2769 C CA . GLU A 1 343 ? -15.852 19.591 8.650 1.00 94.38 343 GLU A CA 1
ATOM 2770 C C . GLU A 1 343 ? -14.339 19.838 8.578 1.00 94.38 343 GLU A C 1
ATOM 2772 O O . GLU A 1 343 ? -13.743 19.696 7.510 1.00 94.38 343 GLU A O 1
ATOM 2777 N N . ALA A 1 344 ? -13.678 20.110 9.711 1.00 95.69 344 ALA A N 1
ATOM 2778 C CA . ALA A 1 344 ? -12.220 20.237 9.757 1.00 95.69 344 ALA A CA 1
ATOM 2779 C C . ALA A 1 344 ? -11.518 18.956 9.275 1.00 95.69 344 ALA A C 1
ATOM 2781 O O . ALA A 1 344 ? -10.618 19.013 8.435 1.00 95.69 344 ALA A O 1
ATOM 2782 N N . SER A 1 345 ? -11.959 17.794 9.767 1.00 89.69 345 SER A N 1
ATOM 2783 C CA . SER A 1 345 ? -11.400 16.489 9.386 1.00 89.69 345 SER A CA 1
ATOM 2784 C C . SER A 1 345 ? -11.577 16.203 7.896 1.00 89.69 345 SER A C 1
ATOM 2786 O O . SER A 1 345 ? -10.645 15.740 7.235 1.00 89.69 345 SER A O 1
ATOM 2788 N N . LYS A 1 346 ? -12.754 16.519 7.348 1.00 89.06 346 LYS A N 1
ATOM 2789 C CA . LYS A 1 346 ? -13.058 16.373 5.924 1.00 89.06 346 LYS A CA 1
ATOM 2790 C C . LYS A 1 346 ? -12.150 17.251 5.065 1.00 89.06 346 LYS A C 1
ATOM 2792 O O . LYS A 1 346 ? -11.519 16.734 4.152 1.00 89.06 346 LYS A O 1
ATOM 2797 N N . LEU A 1 347 ? -12.012 18.535 5.398 1.00 94.62 347 LEU A N 1
ATOM 2798 C CA . LEU A 1 347 ? -11.136 19.463 4.672 1.00 94.62 347 LEU A CA 1
ATOM 2799 C C . LEU A 1 347 ? -9.667 19.010 4.691 1.00 94.62 347 LEU A C 1
ATOM 2801 O O . LEU A 1 347 ? -8.980 19.103 3.675 1.00 94.62 347 LEU A O 1
ATOM 2805 N N . ILE A 1 348 ? -9.183 18.481 5.821 1.00 93.38 348 ILE A N 1
ATOM 2806 C CA . ILE A 1 348 ? -7.830 17.906 5.911 1.00 93.38 348 ILE A CA 1
ATOM 2807 C C . ILE A 1 348 ? -7.707 16.670 5.015 1.00 93.38 348 ILE A C 1
ATOM 2809 O O . ILE A 1 348 ? -6.723 16.543 4.287 1.00 93.38 348 ILE A O 1
ATOM 2813 N N . SER A 1 349 ? -8.699 15.778 5.034 1.00 87.38 349 SER A N 1
ATOM 2814 C CA . SER A 1 349 ? -8.729 14.596 4.167 1.00 87.38 349 SER A CA 1
ATOM 2815 C C . SER A 1 349 ? -8.708 14.982 2.685 1.00 87.38 349 SER A C 1
ATOM 2817 O O . SER A 1 349 ? -7.916 14.429 1.925 1.00 87.38 349 SER A O 1
ATOM 2819 N N . ASP A 1 350 ? -9.524 15.955 2.279 1.00 88.50 350 ASP A N 1
ATOM 2820 C CA . ASP A 1 350 ? -9.588 16.450 0.900 1.00 88.50 350 ASP A CA 1
ATOM 2821 C C . ASP A 1 350 ? -8.243 17.050 0.464 1.00 88.50 350 ASP A C 1
ATOM 2823 O O . ASP A 1 350 ? -7.732 16.730 -0.613 1.00 88.50 350 ASP A O 1
ATOM 2827 N N . ALA A 1 351 ? -7.615 17.850 1.333 1.00 94.06 351 ALA A N 1
ATOM 2828 C CA . ALA A 1 351 ? -6.292 18.416 1.090 1.00 94.06 351 ALA A CA 1
ATOM 2829 C C . ALA A 1 351 ? -5.215 17.330 0.934 1.00 94.06 351 ALA A C 1
ATOM 2831 O O . ALA A 1 351 ? -4.373 17.422 0.041 1.00 94.06 351 ALA A O 1
ATOM 2832 N N . LEU A 1 352 ? -5.239 16.288 1.770 1.00 89.44 352 LEU A N 1
ATOM 2833 C CA . LEU A 1 352 ? -4.303 15.166 1.675 1.00 89.44 352 LEU A CA 1
ATOM 2834 C C . LEU A 1 352 ? -4.488 14.382 0.371 1.00 89.44 352 LEU A C 1
ATOM 2836 O O . LEU A 1 352 ? -3.498 14.071 -0.285 1.00 89.44 352 LEU A O 1
ATOM 2840 N N . ILE A 1 353 ? -5.730 14.110 -0.043 1.00 85.31 353 ILE A N 1
ATOM 2841 C CA . ILE A 1 353 ? -6.021 13.449 -1.326 1.00 85.31 353 ILE A CA 1
ATOM 2842 C C . ILE A 1 353 ? -5.473 14.280 -2.493 1.00 85.31 353 ILE A C 1
ATOM 2844 O O . ILE A 1 353 ? -4.826 13.735 -3.389 1.00 85.31 353 ILE A O 1
ATOM 2848 N N . GLU A 1 354 ? -5.679 15.599 -2.473 1.00 89.50 354 GLU A N 1
ATOM 2849 C CA . GLU A 1 354 ? -5.151 16.499 -3.503 1.00 89.50 354 GLU A CA 1
ATOM 2850 C C . GLU A 1 354 ? -3.611 16.489 -3.538 1.00 89.50 354 GLU A C 1
ATOM 2852 O O . GLU A 1 354 ? -3.021 16.424 -4.618 1.00 89.50 354 GLU A O 1
ATOM 2857 N N . MET A 1 355 ? -2.944 16.445 -2.377 1.00 90.00 355 MET A N 1
ATOM 2858 C CA . MET A 1 355 ? -1.486 16.283 -2.297 1.00 90.00 355 MET A CA 1
ATOM 2859 C C . MET A 1 355 ? -0.997 14.964 -2.916 1.00 90.00 355 MET A C 1
ATOM 2861 O O . MET A 1 355 ? 0.022 14.969 -3.609 1.00 90.00 355 MET A O 1
ATOM 2865 N N . GLU A 1 356 ? -1.691 13.842 -2.694 1.00 83.75 356 GLU A N 1
ATOM 2866 C CA . GLU A 1 356 ? -1.311 12.543 -3.280 1.00 83.75 356 GLU A CA 1
ATOM 2867 C C . GLU A 1 356 ? -1.347 12.587 -4.812 1.00 83.75 356 GLU A C 1
ATOM 2869 O O . GLU A 1 356 ? -0.425 12.104 -5.474 1.00 83.75 356 GLU A O 1
ATOM 2874 N N . VAL A 1 357 ? -2.369 13.228 -5.391 1.00 85.56 357 VAL A N 1
ATOM 2875 C CA . VAL A 1 357 ? -2.474 13.406 -6.848 1.00 85.56 357 VAL A CA 1
ATOM 2876 C C . VAL A 1 357 ? -1.276 14.191 -7.385 1.00 85.56 357 VAL A C 1
ATOM 2878 O O . VAL A 1 357 ? -0.705 13.816 -8.411 1.00 85.56 357 VAL A O 1
ATOM 2881 N N . LEU A 1 358 ? -0.845 15.238 -6.675 1.00 83.81 358 LEU A N 1
ATOM 2882 C CA . LEU A 1 358 ? 0.317 16.039 -7.063 1.00 83.81 358 LEU A CA 1
ATOM 2883 C C . LEU A 1 358 ? 1.647 15.285 -6.900 1.00 83.81 358 LEU A C 1
ATOM 2885 O O . LEU A 1 358 ? 2.570 15.511 -7.681 1.00 83.81 358 LEU A O 1
ATOM 2889 N N . MET A 1 359 ? 1.752 14.358 -5.942 1.00 70.50 359 MET A N 1
ATOM 2890 C CA . MET A 1 359 ? 2.959 13.542 -5.739 1.00 70.50 359 MET A CA 1
ATOM 2891 C C . MET A 1 359 ? 3.192 12.494 -6.837 1.00 70.50 359 MET A C 1
ATOM 2893 O O . MET A 1 359 ? 4.339 12.109 -7.073 1.00 70.50 359 MET A O 1
ATOM 2897 N N . ILE A 1 360 ? 2.139 12.050 -7.529 1.00 62.19 360 ILE A N 1
ATOM 2898 C CA . ILE A 1 360 ? 2.228 11.055 -8.615 1.00 62.19 360 ILE A CA 1
ATOM 2899 C C . ILE A 1 360 ? 2.729 11.687 -9.925 1.00 62.19 360 ILE A C 1
ATOM 2901 O O . ILE A 1 360 ? 3.247 10.986 -10.801 1.00 62.19 360 ILE A O 1
ATOM 2905 N N . VAL A 1 361 ? 2.644 13.013 -10.067 1.00 54.88 361 VAL A N 1
ATOM 2906 C CA . VAL A 1 361 ? 3.157 13.714 -11.246 1.00 54.88 361 VAL A CA 1
ATOM 2907 C C . VAL A 1 361 ? 4.678 13.816 -11.145 1.00 54.88 361 VAL A C 1
ATOM 2909 O O . VAL A 1 361 ? 5.242 14.834 -10.753 1.00 54.88 361 VAL A O 1
ATOM 2912 N N . VAL A 1 362 ? 5.367 12.742 -11.537 1.00 50.16 362 VAL A N 1
ATOM 2913 C CA . VAL A 1 362 ? 6.786 12.817 -11.893 1.00 50.16 362 VAL A CA 1
ATOM 2914 C C . VAL A 1 362 ? 6.883 13.883 -12.985 1.00 50.16 362 VAL A C 1
ATOM 2916 O O . VAL A 1 362 ? 6.252 13.700 -14.034 1.00 50.16 362 VAL A O 1
ATOM 2919 N N . PRO A 1 363 ? 7.609 15.000 -12.786 1.00 44.88 363 PRO A N 1
ATOM 2920 C CA . PRO A 1 363 ? 7.767 15.980 -13.843 1.00 44.88 363 PRO A CA 1
ATOM 2921 C C . PRO A 1 363 ? 8.358 15.244 -15.043 1.00 44.88 363 PRO A C 1
ATOM 2923 O O . PRO A 1 363 ? 9.481 14.737 -14.980 1.00 44.88 363 PRO A O 1
ATOM 2926 N N . LYS A 1 364 ? 7.562 15.110 -16.117 1.00 44.12 364 LYS A N 1
ATOM 2927 C CA . LYS A 1 364 ? 8.022 14.537 -17.384 1.00 44.12 364 LYS A CA 1
ATOM 2928 C C . LYS A 1 364 ? 9.322 15.246 -17.711 1.00 44.12 364 LYS A C 1
ATOM 2930 O O . LYS A 1 364 ? 9.345 16.472 -17.770 1.00 44.12 364 LYS A O 1
ATOM 2935 N N . ALA A 1 365 ? 10.393 14.472 -17.838 1.00 45.94 365 ALA A N 1
ATOM 2936 C CA . ALA A 1 365 ? 11.745 14.979 -17.957 1.00 45.94 365 ALA A CA 1
ATOM 2937 C C . ALA A 1 365 ? 11.864 15.923 -19.164 1.00 45.94 365 ALA A C 1
ATOM 2939 O O . ALA A 1 365 ? 12.208 15.500 -20.261 1.00 45.94 365 ALA A O 1
ATOM 2940 N N . TYR A 1 366 ? 11.648 17.224 -18.963 1.00 56.09 366 TYR A N 1
ATOM 2941 C CA . TYR A 1 366 ? 12.029 18.256 -19.929 1.00 56.09 366 TYR A CA 1
ATOM 2942 C C . TYR A 1 366 ? 13.544 18.210 -20.203 1.00 56.09 366 TYR A C 1
ATOM 2944 O O . TYR A 1 366 ? 14.000 18.652 -21.252 1.00 56.09 366 TYR A O 1
ATOM 2952 N N . LEU A 1 367 ? 14.310 17.579 -19.303 1.00 56.00 367 LEU A N 1
ATOM 2953 C CA . LEU A 1 367 ? 15.717 17.224 -19.471 1.00 56.00 367 LEU A CA 1
ATOM 2954 C C . LEU A 1 367 ? 15.989 16.331 -20.693 1.00 56.00 367 LEU A C 1
ATOM 2956 O O . LEU A 1 367 ? 17.014 16.529 -21.343 1.00 56.00 367 LEU A O 1
ATOM 2960 N N . SER A 1 368 ? 15.098 15.396 -21.056 1.00 65.94 368 SER A N 1
ATOM 2961 C CA . SER A 1 368 ? 15.316 14.562 -22.249 1.00 65.94 368 SER A CA 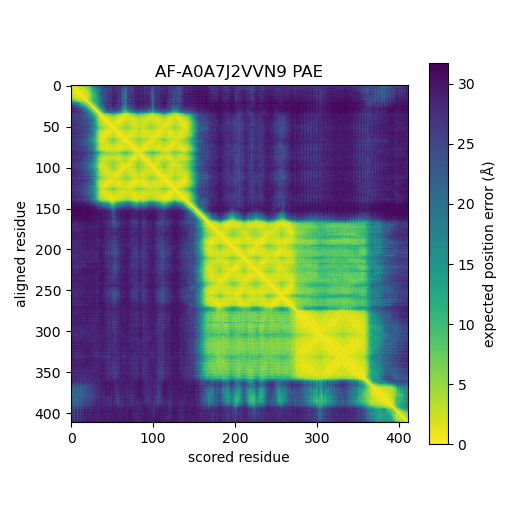1
ATOM 2962 C C . SER A 1 368 ? 15.143 15.376 -23.532 1.00 65.94 368 SER A C 1
ATOM 2964 O O . SER A 1 368 ? 15.981 15.290 -24.427 1.00 65.94 368 SER A O 1
ATOM 2966 N N . TYR A 1 369 ? 14.134 16.249 -23.593 1.00 76.75 369 TYR A N 1
ATOM 2967 C CA . TYR A 1 369 ? 13.944 17.166 -24.720 1.00 76.75 369 TYR A CA 1
ATOM 2968 C C . TYR A 1 369 ? 15.059 18.215 -24.819 1.00 76.75 369 TYR A C 1
ATOM 2970 O O . TYR A 1 369 ? 15.503 18.523 -25.923 1.00 76.75 369 TYR A O 1
ATOM 2978 N N . PHE A 1 370 ? 15.566 18.717 -23.688 1.00 77.12 370 PHE A N 1
ATOM 2979 C CA . PHE A 1 370 ? 16.703 19.639 -23.657 1.00 77.12 370 PHE A CA 1
ATOM 2980 C C . PHE A 1 370 ? 18.001 18.975 -24.149 1.00 77.12 370 PHE A C 1
ATOM 2982 O O . PHE A 1 370 ? 18.723 19.560 -24.955 1.00 77.12 370 PHE A O 1
ATOM 2989 N N . LEU A 1 371 ? 18.266 17.722 -23.756 1.00 80.06 371 LEU A N 1
ATOM 2990 C CA . LEU A 1 371 ? 19.393 16.937 -24.277 1.00 80.06 371 LEU A CA 1
ATOM 2991 C C . LEU A 1 371 ? 19.263 16.665 -25.781 1.00 80.06 371 LEU A C 1
ATOM 2993 O O . LEU A 1 371 ? 20.238 16.826 -26.513 1.00 80.06 371 LEU A O 1
ATOM 2997 N N . ILE A 1 372 ? 18.064 16.322 -26.262 1.00 83.19 372 ILE A N 1
ATOM 2998 C CA . ILE A 1 372 ? 17.797 16.152 -27.699 1.00 83.19 372 ILE A CA 1
ATOM 2999 C C . ILE A 1 372 ? 18.031 17.472 -28.453 1.00 83.19 372 ILE A C 1
ATOM 3001 O O . ILE A 1 372 ? 18.653 17.463 -29.516 1.00 83.19 372 ILE A O 1
ATOM 3005 N N . ALA A 1 373 ? 17.609 18.612 -27.895 1.00 87.00 373 ALA A N 1
ATOM 3006 C CA . ALA A 1 373 ? 17.845 19.930 -28.484 1.00 87.00 373 ALA A CA 1
ATOM 3007 C C . ALA A 1 373 ? 19.344 20.279 -28.557 1.00 87.00 373 ALA A C 1
ATOM 3009 O O . ALA A 1 373 ? 19.803 20.770 -29.589 1.00 87.00 373 ALA A O 1
ATOM 3010 N N . ILE A 1 374 ? 20.127 19.965 -27.515 1.00 91.50 374 ILE A N 1
ATOM 3011 C CA . ILE A 1 374 ? 21.590 20.141 -27.519 1.00 91.50 374 ILE A CA 1
ATOM 3012 C C . ILE A 1 374 ? 22.247 19.254 -28.584 1.00 91.50 374 ILE A C 1
ATOM 3014 O O . ILE A 1 374 ? 23.082 19.736 -29.349 1.00 91.50 374 ILE A O 1
ATOM 3018 N N . ILE A 1 375 ? 21.853 17.979 -28.683 1.00 91.75 375 ILE A N 1
ATOM 3019 C CA . ILE A 1 375 ? 22.390 17.051 -29.692 1.00 91.75 375 ILE A CA 1
ATOM 3020 C C . ILE A 1 375 ? 22.081 17.556 -31.108 1.00 91.75 375 ILE A C 1
ATOM 3022 O O . ILE A 1 375 ? 22.972 17.581 -31.959 1.00 91.75 375 ILE A O 1
ATOM 3026 N N . LEU A 1 376 ? 20.856 18.029 -31.360 1.00 93.88 376 LEU A N 1
ATOM 3027 C CA . LEU A 1 376 ? 20.475 18.616 -32.649 1.00 93.88 376 LEU A CA 1
ATOM 3028 C C . LEU A 1 376 ? 21.292 19.873 -32.979 1.00 93.88 376 LEU A C 1
ATOM 3030 O O . LEU A 1 376 ? 21.719 20.035 -34.124 1.00 93.88 376 LEU A O 1
ATOM 3034 N N . LEU A 1 377 ? 21.572 20.729 -31.992 1.00 96.00 377 LEU A N 1
ATOM 3035 C CA . LEU A 1 377 ? 22.402 21.923 -32.172 1.00 96.00 377 LEU A CA 1
ATOM 3036 C C . LEU A 1 377 ? 23.862 21.563 -32.519 1.00 96.00 377 LEU A C 1
ATOM 3038 O O . LEU A 1 377 ? 24.474 22.186 -33.392 1.00 96.00 377 LEU A O 1
ATOM 3042 N N . ILE A 1 378 ? 24.413 20.519 -31.893 1.00 94.31 378 ILE A N 1
ATOM 3043 C CA . ILE A 1 378 ? 25.759 20.004 -32.196 1.00 94.31 378 ILE A CA 1
ATOM 3044 C C . ILE A 1 378 ? 25.810 19.429 -33.621 1.00 94.31 378 ILE A C 1
ATOM 3046 O O . ILE A 1 378 ? 26.729 19.727 -34.381 1.00 94.31 378 ILE A O 1
ATOM 3050 N N . ILE A 1 379 ? 24.798 18.663 -34.038 1.00 92.38 379 ILE A N 1
ATOM 3051 C CA . ILE A 1 379 ? 24.730 18.132 -35.408 1.00 92.38 379 ILE A CA 1
ATOM 3052 C C . ILE A 1 379 ? 24.645 19.277 -36.427 1.00 92.38 379 ILE A C 1
ATOM 3054 O O . ILE A 1 379 ? 25.380 19.276 -37.417 1.00 92.38 379 ILE A O 1
ATOM 3058 N N . LEU A 1 380 ? 23.804 20.286 -36.170 1.00 95.75 380 LEU A N 1
ATOM 3059 C CA . LEU A 1 380 ? 23.655 21.449 -37.047 1.00 95.75 380 LEU A CA 1
ATOM 3060 C C . LEU A 1 380 ? 24.982 22.204 -37.208 1.00 95.75 380 LEU A C 1
ATOM 3062 O O . LEU A 1 380 ? 25.362 22.546 -38.328 1.00 95.75 380 LEU A O 1
ATOM 3066 N N . THR A 1 381 ? 25.712 22.425 -36.111 1.00 93.75 381 THR A N 1
ATOM 3067 C CA . THR A 1 381 ? 27.011 23.118 -36.143 1.00 93.75 381 THR A CA 1
ATOM 3068 C C . THR A 1 381 ? 28.074 22.321 -36.901 1.00 93.75 381 THR A C 1
ATOM 3070 O O . THR A 1 381 ? 28.803 22.909 -37.704 1.00 93.75 381 THR A O 1
ATOM 3073 N N . ILE A 1 382 ? 28.113 20.990 -36.757 1.00 93.56 382 ILE A N 1
ATOM 3074 C CA . ILE A 1 382 ? 29.005 20.110 -37.535 1.00 93.56 382 ILE A CA 1
ATOM 3075 C C . ILE A 1 382 ? 28.674 20.172 -39.032 1.00 93.56 382 ILE A C 1
ATOM 3077 O O . ILE A 1 382 ? 29.573 20.334 -39.860 1.00 93.56 382 ILE A O 1
ATOM 3081 N N . VAL A 1 383 ? 27.393 20.089 -39.406 1.00 94.06 383 VAL A N 1
ATOM 3082 C CA . VAL A 1 383 ? 26.964 20.174 -40.813 1.00 94.06 383 VAL A CA 1
ATOM 3083 C C . VAL A 1 383 ? 27.336 21.532 -41.410 1.00 94.06 383 VAL A C 1
ATOM 3085 O O . VAL A 1 383 ? 27.909 21.591 -42.503 1.00 94.06 383 VAL A O 1
ATOM 3088 N N . LEU A 1 384 ? 27.085 22.624 -40.680 1.00 94.69 384 LEU A N 1
ATOM 3089 C CA . LEU A 1 384 ? 27.443 23.974 -41.112 1.00 94.69 384 LEU A CA 1
ATOM 3090 C C . LEU A 1 384 ? 28.961 24.107 -41.310 1.00 94.69 384 LEU A C 1
ATOM 3092 O O . LEU A 1 384 ? 29.414 24.647 -42.322 1.00 94.69 384 LEU A O 1
ATOM 3096 N N . PHE A 1 385 ? 29.748 23.545 -40.389 1.00 94.38 385 PHE A N 1
ATOM 3097 C CA . PHE A 1 385 ? 31.205 23.507 -40.475 1.00 94.38 385 PHE A CA 1
ATOM 3098 C C . PHE A 1 385 ? 31.688 22.745 -41.718 1.00 94.38 385 PHE A C 1
ATOM 3100 O O . PHE A 1 385 ? 32.522 23.262 -42.463 1.00 94.38 385 PHE A O 1
ATOM 3107 N N . ILE A 1 386 ? 31.121 21.568 -42.014 1.00 91.75 386 ILE A N 1
ATOM 3108 C CA . ILE A 1 386 ? 31.458 20.777 -43.213 1.00 91.75 386 ILE A CA 1
ATOM 3109 C C . ILE A 1 386 ? 31.135 21.553 -44.499 1.00 91.75 386 ILE A C 1
ATOM 3111 O O . ILE A 1 386 ? 31.947 21.574 -45.431 1.00 91.75 386 ILE A O 1
ATOM 3115 N N . ILE A 1 387 ? 29.975 22.217 -44.564 1.00 91.00 387 ILE A N 1
ATOM 3116 C CA . ILE A 1 387 ? 29.565 23.025 -45.724 1.00 91.00 387 ILE A CA 1
ATOM 3117 C C . ILE A 1 387 ? 30.539 24.192 -45.939 1.00 91.00 387 ILE A C 1
ATOM 3119 O O . ILE A 1 387 ? 31.012 24.413 -47.061 1.00 91.00 387 ILE A O 1
ATOM 3123 N N . LEU A 1 388 ? 30.881 24.918 -44.872 1.00 89.00 388 LEU A N 1
ATOM 3124 C CA . LEU A 1 388 ? 31.827 26.034 -44.924 1.00 89.00 388 LEU A CA 1
ATOM 3125 C C . LEU A 1 388 ? 33.239 25.568 -45.306 1.00 89.00 388 LEU A C 1
ATOM 3127 O O . LEU A 1 388 ? 33.897 26.202 -46.137 1.00 89.00 388 LEU A O 1
ATOM 3131 N N . TYR A 1 389 ? 33.684 24.429 -44.775 1.00 86.88 389 TYR A N 1
ATOM 3132 C CA . TYR A 1 389 ? 34.982 23.840 -45.093 1.00 86.88 389 TYR A CA 1
ATOM 3133 C C . TYR A 1 389 ? 35.069 23.407 -46.566 1.00 86.88 389 TYR A C 1
ATOM 3135 O O . TYR A 1 389 ? 36.047 23.710 -47.256 1.00 86.88 389 TYR A O 1
ATOM 3143 N N . ARG A 1 390 ? 34.007 22.790 -47.106 1.00 83.69 390 ARG A N 1
ATOM 3144 C CA . ARG A 1 390 ? 33.918 22.442 -48.536 1.00 83.69 390 ARG A CA 1
ATOM 3145 C C . ARG A 1 390 ? 33.922 23.673 -49.444 1.00 83.69 390 ARG A C 1
ATOM 3147 O O . ARG A 1 390 ? 34.563 23.639 -50.494 1.00 83.69 390 ARG A O 1
ATOM 3154 N N . LYS A 1 391 ? 33.270 24.775 -49.051 1.00 80.69 391 LYS A N 1
ATOM 3155 C CA . LYS A 1 391 ? 33.312 26.034 -49.819 1.00 80.69 391 LYS A CA 1
ATOM 3156 C C . LYS A 1 391 ? 34.718 26.642 -49.879 1.00 80.69 391 LYS A C 1
ATOM 3158 O O . LYS A 1 391 ? 35.081 27.197 -50.912 1.00 80.69 391 LYS A O 1
ATOM 3163 N N . ARG A 1 392 ? 35.539 26.496 -48.830 1.00 71.81 392 ARG A N 1
ATOM 3164 C CA . ARG A 1 392 ? 36.926 27.000 -48.832 1.00 71.81 392 ARG A CA 1
ATOM 3165 C C . ARG A 1 392 ? 37.836 26.243 -49.804 1.00 71.81 392 ARG A C 1
ATOM 3167 O O . ARG A 1 392 ? 38.621 26.888 -50.488 1.00 71.81 392 ARG A O 1
ATOM 3174 N N . LYS A 1 393 ? 37.675 24.922 -49.955 1.00 60.66 393 LYS A N 1
ATOM 3175 C CA . LYS A 1 393 ? 38.454 24.122 -50.927 1.00 60.66 393 LYS A CA 1
ATOM 3176 C C . LYS A 1 393 ? 38.093 24.381 -52.396 1.00 60.66 393 LYS A C 1
ATOM 3178 O O . LYS A 1 393 ? 38.877 24.048 -53.274 1.00 60.66 393 LYS A O 1
ATOM 3183 N N . LYS A 1 394 ? 36.938 24.996 -52.678 1.00 57.34 394 LYS A N 1
ATOM 3184 C CA . LYS A 1 394 ? 36.548 25.400 -54.042 1.00 57.34 394 LYS A CA 1
ATOM 3185 C C . LYS A 1 394 ? 37.111 26.758 -54.477 1.00 57.34 394 LYS A C 1
ATOM 3187 O O . LYS A 1 394 ? 36.939 27.129 -55.636 1.00 57.34 394 LYS A O 1
ATOM 3192 N N . LYS A 1 395 ? 37.809 27.499 -53.606 1.00 56.53 395 LYS A N 1
ATOM 3193 C CA . LYS A 1 395 ? 38.645 28.614 -54.068 1.00 56.53 395 LYS A CA 1
ATOM 3194 C C . LYS A 1 395 ? 39.892 28.009 -54.713 1.00 56.53 395 LYS A C 1
ATOM 3196 O O . LYS A 1 395 ? 40.762 27.515 -54.004 1.00 56.53 395 LYS A O 1
ATOM 3201 N N . ARG A 1 396 ? 39.922 27.998 -56.054 1.00 55.62 396 ARG A N 1
ATOM 3202 C CA . ARG A 1 396 ? 41.077 27.557 -56.856 1.00 55.62 396 ARG A CA 1
ATOM 3203 C C . ARG A 1 396 ? 42.368 28.174 -56.279 1.00 55.62 396 ARG A C 1
ATOM 3205 O O . ARG A 1 396 ? 42.346 29.363 -55.943 1.00 55.62 396 ARG A O 1
ATOM 3212 N N . PRO A 1 397 ? 43.460 27.403 -56.133 1.00 63.72 397 PRO A N 1
ATOM 3213 C CA . PRO A 1 397 ? 44.735 27.935 -55.661 1.00 63.72 397 PRO A CA 1
ATOM 3214 C C . PRO A 1 397 ? 45.183 29.088 -56.570 1.00 63.72 397 PRO A C 1
ATOM 3216 O O . PRO A 1 397 ? 45.035 29.000 -57.789 1.00 63.72 397 PRO A O 1
ATOM 3219 N N . LYS A 1 398 ? 45.700 30.174 -55.974 1.00 60.06 398 LYS A N 1
ATOM 3220 C CA . LYS A 1 398 ? 46.087 31.414 -56.681 1.00 60.06 398 LYS A CA 1
ATOM 3221 C C . LYS A 1 398 ? 46.989 31.163 -57.899 1.00 60.06 398 LYS A C 1
ATOM 3223 O O . LYS A 1 398 ? 46.791 31.807 -58.918 1.00 60.06 398 LYS A O 1
ATOM 3228 N N . LEU A 1 399 ? 47.858 30.156 -57.824 1.00 59.72 399 LEU A N 1
ATOM 3229 C CA . LEU A 1 399 ? 48.790 29.772 -58.890 1.00 59.72 399 LEU A CA 1
ATOM 3230 C C . LEU A 1 399 ? 48.112 29.410 -60.226 1.00 59.72 399 LEU A C 1
ATOM 3232 O O . LEU A 1 399 ? 48.681 29.651 -61.279 1.00 59.72 399 LEU A O 1
ATOM 3236 N N . LEU A 1 400 ? 46.883 28.878 -60.211 1.00 58.81 400 LEU A N 1
ATOM 3237 C CA . LEU A 1 400 ? 46.147 28.573 -61.449 1.00 58.81 400 LEU A CA 1
ATOM 3238 C C . LEU A 1 400 ? 45.398 29.783 -62.024 1.00 58.81 400 LEU A C 1
ATOM 3240 O O . LEU A 1 400 ? 45.021 29.754 -63.187 1.00 58.81 400 LEU A O 1
ATOM 3244 N N . ARG A 1 401 ? 45.167 30.835 -61.226 1.00 60.28 401 ARG A N 1
ATOM 3245 C CA . ARG A 1 401 ? 44.591 32.095 -61.726 1.00 60.28 401 ARG A CA 1
ATOM 3246 C C . ARG A 1 401 ? 45.630 32.953 -62.437 1.00 60.28 401 ARG A C 1
ATOM 3248 O O . ARG A 1 401 ? 45.273 33.622 -63.393 1.00 60.28 401 ARG A O 1
ATOM 3255 N N . GLU A 1 402 ? 46.876 32.921 -61.973 1.00 67.12 402 GLU A N 1
ATOM 3256 C CA . GLU A 1 402 ? 47.973 33.690 -62.574 1.00 67.12 402 GLU A CA 1
ATOM 3257 C C . GLU A 1 402 ? 48.390 33.108 -63.941 1.00 67.12 402 GLU A C 1
ATOM 3259 O O . GLU A 1 402 ? 48.591 33.868 -64.884 1.00 67.12 402 GLU A O 1
ATOM 3264 N N . LEU A 1 403 ? 48.361 31.778 -64.101 1.00 65.19 403 LEU A N 1
ATOM 3265 C CA . LEU A 1 403 ? 48.628 31.103 -65.384 1.00 65.19 403 LEU A CA 1
ATOM 3266 C C . LEU A 1 403 ? 47.563 31.359 -66.470 1.00 65.19 403 LEU A C 1
ATOM 3268 O O . LEU A 1 403 ? 47.897 31.441 -67.649 1.00 65.19 403 LEU A O 1
ATOM 3272 N N . GLU A 1 404 ? 46.282 31.502 -66.108 1.00 61.69 404 GLU A N 1
ATOM 3273 C CA . GLU A 1 404 ? 45.230 31.883 -67.073 1.00 61.69 404 GLU A CA 1
ATOM 3274 C C . GLU A 1 404 ? 45.359 33.358 -67.497 1.00 61.69 404 GLU A C 1
ATOM 3276 O O . GLU A 1 404 ? 45.113 33.671 -68.659 1.00 61.69 404 GLU A O 1
ATOM 3281 N N . SER A 1 405 ? 45.790 34.257 -66.600 1.00 61.84 405 SER A N 1
ATOM 3282 C CA . SER A 1 405 ? 46.038 35.662 -66.959 1.00 61.84 405 SER A CA 1
ATOM 3283 C C . SER A 1 405 ? 47.300 35.870 -67.800 1.00 61.84 405 SER A C 1
ATOM 3285 O O . SER A 1 405 ? 47.309 36.769 -68.633 1.00 61.84 405 SER A O 1
ATOM 3287 N N . GLU A 1 406 ? 48.341 35.047 -67.632 1.00 62.38 406 GLU A N 1
ATOM 3288 C CA . GLU A 1 406 ? 49.527 35.087 -68.504 1.00 62.38 406 GLU A CA 1
ATOM 3289 C C . GLU A 1 406 ? 49.217 34.577 -69.917 1.00 62.38 406 GLU A C 1
ATOM 3291 O O . GLU A 1 406 ? 49.618 35.211 -70.894 1.00 62.38 406 GLU A O 1
ATOM 3296 N N . ASN A 1 407 ? 48.435 33.499 -70.043 1.00 59.00 407 ASN A N 1
ATOM 3297 C CA . ASN A 1 407 ? 48.033 32.970 -71.352 1.00 59.00 407 ASN A CA 1
ATOM 3298 C C . ASN A 1 407 ? 47.058 33.894 -72.103 1.00 59.00 407 ASN A C 1
ATOM 3300 O O . ASN A 1 407 ? 47.061 33.902 -73.325 1.00 59.00 407 ASN A O 1
ATOM 3304 N N . GLN A 1 408 ? 46.248 34.697 -71.404 1.00 59.25 408 GLN A N 1
ATOM 3305 C CA . GLN A 1 408 ? 45.393 35.715 -72.039 1.00 59.25 408 GLN A CA 1
ATOM 3306 C C . GLN A 1 408 ? 46.128 37.021 -72.376 1.00 59.25 408 GLN A C 1
ATOM 3308 O O . GLN A 1 408 ? 45.577 37.850 -73.088 1.00 59.25 408 GLN A O 1
ATOM 3313 N N . ALA A 1 409 ? 47.345 37.226 -71.865 1.00 60.53 409 ALA A N 1
ATOM 3314 C CA . ALA A 1 409 ? 48.188 38.374 -72.210 1.00 60.53 409 ALA A CA 1
ATOM 3315 C C . ALA A 1 409 ? 49.167 38.074 -73.363 1.00 60.53 409 ALA A C 1
ATOM 3317 O O . ALA A 1 409 ? 49.943 38.948 -73.748 1.00 60.53 409 ALA A O 1
ATOM 3318 N N . THR A 1 410 ? 49.165 36.839 -73.878 1.00 54.28 410 THR A N 1
ATOM 3319 C CA . THR A 1 410 ? 50.041 36.371 -74.967 1.00 54.28 410 THR A CA 1
ATOM 3320 C C . THR A 1 410 ? 49.300 35.991 -76.258 1.00 54.28 410 THR A C 1
ATOM 3322 O O . THR A 1 410 ? 49.952 35.586 -77.220 1.00 54.28 410 THR A O 1
ATOM 3325 N N . GLU A 1 411 ? 47.981 36.197 -76.315 1.00 47.25 411 GLU A N 1
ATOM 3326 C CA . GLU A 1 411 ? 47.186 36.334 -77.552 1.00 47.25 411 GLU A CA 1
ATOM 3327 C C . GLU A 1 411 ? 46.854 37.811 -77.786 1.00 47.25 411 GLU A C 1
ATOM 3329 O O . GLU A 1 411 ? 46.866 38.232 -78.967 1.00 47.25 411 GLU A O 1
#

Mean predicted aligned error: 19.31 Å

pLDDT: mean 85.8, std 15.47, range [39.78, 98.44]

Radius of gyration: 37.61 Å; Cα contacts (8 Å, |Δi|>4): 651; chains: 1; bounding box: 76×72×106 Å

Sequence (411 aa):
MERYILIFILLLVSILLFSRYSGYFVSPTVSVSIEPKKEAKILLNYKPIIDITERENITAEVVNTGSVSIYEELMVRIHFYNRSLRPIAEYYDSPRNLLPGDRTAFFLVFVPNSTGTYFIQAKSTYDGKTTETWGRFDVIITPILQPVILSPEKIPQYVPTPVFLAPPKLSIQIKNITDAYQDSFVLIPVTLINNGERDAYEIRPYLSYPKSLEVSISPLYIKQLSPGENVTFLLNIKIPKDFQVGVYQLLFEASSNETKASKEFYLNVSSKPIDLTQDIYEKILSVEYMLSQARTRMSALEIRGIDVSKINSTLILAEVHLKKSKDYLSNKQFDESLQELNEASKLISDALIEMEVLMIVVPKAYLSYFLIAIILLIILTIVLFIILYRKRKKKRPKLLRELESENQATE

Foldseek 3Di:
DVVVVVVVVVVVVVVVVVVVPPPPDDDPDPPDPPDWDFDKDKDWDWDQEDALLDKIKIKIKIFGQTQAKKWKKKKKWKFFDPVDGHTDDIDIDDIDIAGHGGMDMDIDIGRDPDFAKMKIWIWMAIPNDIDIDMDMHGYDHDPPPDDPDPDDDDDDDDDPDPPPQDFWDKDKDWDQEDEDEAQDKDKTKIKIFTQGQAKFAWKAKDKDFDPQKDKDKPPRTDGIAHHGGMDIIIIIIGHHNPHDFAKTKMKMKIDTPGDIDIDIHIYGYDNDDPDLLVVLVVLLVVLVVLLVVLVVLLVVCVVVVHDCPVLVVLSVQLVVLSVVLVVCSVVVVRVSSRVSSRSSSVSSVVSSVVSSVVVPCPPPPVVVVVVVVVVVVVVVVVVVVVVVVVVVVPPPPVVVVVVVVVVVVVD

Solvent-accessible surface area (backbone atoms only — not comparable to full-atom values): 23345 Å² total; per-residue (Å²): 115,70,73,59,53,53,53,51,51,53,52,52,50,50,55,61,56,54,71,74,63,80,75,80,83,76,73,84,80,78,85,72,87,74,74,82,40,82,44,65,46,69,48,77,47,66,67,57,64,45,43,52,90,46,72,47,60,39,38,44,31,45,32,28,74,20,73,42,69,42,52,35,37,44,34,43,35,36,24,43,55,74,98,45,82,42,77,76,48,76,47,74,55,81,68,46,78,35,47,54,71,34,71,50,77,47,79,47,80,47,71,62,90,64,70,46,46,34,35,38,40,40,38,37,40,36,86,91,43,76,43,75,41,78,48,65,30,36,28,40,83,75,77,83,79,73,81,81,80,77,85,72,98,65,89,79,79,89,69,84,72,82,77,79,76,69,66,39,35,60,44,76,49,61,72,59,68,44,80,42,36,40,63,35,77,41,78,45,67,35,38,38,34,24,77,19,95,33,63,39,41,58,32,35,68,46,74,49,67,67,87,83,50,51,73,49,65,41,66,68,64,40,70,68,42,46,52,76,37,69,48,68,35,40,36,41,37,39,35,43,69,84,54,78,72,45,79,42,75,33,38,42,34,44,36,37,82,79,39,71,31,73,48,73,32,32,42,38,32,34,81,66,72,95,49,62,66,62,51,51,50,54,49,49,54,51,50,53,52,47,51,52,53,50,48,56,52,49,52,58,40,44,76,70,72,45,90,47,67,68,45,52,54,36,47,53,52,18,51,52,28,43,50,51,14,51,54,26,49,76,70,70,36,57,68,63,13,50,51,28,39,50,53,16,49,48,34,46,51,54,34,51,54,55,50,54,60,59,68,68,60,68,76,75,62,62,63,58,59,51,52,50,50,51,51,51,51,52,51,50,52,51,53,52,48,53,54,54,52,55,56,58,70,66,56,73,63,68,74,63,57,54,55,54,53,53,59,66,73,73,114

Secondary structure (DSSP, 8-state):
-HHHHHHHHHHHHHHHHHTTTTTS----------PPP--EEEEEE--SEEETTSPEEEEEEEEE-SSS-EEEEEEEEEEEESSSEEEEEEEEPPPEEE-TT-EEEEEEEE--SSSEEEEEEEEEEETTEEEEEEEEEEEE--------------PPP--------PPP-EEEE--SEEEEETTEEEEEEEEEEE-SSS-EEEEEEEEE--TTSEEEEE-S-EEEE-TT-EEEEEEEEEE-TTPPPEEEEEEEEEE-SS-EEEEEEEEEEESS-SSHHHHHHHHHHHHHHHHHHHHHHHHHHHHTT---HHHHHHHHHHHHHHHHHHHHHHTT-HHHHHHHHHHHHHHHHHHHHHHHHHHH-----HHHHHHHHHHHHHHHHHHHHHHHHHHHHTS--HHHHHHHHHHTT--

Nearest PDB structures (foldseek):
  9fyn-assembly1_A  TM=8.430E-01  e=6.100E-04  Trueperella pyogenes
  3hs0-assembly1_G  TM=5.381E-01  e=7.514E-05  Naja kaouthia
  3frp-assembly1_G  TM=5.276E-01  e=5.773E-04  Naja kaouthia
  5hcd-assembly1_A  TM=5.824E-01  e=6.174E-03  Homo sapiens
  5hce-assembly1_A  TM=5.816E-01  e=1.196E-02  Homo sapiens